Protein AF-A0A349EMJ1-F1 (afdb_monomer)

Secondary structure (DSSP, 8-state):
-EEEEE-GGG-S-THHHHHHHHTTTT-TTT-EEEEE----B--SSTTTS-HHHHHHHT-SEEEEEEEE-TTT--EEE--GGGEE-PPEEPSSTT-EE--HHHHHHHT--EEEPTTT-PEE-HHHHHHHHHHTTTT-EEESS--SS-S-EEE---GGGSTTS-HHHHHHHHHTTTT-HHHHHHHIIIII-SPBP-------HHHHHTTB-SPPTTBPPSS-EEEEEEEEEEETTEEEEEEEEEESSTT--EEEEEEEEESS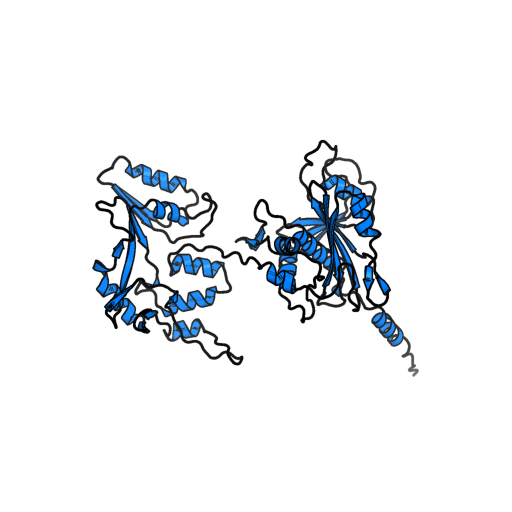HHHHHHHHHH-EEE-TT--EEE--EEEEE------SS--SS-HHHHHHHHHHHSTTEEEEEEES--SSSEEEEEEEE-TTSSPEEEEEEEEEEEEHHHHHHHHHHHTTS-TTSTT-EEB-TT--HHHHHHTT--EE-TTS-EEPPTT---HHHHHHHHHHHHHHHTTGGGPPPHHHHHHHHHTTS--------

Nearest PDB structures (foldseek):
  4ep4-assembly1_B  TM=4.579E-01  e=8.158E-03  Thermus thermophilus HB8
  4brd-assembly1_B  TM=5.218E-01  e=7.359E-01  Legionella pneumophila
  4brk-assembly1_A  TM=4.171E-01  e=4.101E-01  Legionella pneumophila
  3vpz-assembly1_A-2  TM=5.226E-01  e=1.574E+00  Pseudoalteromonas sp. AS-131
  4brp-assembly1_D  TM=3.625E-01  e=1.246E+00  Legionella pneumophila

Mean predicted aligned error: 15.24 Å

Structure (mmCIF, N/CA/C/O backbone):
data_AF-A0A349EMJ1-F1
#
_entry.id   AF-A0A349EMJ1-F1
#
loop_
_atom_site.group_PDB
_atom_site.id
_atom_site.type_symbol
_atom_site.label_atom_id
_atom_site.label_alt_id
_atom_site.label_comp_id
_atom_site.label_asym_id
_atom_site.label_entity_id
_atom_site.label_seq_id
_atom_site.pdbx_PDB_ins_code
_atom_site.Cartn_x
_atom_site.Cartn_y
_atom_site.Cartn_z
_atom_site.occupancy
_atom_site.B_iso_or_equiv
_atom_site.auth_seq_id
_atom_site.auth_comp_id
_atom_site.auth_asym_id
_atom_site.auth_atom_id
_atom_site.pdbx_PDB_model_num
ATOM 1 N N . ARG A 1 1 ? 23.730 19.868 -37.079 1.00 89.88 1 ARG A N 1
ATOM 2 C CA . ARG A 1 1 ? 23.624 20.386 -35.679 1.00 89.88 1 ARG A CA 1
ATOM 3 C C . ARG A 1 1 ? 23.451 19.211 -34.725 1.00 89.88 1 ARG A C 1
ATOM 5 O O . ARG A 1 1 ? 22.640 18.354 -35.026 1.00 89.88 1 ARG A O 1
ATOM 12 N N . VAL A 1 2 ? 24.157 19.164 -33.594 1.00 92.44 2 VAL A N 1
ATOM 13 C CA . VAL A 1 2 ? 23.998 18.077 -32.606 1.00 92.44 2 VAL A CA 1
ATOM 14 C C . VAL A 1 2 ? 23.375 18.624 -31.324 1.00 92.44 2 VAL A C 1
ATOM 16 O O . VAL A 1 2 ? 23.766 19.702 -30.875 1.00 92.44 2 VAL A O 1
ATOM 19 N N . VAL A 1 3 ? 22.398 17.908 -30.769 1.00 94.06 3 VAL A N 1
ATOM 20 C CA . VAL A 1 3 ? 21.829 18.162 -29.438 1.00 94.06 3 VAL A CA 1
ATOM 21 C C . VAL A 1 3 ? 21.911 16.875 -28.626 1.00 94.06 3 VAL A C 1
ATOM 23 O O . VAL A 1 3 ? 21.544 15.807 -29.111 1.00 94.06 3 VAL A O 1
ATOM 26 N N . LEU A 1 4 ? 22.420 17.005 -27.404 1.00 94.88 4 LEU A N 1
ATOM 27 C CA . LEU A 1 4 ? 22.578 15.931 -26.431 1.00 94.88 4 LEU A CA 1
ATOM 28 C C . LEU A 1 4 ? 21.697 16.279 -25.233 1.00 94.88 4 LEU A C 1
ATOM 30 O O . LEU A 1 4 ? 21.839 17.362 -24.662 1.00 94.88 4 LEU A O 1
ATOM 34 N N . LEU A 1 5 ? 20.779 15.385 -24.894 1.00 94.19 5 LEU A N 1
ATOM 35 C CA . LEU A 1 5 ? 19.940 15.466 -23.710 1.00 94.19 5 LEU A CA 1
ATOM 36 C C . LEU A 1 5 ? 20.258 14.263 -22.839 1.00 94.19 5 LEU A C 1
ATOM 38 O O . LEU A 1 5 ? 20.092 13.130 -23.276 1.00 94.19 5 LEU A O 1
ATOM 42 N N . ASP A 1 6 ? 20.726 14.522 -21.629 1.00 94.19 6 ASP A N 1
ATOM 43 C CA . ASP A 1 6 ? 21.040 13.481 -20.658 1.00 94.19 6 ASP A CA 1
ATOM 44 C C . ASP A 1 6 ? 20.099 13.585 -19.457 1.00 94.19 6 ASP A C 1
ATOM 46 O O . ASP A 1 6 ? 19.695 14.691 -19.075 1.00 94.19 6 ASP A O 1
ATOM 50 N N . GLU A 1 7 ? 19.747 12.432 -18.894 1.00 91.12 7 GLU A N 1
ATOM 51 C CA . GLU A 1 7 ? 18.865 12.253 -17.740 1.00 91.12 7 GLU A CA 1
ATOM 52 C C . GLU A 1 7 ? 17.513 12.980 -17.865 1.00 91.12 7 GLU A C 1
ATOM 54 O O . GLU A 1 7 ? 17.038 13.632 -16.927 1.00 91.12 7 GLU A O 1
ATOM 59 N N . ILE A 1 8 ? 16.869 12.877 -19.034 1.00 92.06 8 ILE A N 1
ATOM 60 C CA . ILE A 1 8 ? 15.608 13.588 -19.316 1.00 92.06 8 ILE A CA 1
ATOM 61 C C . ILE A 1 8 ? 14.474 13.235 -18.346 1.00 92.06 8 ILE A C 1
ATOM 63 O O . ILE A 1 8 ? 13.629 14.085 -18.059 1.00 92.06 8 ILE A O 1
ATOM 67 N N . SER A 1 9 ? 14.485 12.031 -17.769 1.00 87.69 9 SER A N 1
ATOM 68 C CA . SER A 1 9 ? 13.507 11.590 -16.766 1.00 87.69 9 SER A CA 1
ATOM 69 C C . SER A 1 9 ? 13.590 12.402 -15.465 1.00 87.69 9 SER A C 1
ATOM 71 O O . SER A 1 9 ? 12.638 12.435 -14.687 1.00 87.69 9 SER A O 1
ATOM 73 N N . LYS A 1 10 ? 14.702 13.117 -15.227 1.00 85.19 10 LYS A N 1
ATOM 74 C CA . LYS A 1 10 ? 14.909 13.999 -14.062 1.00 85.19 10 LYS A CA 1
ATOM 75 C C . LYS A 1 10 ? 14.512 15.456 -14.334 1.00 85.19 10 LYS A C 1
ATOM 77 O O . LYS A 1 10 ? 14.596 16.300 -13.436 1.00 85.19 10 LYS A O 1
ATOM 82 N N . TYR A 1 11 ? 14.094 15.798 -15.555 1.00 86.81 11 TYR A N 1
ATOM 83 C CA . TYR A 1 11 ? 13.794 17.184 -15.918 1.00 86.81 11 TYR A CA 1
ATOM 84 C C . TYR A 1 11 ? 12.465 17.626 -15.300 1.00 86.81 11 TYR A C 1
ATOM 86 O O . TYR A 1 11 ? 11.399 17.117 -15.630 1.00 86.81 11 TYR A O 1
ATOM 94 N N . LYS A 1 12 ? 12.509 18.657 -14.445 1.00 80.56 12 LYS A N 1
ATOM 95 C CA . LYS A 1 12 ? 11.307 19.204 -13.782 1.00 80.56 12 LYS A CA 1
ATOM 96 C C . LYS A 1 12 ? 10.281 19.780 -14.762 1.00 80.56 12 LYS A C 1
ATOM 98 O O . LYS A 1 12 ? 9.088 19.767 -14.482 1.00 80.56 12 LYS A O 1
ATOM 103 N N . LYS A 1 13 ? 10.745 20.343 -15.882 1.00 83.25 13 LYS A N 1
ATOM 104 C CA . LYS A 1 13 ? 9.905 20.958 -16.917 1.00 83.25 13 LYS A CA 1
ATOM 105 C C . LYS A 1 13 ? 10.092 20.215 -18.231 1.00 83.25 13 LYS A C 1
ATOM 107 O O . LYS A 1 13 ? 11.114 20.378 -18.890 1.00 83.25 13 LYS A O 1
ATOM 112 N N . ARG A 1 14 ? 9.076 19.449 -18.630 1.00 79.12 14 ARG A N 1
ATOM 113 C CA . ARG A 1 14 ? 9.094 18.660 -19.874 1.00 79.12 14 ARG A CA 1
ATOM 114 C C . ARG A 1 14 ? 9.194 19.518 -21.134 1.00 79.12 14 ARG A C 1
ATOM 116 O O . ARG A 1 14 ? 9.825 19.096 -22.094 1.00 79.12 14 ARG A O 1
ATOM 123 N N . GLY A 1 15 ? 8.651 20.739 -21.106 1.00 83.56 15 GLY A N 1
ATOM 124 C CA . GLY A 1 15 ? 8.752 21.696 -22.218 1.00 83.56 15 GLY A CA 1
ATOM 125 C C . GLY A 1 15 ? 10.194 21.962 -22.662 1.00 83.56 15 GLY A C 1
ATOM 126 O O . GLY A 1 15 ? 10.449 22.095 -23.853 1.00 83.56 15 GLY A O 1
ATOM 127 N N . ASN A 1 16 ? 11.159 21.884 -21.738 1.00 87.44 16 ASN A N 1
ATOM 128 C CA . ASN A 1 16 ? 12.574 22.073 -22.052 1.00 87.44 16 ASN A CA 1
ATOM 129 C C . ASN A 1 16 ? 13.110 21.028 -23.050 1.00 87.44 16 ASN A C 1
ATOM 131 O O . ASN A 1 16 ? 14.028 21.333 -23.809 1.00 87.44 16 ASN A O 1
ATOM 135 N N . ILE A 1 17 ? 12.554 19.808 -23.059 1.00 90.19 17 ILE A N 1
ATOM 136 C CA . ILE A 1 17 ? 12.927 18.757 -24.020 1.00 90.19 17 ILE A CA 1
ATOM 137 C C . ILE A 1 17 ? 12.526 19.204 -25.431 1.00 90.19 17 ILE A C 1
ATOM 139 O O . ILE A 1 17 ? 13.336 19.149 -26.356 1.00 90.19 17 ILE A O 1
ATOM 143 N N . GLN A 1 18 ? 11.303 19.719 -25.586 1.00 89.75 18 GLN A N 1
ATOM 144 C CA . GLN A 1 18 ? 10.797 20.204 -26.871 1.00 89.75 18 GLN A CA 1
ATOM 145 C C . GLN A 1 18 ? 11.510 21.479 -27.330 1.00 89.75 18 GLN A C 1
ATOM 147 O O . GLN A 1 18 ? 11.881 21.583 -28.497 1.00 89.75 18 GLN A O 1
ATOM 152 N N . ASP A 1 19 ? 11.809 22.403 -26.417 1.00 90.12 19 ASP A N 1
ATOM 153 C CA . ASP A 1 19 ? 12.578 23.609 -26.739 1.00 90.12 19 ASP A CA 1
ATOM 154 C C . ASP A 1 19 ? 13.991 23.264 -27.234 1.00 90.12 19 ASP A C 1
ATOM 156 O O . ASP A 1 19 ? 14.492 23.854 -28.198 1.00 90.12 19 ASP A O 1
ATOM 160 N N . ALA A 1 20 ? 14.639 22.276 -26.606 1.00 90.31 20 ALA A N 1
ATOM 161 C CA . ALA A 1 20 ? 15.949 21.790 -27.026 1.00 90.31 20 ALA A CA 1
ATOM 162 C C . ALA A 1 20 ? 15.892 21.117 -28.405 1.00 90.31 20 ALA A C 1
ATOM 164 O O . ALA A 1 20 ? 16.733 21.408 -29.262 1.00 90.31 20 ALA A O 1
ATOM 165 N N . LYS A 1 21 ? 14.868 20.292 -28.659 1.00 89.88 21 LYS A N 1
ATOM 166 C CA . LYS A 1 21 ? 14.590 19.726 -29.988 1.00 89.88 21 LYS A CA 1
ATOM 167 C C . LYS A 1 21 ? 14.378 20.821 -31.032 1.00 89.88 21 LYS A C 1
ATOM 169 O O . LYS A 1 21 ? 14.976 20.762 -32.110 1.00 89.88 21 LYS A O 1
ATOM 174 N N . GLY A 1 22 ? 13.632 21.870 -30.689 1.00 89.25 22 GLY A N 1
ATOM 175 C CA . GLY A 1 22 ? 13.339 23.018 -31.549 1.00 89.25 22 GLY A CA 1
ATOM 176 C C . GLY A 1 22 ? 14.587 23.740 -32.072 1.00 89.25 22 GLY A C 1
ATOM 177 O O . GLY A 1 22 ? 14.573 24.269 -33.185 1.00 89.25 22 GLY A O 1
ATOM 178 N N . ARG A 1 23 ? 15.719 23.675 -31.352 1.00 86.25 23 ARG A N 1
ATOM 179 C CA . ARG A 1 23 ? 17.019 24.217 -31.808 1.00 86.25 23 ARG A CA 1
ATOM 180 C C . ARG A 1 23 ? 17.587 23.514 -33.042 1.00 86.25 23 ARG A C 1
ATOM 182 O O . ARG A 1 23 ? 18.535 24.021 -33.642 1.00 86.25 23 ARG A O 1
ATOM 189 N N . THR A 1 24 ? 17.054 22.351 -33.406 1.00 89.31 24 THR A N 1
ATOM 190 C CA . THR A 1 24 ? 17.491 21.579 -34.577 1.00 89.31 24 THR A CA 1
ATOM 191 C C . THR A 1 24 ? 16.605 21.773 -35.807 1.00 89.31 24 THR A C 1
ATOM 193 O O . THR A 1 24 ? 16.978 21.310 -36.879 1.00 89.31 24 THR A O 1
ATOM 196 N N . THR A 1 25 ? 15.482 22.493 -35.692 1.00 86.25 25 THR A N 1
ATOM 197 C CA . THR A 1 25 ? 14.463 22.630 -36.754 1.00 86.25 25 THR A CA 1
ATOM 198 C C . THR A 1 25 ? 15.016 23.200 -38.058 1.00 86.25 25 THR A C 1
ATOM 200 O O . THR A 1 25 ? 14.654 22.736 -39.130 1.00 86.25 25 THR A O 1
ATOM 203 N N . VAL A 1 26 ? 15.951 24.151 -37.978 1.00 89.44 26 VAL A N 1
ATOM 204 C CA . VAL A 1 26 ? 16.585 24.773 -39.157 1.00 89.44 26 VAL A CA 1
ATOM 205 C C . VAL A 1 26 ? 17.651 23.888 -39.827 1.00 89.44 26 VAL A C 1
ATOM 207 O O . VAL A 1 26 ? 18.268 24.306 -40.799 1.00 89.44 26 VAL A O 1
ATOM 210 N N . TYR A 1 27 ? 17.883 22.672 -39.317 1.00 87.25 27 TYR A N 1
ATOM 211 C CA . TYR A 1 27 ? 18.857 21.704 -39.834 1.00 87.25 27 TYR A CA 1
ATOM 212 C C . TYR A 1 27 ? 18.185 20.352 -40.143 1.00 87.25 27 TYR A C 1
ATOM 214 O O . TYR A 1 27 ? 18.541 19.357 -39.510 1.00 87.25 27 TYR A O 1
ATOM 222 N N . PRO A 1 28 ? 17.208 20.289 -41.064 1.00 82.31 28 PRO A N 1
ATOM 223 C CA . PRO A 1 28 ? 16.402 19.087 -41.291 1.00 82.31 28 PRO A CA 1
ATOM 224 C C . PRO A 1 28 ? 17.247 17.853 -41.641 1.00 82.31 28 PRO A C 1
ATOM 226 O O . PRO A 1 28 ? 17.062 16.818 -41.008 1.00 82.31 28 PRO A O 1
ATOM 229 N N . ASP A 1 29 ? 18.238 17.998 -42.526 1.00 85.31 29 ASP A N 1
ATOM 230 C CA . ASP A 1 29 ? 18.990 16.859 -43.084 1.00 85.31 29 ASP A CA 1
ATOM 231 C C . ASP A 1 29 ? 20.300 16.540 -42.342 1.00 85.31 29 ASP A C 1
ATOM 233 O O . ASP A 1 29 ? 20.927 15.508 -42.564 1.00 85.31 29 ASP A O 1
ATOM 237 N N . THR A 1 30 ? 20.764 17.440 -41.467 1.00 89.56 30 THR A N 1
ATOM 238 C CA . THR A 1 30 ? 22.083 17.327 -40.804 1.00 89.56 30 THR A CA 1
ATOM 239 C C . THR A 1 30 ? 22.001 17.344 -39.281 1.00 89.56 30 THR A C 1
ATOM 241 O O . THR A 1 30 ? 23.025 17.441 -38.584 1.00 89.56 30 THR A O 1
ATOM 244 N N . LYS A 1 31 ? 20.789 17.327 -38.719 1.00 91.81 31 LYS A N 1
ATOM 245 C CA . LYS A 1 31 ? 20.614 17.257 -37.270 1.00 91.81 31 LYS A CA 1
ATOM 246 C C . LYS A 1 31 ? 20.887 15.851 -36.743 1.00 91.81 31 LYS A C 1
ATOM 248 O O . LYS A 1 31 ? 20.571 14.860 -37.386 1.00 91.81 31 LYS A O 1
ATOM 253 N N . LYS A 1 32 ? 21.442 15.783 -35.536 1.00 91.56 32 LYS A N 1
ATOM 254 C CA . LYS A 1 32 ? 21.498 14.565 -34.724 1.00 91.56 32 LYS A CA 1
ATOM 255 C C . LYS A 1 32 ? 21.002 14.896 -33.325 1.00 91.56 32 LYS A C 1
ATOM 257 O O . LYS A 1 32 ? 21.459 15.877 -32.732 1.00 91.56 32 LYS A O 1
ATOM 262 N N . LEU A 1 33 ? 20.067 14.099 -32.827 1.00 93.12 33 LEU A N 1
ATOM 263 C CA . LEU A 1 33 ? 19.529 14.214 -31.480 1.00 93.12 33 LEU A CA 1
ATOM 264 C C . LEU A 1 33 ? 19.868 12.936 -30.724 1.00 93.12 33 LEU A C 1
ATOM 266 O O . LEU A 1 33 ? 19.524 11.848 -31.168 1.00 93.12 33 LEU A O 1
ATOM 270 N N . PHE A 1 34 ? 20.542 13.091 -29.595 1.00 94.69 34 PHE A N 1
ATOM 271 C CA . PHE A 1 34 ? 20.881 11.997 -28.701 1.00 94.69 34 PHE A CA 1
ATOM 272 C C . PHE A 1 34 ? 20.180 12.243 -27.372 1.00 94.69 34 PHE A C 1
ATOM 274 O O . PHE A 1 34 ? 20.372 13.298 -26.764 1.00 94.69 34 PHE A O 1
ATOM 281 N N . ILE A 1 35 ? 19.349 11.291 -26.959 1.00 94.25 35 ILE A N 1
ATOM 282 C CA . ILE A 1 35 ? 18.596 11.341 -25.708 1.00 94.25 35 ILE A CA 1
ATOM 283 C C . ILE A 1 35 ? 19.010 10.135 -24.874 1.00 94.25 35 ILE A C 1
ATOM 285 O O . ILE A 1 35 ? 18.841 8.996 -25.302 1.00 94.25 35 ILE A O 1
ATOM 289 N N . PHE A 1 36 ? 19.542 10.398 -23.689 1.00 93.50 36 PHE A N 1
ATOM 290 C CA . PHE A 1 36 ? 19.955 9.395 -22.719 1.00 93.50 36 PHE A CA 1
ATOM 291 C C . PHE A 1 36 ? 19.157 9.601 -21.439 1.00 93.50 36 PHE A C 1
ATOM 293 O O . PHE A 1 36 ? 18.925 10.733 -21.015 1.00 93.50 36 PHE A O 1
ATOM 300 N N . SER A 1 37 ? 18.700 8.512 -20.832 1.00 92.81 37 SER A N 1
ATOM 301 C CA . SER A 1 37 ? 18.084 8.558 -19.511 1.00 92.81 37 SER A CA 1
ATOM 302 C C . SER A 1 37 ? 17.999 7.161 -18.921 1.00 92.81 37 SER A C 1
ATOM 304 O O . SER A 1 37 ? 17.823 6.182 -19.648 1.00 92.81 37 SER A O 1
ATOM 306 N N . SER A 1 38 ? 18.072 7.084 -17.596 1.00 89.69 38 SER A N 1
ATOM 307 C CA . SER A 1 38 ? 17.533 5.934 -16.874 1.00 89.69 38 SER A CA 1
ATOM 308 C C . SER A 1 38 ? 16.012 6.092 -16.780 1.00 89.69 38 SER A C 1
ATOM 310 O O . SER A 1 38 ? 15.558 7.195 -16.455 1.00 89.69 38 SER A O 1
ATOM 312 N N . PRO A 1 39 ? 15.209 5.053 -17.073 1.00 87.56 39 PRO A N 1
ATOM 313 C CA . PRO A 1 39 ? 13.768 5.164 -16.914 1.00 87.56 39 PRO A CA 1
ATOM 314 C C . PRO A 1 39 ? 13.385 5.452 -15.460 1.00 87.56 39 PRO A C 1
ATOM 316 O O . PRO A 1 39 ? 14.118 5.130 -14.525 1.00 87.56 39 PRO A O 1
ATOM 319 N N . ALA A 1 40 ? 12.229 6.069 -15.264 1.00 85.56 40 ALA A N 1
ATOM 320 C CA . ALA A 1 40 ? 11.658 6.421 -13.977 1.00 85.56 40 ALA A CA 1
ATOM 321 C C . ALA A 1 40 ? 10.385 5.599 -13.697 1.00 85.56 40 ALA A C 1
ATOM 323 O O . ALA A 1 40 ? 10.273 4.430 -14.059 1.00 85.56 40 ALA A O 1
ATOM 324 N N . VAL A 1 41 ? 9.440 6.192 -12.971 1.00 81.12 41 VAL A N 1
ATOM 325 C CA . VAL A 1 41 ? 8.182 5.545 -12.589 1.00 81.12 41 VAL A CA 1
ATOM 326 C C . VAL A 1 41 ? 7.222 5.534 -13.777 1.00 81.12 41 VAL A C 1
ATOM 328 O O . VAL A 1 41 ? 7.008 6.570 -14.412 1.00 81.12 41 VAL A O 1
ATOM 331 N N . TYR A 1 42 ? 6.605 4.384 -14.039 1.00 76.38 42 TYR A N 1
ATOM 332 C CA . TYR A 1 42 ? 5.464 4.293 -14.946 1.00 76.38 42 TYR A CA 1
ATOM 333 C C . TYR A 1 42 ? 4.190 4.807 -14.254 1.00 76.38 42 TYR A C 1
ATOM 335 O O . TYR A 1 42 ? 3.932 4.501 -13.088 1.00 76.38 42 TYR A O 1
ATOM 343 N N . SER A 1 43 ? 3.377 5.587 -14.968 1.00 71.50 43 SER A N 1
ATOM 344 C CA . SER A 1 43 ? 2.084 6.073 -14.482 1.00 71.50 43 SER A CA 1
ATOM 345 C C . SER A 1 43 ? 1.089 6.156 -15.632 1.00 71.50 43 SER A C 1
ATOM 347 O O . SER A 1 43 ? 1.444 6.615 -16.711 1.00 71.50 43 SER A O 1
ATOM 349 N N . ASP A 1 44 ? -0.170 5.797 -15.378 1.00 67.81 44 ASP A N 1
ATOM 350 C CA . ASP A 1 44 ? -1.245 5.947 -16.368 1.00 67.81 44 ASP A CA 1
ATOM 351 C C . ASP A 1 44 ? -1.637 7.417 -16.609 1.00 67.81 44 ASP A C 1
ATOM 353 O O . ASP A 1 44 ? -2.321 7.723 -17.580 1.00 67.81 44 ASP A O 1
ATOM 357 N N . ASP A 1 45 ? -1.221 8.344 -15.733 1.00 70.69 45 ASP A N 1
ATOM 358 C CA . ASP A 1 45 ? -1.407 9.785 -15.924 1.00 70.69 45 ASP A CA 1
ATOM 359 C C . ASP A 1 45 ? -0.293 10.323 -16.843 1.00 70.69 45 ASP A C 1
ATOM 361 O O . ASP A 1 45 ? 0.866 10.403 -16.408 1.00 70.69 45 ASP A O 1
ATOM 365 N N . PRO A 1 46 ? -0.601 10.760 -18.082 1.00 68.56 46 PRO A N 1
ATOM 366 C CA . PRO A 1 46 ? 0.411 11.232 -19.025 1.00 68.56 46 PRO A CA 1
ATOM 367 C C . PRO A 1 46 ? 1.235 12.406 -18.489 1.00 68.56 46 PRO A C 1
ATOM 369 O O . PRO A 1 46 ? 2.403 12.549 -18.847 1.00 68.56 46 PRO A O 1
ATOM 372 N N . ALA A 1 47 ? 0.675 13.232 -17.594 1.00 69.25 47 ALA A N 1
ATOM 373 C CA . ALA A 1 47 ? 1.384 14.359 -16.990 1.00 69.25 47 ALA A CA 1
ATOM 374 C C . ALA A 1 47 ? 2.417 13.928 -15.932 1.00 69.25 47 ALA A C 1
ATOM 376 O O . ALA A 1 47 ? 3.309 14.712 -15.595 1.00 69.25 47 ALA A O 1
ATOM 377 N N . LYS A 1 48 ? 2.314 12.695 -15.420 1.00 69.38 48 LYS A N 1
ATOM 378 C CA . LYS A 1 48 ? 3.193 12.117 -14.389 1.00 69.38 48 LYS A CA 1
ATOM 379 C C . LYS A 1 48 ? 4.058 10.966 -14.905 1.00 69.38 48 LYS A C 1
ATOM 381 O O . LYS A 1 48 ? 5.092 10.698 -14.305 1.00 69.38 48 LYS A O 1
ATOM 386 N N . CYS A 1 49 ? 3.685 10.353 -16.026 1.00 75.00 49 CYS A N 1
ATOM 387 C CA . CYS A 1 49 ? 4.420 9.271 -16.681 1.00 75.00 49 CYS A CA 1
ATOM 388 C C . CYS A 1 49 ? 5.792 9.731 -17.188 1.00 75.00 49 CYS A C 1
ATOM 390 O O . CYS A 1 49 ? 5.898 10.841 -17.699 1.00 75.00 49 CYS A O 1
ATOM 392 N N . ASP A 1 50 ? 6.840 8.926 -17.042 1.00 85.44 50 ASP A N 1
ATOM 393 C CA . ASP A 1 50 ? 8.199 9.289 -17.457 1.00 85.44 50 ASP A CA 1
ATOM 394 C C . ASP A 1 50 ? 8.258 9.822 -18.911 1.00 85.44 50 ASP A C 1
ATOM 396 O O . ASP A 1 50 ? 7.834 9.114 -19.828 1.00 85.44 50 ASP A O 1
ATOM 400 N N . PRO A 1 51 ? 8.792 11.041 -19.165 1.00 88.31 51 PRO A N 1
ATOM 401 C CA . PRO A 1 51 ? 8.923 11.570 -20.524 1.00 88.31 51 PRO A CA 1
ATOM 402 C C . PRO A 1 51 ? 9.726 10.663 -21.463 1.00 88.31 51 PRO A C 1
ATOM 404 O O . PRO A 1 51 ? 9.497 10.718 -22.668 1.00 88.31 51 PRO A O 1
ATOM 407 N N . LEU A 1 52 ? 10.628 9.821 -20.943 1.00 90.56 52 LEU A N 1
ATOM 408 C CA . LEU A 1 52 ? 11.373 8.863 -21.758 1.00 90.56 52 LEU A CA 1
ATOM 409 C C . LEU A 1 52 ? 10.449 7.885 -22.497 1.00 90.56 52 LEU A C 1
ATOM 411 O O . LEU A 1 52 ? 10.739 7.545 -23.637 1.00 90.56 52 LEU A O 1
ATOM 415 N N . LEU A 1 53 ? 9.329 7.466 -21.901 1.00 88.69 53 LEU A N 1
ATOM 416 C CA . LEU A 1 53 ? 8.405 6.527 -22.546 1.00 88.69 53 LEU A CA 1
ATOM 417 C C . LEU A 1 53 ? 7.782 7.119 -23.811 1.00 88.69 53 LEU A C 1
ATOM 419 O O . LEU A 1 53 ? 7.759 6.458 -24.843 1.00 88.69 53 LEU A O 1
ATOM 423 N N . ALA A 1 54 ? 7.381 8.391 -23.767 1.00 87.62 54 ALA A N 1
ATOM 424 C CA . ALA A 1 54 ? 6.868 9.089 -24.945 1.00 87.62 54 ALA A CA 1
ATOM 425 C C . ALA A 1 54 ? 7.937 9.230 -26.046 1.00 87.62 54 ALA A C 1
ATOM 427 O O . ALA A 1 54 ? 7.630 9.143 -27.233 1.00 87.62 54 ALA A O 1
ATOM 428 N N . GLU A 1 55 ? 9.205 9.424 -25.666 1.00 91.06 55 GLU A N 1
ATOM 429 C CA . GLU A 1 55 ? 10.325 9.444 -26.614 1.00 91.06 55 GLU A CA 1
ATOM 430 C C . GLU A 1 55 ? 10.543 8.067 -27.258 1.00 91.06 55 GLU A C 1
ATOM 432 O O . GLU A 1 55 ? 10.708 7.987 -28.476 1.00 91.06 55 GLU A O 1
ATOM 437 N N . ILE A 1 56 ? 10.475 6.990 -26.467 1.00 90.62 56 ILE A N 1
ATOM 438 C CA . ILE A 1 56 ? 10.575 5.603 -26.945 1.00 90.62 56 ILE A CA 1
ATOM 439 C C . ILE A 1 56 ? 9.437 5.281 -27.917 1.00 90.62 56 ILE A C 1
ATOM 441 O O . ILE A 1 56 ? 9.694 4.769 -29.002 1.00 90.62 56 ILE A O 1
ATOM 445 N N . GLU A 1 57 ? 8.193 5.611 -27.565 1.00 89.69 57 GLU A N 1
ATOM 446 C CA . GLU A 1 57 ? 7.018 5.379 -28.417 1.00 89.69 57 GLU A CA 1
ATOM 447 C C . GLU A 1 57 ? 7.079 6.163 -29.732 1.00 89.69 57 GLU A C 1
ATOM 449 O O . GLU A 1 57 ? 6.574 5.699 -30.753 1.00 89.69 57 GLU A O 1
ATOM 454 N N . SER A 1 58 ? 7.728 7.332 -29.729 1.00 90.19 58 SER A N 1
ATOM 455 C CA . SER A 1 58 ? 7.932 8.144 -30.934 1.00 90.19 58 SER A CA 1
ATOM 456 C C . SER A 1 58 ? 9.054 7.642 -31.852 1.00 90.19 58 SER A C 1
ATOM 458 O O . SER A 1 58 ? 9.253 8.201 -32.934 1.00 90.19 58 SER A O 1
ATOM 460 N N . CYS A 1 59 ? 9.817 6.627 -31.431 1.00 93.69 59 CYS A N 1
ATOM 461 C CA . CYS A 1 59 ? 10.893 6.069 -32.240 1.00 93.69 59 CYS A CA 1
ATOM 462 C C . CYS A 1 59 ? 10.353 5.138 -33.332 1.00 93.69 59 CYS A C 1
ATOM 464 O O . CYS A 1 59 ? 9.495 4.289 -33.082 1.00 93.69 59 CYS A O 1
ATOM 466 N N . ASP A 1 60 ? 10.912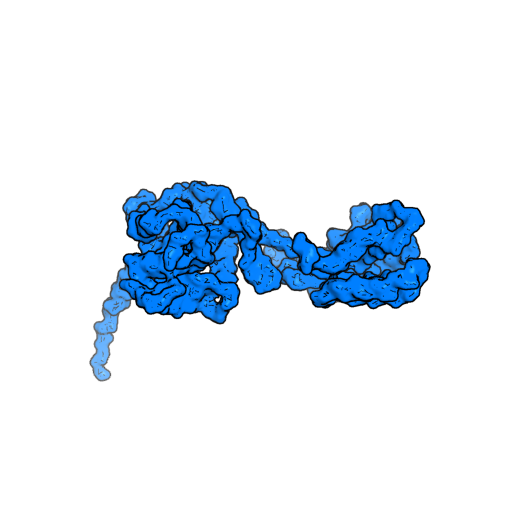 5.239 -34.539 1.00 94.94 60 ASP A N 1
ATOM 467 C CA . ASP A 1 60 ? 10.517 4.383 -35.654 1.00 94.94 60 ASP A CA 1
ATOM 468 C C . ASP A 1 60 ? 10.858 2.925 -35.375 1.00 94.94 60 ASP A C 1
ATOM 470 O O . ASP A 1 60 ? 10.066 2.061 -35.724 1.00 94.94 60 ASP A O 1
ATOM 474 N N . VAL A 1 61 ? 12.004 2.635 -34.752 1.00 95.56 61 VAL A N 1
ATOM 475 C CA . VAL A 1 61 ? 12.476 1.269 -34.465 1.00 95.56 61 VAL A CA 1
ATOM 476 C C . VAL A 1 61 ? 13.099 1.201 -33.073 1.00 95.56 61 VAL A C 1
ATOM 478 O O . VAL A 1 61 ? 13.810 2.115 -32.660 1.00 95.56 61 VAL A O 1
ATOM 481 N N . ALA A 1 62 ? 12.879 0.097 -32.359 1.00 94.19 62 ALA A N 1
ATOM 482 C CA . ALA A 1 62 ? 13.586 -0.208 -31.119 1.00 94.19 62 ALA A CA 1
ATOM 483 C C . ALA A 1 62 ? 14.534 -1.389 -31.329 1.00 94.19 62 ALA A C 1
ATOM 485 O O . ALA A 1 62 ? 14.138 -2.413 -31.883 1.00 94.19 62 ALA A O 1
ATOM 486 N N . TYR A 1 63 ? 15.768 -1.256 -30.858 1.00 94.38 63 TYR A N 1
ATOM 487 C CA . TYR A 1 63 ? 16.787 -2.291 -30.912 1.00 94.38 63 TYR A CA 1
ATOM 488 C C . TYR A 1 63 ? 16.964 -2.944 -29.546 1.00 94.38 63 TYR A C 1
ATOM 490 O O . TYR A 1 63 ? 17.092 -2.267 -28.521 1.00 94.38 63 TYR A O 1
ATOM 498 N N . GLN A 1 64 ? 17.016 -4.272 -29.558 1.00 93.31 64 GLN A N 1
ATOM 499 C CA . GLN A 1 64 ? 17.381 -5.093 -28.411 1.00 93.31 64 GLN A CA 1
ATOM 500 C C . GLN A 1 64 ? 18.701 -5.798 -28.696 1.00 93.31 64 GLN A C 1
ATOM 502 O O . GLN A 1 64 ? 19.016 -6.115 -29.843 1.00 93.31 64 GLN A O 1
ATOM 507 N N . TYR A 1 65 ? 19.485 -6.025 -27.646 1.00 95.19 65 TYR A N 1
ATOM 508 C CA . TYR A 1 65 ? 20.774 -6.684 -27.774 1.00 95.19 65 TYR A CA 1
ATOM 509 C C . TYR A 1 65 ? 20.647 -8.192 -27.548 1.00 95.19 65 TYR A C 1
ATOM 511 O O . TYR A 1 65 ? 20.339 -8.652 -26.445 1.00 95.19 65 TYR A O 1
ATOM 519 N N . HIS A 1 66 ? 20.895 -8.950 -28.606 1.00 95.38 66 HIS A N 1
ATOM 520 C CA . HIS A 1 66 ? 20.919 -10.399 -28.638 1.00 95.38 66 HIS A CA 1
ATOM 521 C C . HIS A 1 66 ? 22.350 -10.893 -28.445 1.00 95.38 66 HIS A C 1
ATOM 523 O O . HIS A 1 66 ? 23.280 -10.496 -29.146 1.00 95.38 66 HIS A O 1
ATOM 529 N N . VAL A 1 67 ? 22.518 -11.786 -27.479 1.00 94.56 67 VAL A N 1
ATOM 530 C CA . VAL A 1 67 ? 23.803 -12.376 -27.117 1.00 94.56 67 VAL A CA 1
ATOM 531 C C . VAL A 1 67 ? 23.778 -13.849 -27.500 1.00 94.56 67 VAL A C 1
ATOM 533 O O . VAL A 1 67 ? 22.867 -14.570 -27.087 1.00 94.56 67 VAL A O 1
ATOM 536 N N . ALA A 1 68 ? 24.765 -14.313 -28.268 1.00 95.62 68 ALA A N 1
ATOM 537 C CA . ALA A 1 68 ? 24.886 -15.726 -28.598 1.00 95.62 68 ALA A CA 1
ATOM 538 C C . ALA A 1 68 ? 25.392 -16.512 -27.387 1.00 95.62 68 ALA A C 1
ATOM 540 O O . ALA A 1 68 ? 26.354 -16.129 -26.718 1.00 95.62 68 ALA A O 1
ATOM 541 N N . CYS A 1 69 ? 24.757 -17.643 -27.096 1.00 95.81 69 CYS A N 1
ATOM 542 C CA . CYS A 1 69 ? 25.168 -18.474 -25.983 1.00 95.81 69 CYS A CA 1
ATOM 543 C C . CYS A 1 69 ? 26.573 -19.058 -26.194 1.00 95.81 69 CYS A C 1
ATOM 545 O O . CYS A 1 69 ? 26.769 -19.768 -27.176 1.00 95.81 69 CYS A O 1
ATOM 547 N N . PRO A 1 70 ? 27.527 -18.892 -25.254 1.00 94.25 70 PRO A N 1
ATOM 548 C CA . PRO A 1 70 ? 28.865 -19.475 -25.385 1.00 94.25 70 PRO A CA 1
ATOM 549 C C . PRO A 1 70 ? 28.891 -21.000 -25.483 1.00 94.25 70 PRO A C 1
ATOM 551 O O . PRO A 1 70 ? 29.864 -21.553 -25.984 1.00 94.25 70 PRO A O 1
ATOM 554 N N . ASP A 1 71 ? 27.855 -21.667 -24.968 1.00 93.69 71 ASP A N 1
ATOM 555 C CA . ASP A 1 71 ? 27.800 -23.126 -24.887 1.00 93.69 71 ASP A CA 1
ATOM 556 C C . ASP A 1 71 ? 27.023 -23.750 -26.064 1.00 93.69 71 ASP A C 1
ATOM 558 O O . ASP A 1 71 ? 27.408 -24.811 -26.543 1.00 93.69 71 ASP A O 1
ATOM 562 N N . CYS A 1 72 ? 25.942 -23.118 -26.547 1.00 94.94 72 CYS A N 1
ATOM 563 C CA . CYS A 1 72 ? 25.100 -23.678 -27.623 1.00 94.94 72 CYS A CA 1
ATOM 564 C C . CYS A 1 72 ? 24.919 -22.781 -28.858 1.00 94.94 72 CYS A C 1
ATOM 566 O O . CYS A 1 72 ? 24.286 -23.201 -29.820 1.00 94.94 72 CYS A O 1
ATOM 568 N N . GLY A 1 73 ? 25.445 -21.555 -28.846 1.00 93.56 73 GLY A N 1
ATOM 569 C CA . GLY A 1 73 ? 25.401 -20.621 -29.974 1.00 93.56 73 GLY A CA 1
ATOM 570 C C . GLY A 1 73 ? 24.060 -19.924 -30.218 1.00 93.56 73 GLY A C 1
ATOM 571 O O . GLY A 1 73 ? 24.017 -19.014 -31.036 1.00 93.56 73 GLY A O 1
ATOM 572 N N . VAL A 1 74 ? 22.978 -20.296 -29.521 1.00 94.19 74 VAL A N 1
ATOM 573 C CA . VAL A 1 74 ? 21.666 -19.653 -29.716 1.00 94.19 74 VAL A CA 1
ATOM 574 C C . VAL A 1 74 ? 21.707 -18.177 -29.318 1.00 94.19 74 VAL A C 1
ATOM 576 O O . VAL A 1 74 ? 22.196 -17.839 -28.238 1.00 94.19 74 VAL A O 1
ATOM 579 N N . GLU A 1 75 ? 21.192 -17.305 -30.178 1.00 94.75 75 GLU A N 1
ATOM 580 C CA . GLU A 1 75 ? 21.043 -15.878 -29.895 1.00 94.75 75 GLU A CA 1
ATOM 581 C C . GLU A 1 75 ? 19.805 -15.619 -29.037 1.00 94.75 75 GLU A C 1
ATOM 583 O O . GLU A 1 75 ? 18.723 -16.139 -29.309 1.00 94.75 75 GLU A O 1
ATOM 588 N N . GLN A 1 76 ? 19.959 -14.810 -27.990 1.00 93.38 76 GLN A N 1
ATOM 589 C CA . GLN A 1 76 ? 18.884 -14.530 -27.040 1.00 93.38 76 GLN A CA 1
ATOM 590 C C . GLN A 1 76 ? 19.038 -13.157 -26.388 1.00 93.38 76 GLN A C 1
ATOM 592 O O . GLN A 1 76 ? 20.153 -12.668 -26.194 1.00 93.38 76 GLN A O 1
ATOM 597 N N . VAL A 1 77 ? 17.922 -12.574 -25.955 1.00 94.75 77 VAL A N 1
ATOM 598 C CA . VAL A 1 77 ? 17.933 -11.403 -25.074 1.00 94.75 77 VAL A CA 1
ATOM 599 C C . VAL A 1 77 ? 18.133 -11.870 -23.634 1.00 94.75 77 VAL A C 1
ATOM 601 O O . VAL A 1 77 ? 17.404 -12.725 -23.129 1.00 94.75 77 VAL A O 1
ATOM 604 N N . MET A 1 78 ? 19.126 -11.305 -22.948 1.00 94.81 78 MET A N 1
ATOM 605 C CA . MET A 1 78 ? 19.346 -11.600 -21.533 1.00 94.81 78 MET A CA 1
ATOM 606 C C . MET A 1 78 ? 18.271 -10.930 -20.667 1.00 94.81 78 MET A C 1
ATOM 608 O O . MET A 1 78 ? 18.253 -9.707 -20.533 1.00 94.81 78 MET A O 1
ATOM 612 N N . THR A 1 79 ? 17.417 -11.736 -20.035 1.00 94.75 79 THR A N 1
ATOM 613 C CA . THR A 1 79 ? 16.379 -11.296 -19.087 1.00 94.75 79 THR A CA 1
ATOM 614 C C . THR A 1 79 ? 16.715 -11.683 -17.648 1.00 94.75 79 THR A C 1
ATOM 616 O O . THR A 1 79 ? 17.368 -12.699 -17.399 1.00 94.75 79 THR A O 1
ATOM 619 N N . PHE A 1 80 ? 16.246 -10.898 -16.673 1.00 94.94 80 PHE A N 1
ATOM 620 C CA . PHE A 1 80 ? 16.543 -11.163 -15.263 1.00 94.94 80 PHE A CA 1
ATOM 621 C C . PHE A 1 80 ? 15.968 -12.497 -14.743 1.00 94.94 80 PHE A C 1
ATOM 623 O O . PHE A 1 80 ? 16.563 -13.119 -13.873 1.00 94.94 80 PHE A O 1
ATOM 630 N N . GLU A 1 81 ? 14.878 -13.003 -15.321 1.00 93.25 81 GLU A N 1
ATOM 631 C CA . GLU A 1 81 ? 14.236 -14.281 -14.945 1.00 93.25 81 GLU A CA 1
ATOM 632 C C . GLU A 1 81 ? 15.182 -15.498 -15.000 1.00 93.25 81 GLU A C 1
ATOM 634 O O . GLU A 1 81 ? 15.011 -16.493 -14.287 1.00 93.25 81 GLU A O 1
ATOM 639 N N . ASN A 1 82 ? 16.205 -15.403 -15.848 1.00 95.62 82 ASN A N 1
ATOM 640 C CA . ASN A 1 82 ? 17.213 -16.434 -16.057 1.00 95.62 82 ASN A CA 1
ATOM 641 C C . ASN A 1 82 ? 18.437 -16.279 -15.135 1.00 95.62 82 ASN A C 1
ATOM 643 O O . ASN A 1 82 ? 19.363 -17.088 -15.199 1.00 95.62 82 ASN A O 1
ATOM 647 N N . PHE A 1 83 ? 18.461 -15.270 -14.260 1.00 96.56 83 PHE A N 1
ATOM 648 C CA . PHE A 1 83 ? 19.468 -15.164 -13.208 1.00 96.56 83 PHE A CA 1
ATOM 649 C C . PHE A 1 83 ? 19.181 -16.179 -12.112 1.00 96.56 83 PHE A C 1
ATOM 651 O O . PHE A 1 83 ? 18.037 -16.392 -11.707 1.00 96.56 83 PHE A O 1
ATOM 658 N N . LYS A 1 84 ? 20.247 -16.802 -11.623 1.00 94.94 84 LYS A N 1
ATOM 659 C CA . LYS A 1 84 ? 20.217 -17.781 -10.543 1.00 94.94 84 LYS A CA 1
ATOM 660 C C . LYS A 1 84 ? 21.371 -17.512 -9.589 1.00 94.94 84 LYS A C 1
ATOM 662 O O . LYS A 1 84 ? 22.400 -16.951 -9.964 1.00 94.94 84 LYS A O 1
ATOM 667 N N . TRP A 1 85 ? 21.197 -17.921 -8.345 1.00 94.56 85 TRP A N 1
ATOM 668 C CA . TRP A 1 85 ? 22.175 -17.762 -7.276 1.00 94.56 85 TRP A CA 1
ATOM 669 C C . TRP A 1 85 ? 22.056 -18.941 -6.310 1.00 94.56 85 TRP A C 1
ATOM 671 O O . TRP A 1 85 ? 21.030 -19.623 -6.295 1.00 94.56 85 TRP A O 1
ATOM 681 N N . PRO A 1 86 ? 23.100 -19.235 -5.519 1.00 88.81 86 PRO A N 1
ATOM 682 C CA . PRO A 1 86 ? 23.002 -20.267 -4.503 1.00 88.81 86 PRO A CA 1
ATOM 683 C C . PRO A 1 86 ? 22.058 -19.810 -3.394 1.00 88.81 86 PRO A C 1
ATOM 685 O O . PRO A 1 86 ? 22.206 -18.718 -2.843 1.00 88.81 86 PRO A O 1
ATOM 688 N N . GLU A 1 87 ? 21.129 -20.679 -3.028 1.00 81.38 87 GLU A N 1
ATOM 689 C CA . GLU A 1 87 ? 20.308 -20.503 -1.839 1.00 81.38 87 GLU A CA 1
ATOM 690 C C . GLU A 1 87 ? 20.867 -21.387 -0.722 1.00 81.38 87 GLU A C 1
ATOM 692 O O . GLU A 1 87 ? 21.254 -22.537 -0.951 1.00 81.38 87 GLU A O 1
ATOM 697 N N . 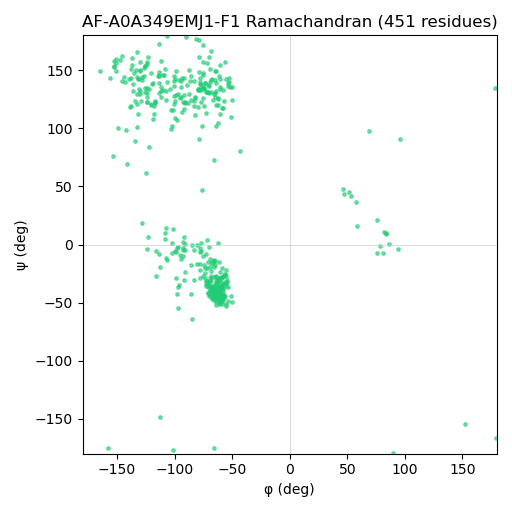GLN A 1 88 ? 20.954 -20.849 0.491 1.00 63.81 88 GLN A N 1
ATOM 698 C CA . GLN A 1 88 ? 21.334 -21.632 1.660 1.00 63.81 88 GLN A CA 1
ATOM 699 C C . GLN A 1 88 ? 20.089 -22.265 2.269 1.00 63.81 88 GLN A C 1
ATOM 701 O O . GLN A 1 88 ? 18.999 -21.703 2.201 1.00 63.81 88 GLN A O 1
ATOM 706 N N . ARG A 1 89 ? 20.244 -23.434 2.895 1.00 58.72 89 ARG A N 1
ATOM 707 C CA . ARG A 1 89 ? 19.158 -24.043 3.664 1.00 58.72 89 ARG A CA 1
ATOM 708 C C . ARG A 1 89 ? 18.802 -23.107 4.819 1.00 58.72 89 ARG A C 1
ATOM 710 O O . ARG A 1 89 ? 19.660 -22.789 5.639 1.00 58.72 89 ARG A O 1
ATOM 717 N N . GLY A 1 90 ? 17.557 -22.656 4.850 1.00 58.44 90 GLY A N 1
ATOM 718 C CA . GLY A 1 90 ? 17.022 -21.828 5.916 1.00 58.44 90 GLY A CA 1
ATOM 719 C C . GLY A 1 90 ? 16.899 -22.604 7.226 1.00 58.44 90 GLY A C 1
ATOM 720 O O . GLY A 1 90 ? 16.997 -23.832 7.271 1.00 58.44 90 GLY A O 1
ATOM 721 N N . LEU A 1 91 ? 16.693 -21.863 8.316 1.00 54.03 91 LEU A N 1
ATOM 722 C CA . LEU A 1 91 ? 16.581 -22.421 9.669 1.00 54.03 91 LEU A CA 1
ATOM 723 C C . LEU A 1 91 ? 15.339 -23.311 9.852 1.00 54.03 91 LEU A C 1
ATOM 725 O O . LEU A 1 91 ? 15.304 -24.128 10.769 1.00 54.03 91 LEU A O 1
ATOM 729 N N . LEU A 1 92 ? 14.336 -23.173 8.980 1.00 48.91 92 LEU A N 1
ATOM 730 C CA . LEU A 1 92 ? 13.123 -23.986 8.984 1.00 48.91 92 LEU A CA 1
ATOM 731 C C . LEU A 1 92 ? 13.210 -25.088 7.909 1.00 48.91 92 LEU A C 1
ATOM 733 O O . LEU A 1 92 ? 13.762 -24.862 6.828 1.00 48.91 92 LEU A O 1
ATOM 737 N N . PRO A 1 93 ? 12.661 -26.291 8.155 1.00 42.00 93 PRO A N 1
ATOM 738 C CA . PRO A 1 93 ? 12.608 -27.341 7.144 1.00 42.00 93 PRO A CA 1
ATOM 739 C C . PRO A 1 93 ? 11.871 -26.860 5.888 1.00 42.00 93 PRO A C 1
ATOM 741 O O . PRO A 1 93 ? 10.722 -26.439 5.962 1.00 42.00 93 PRO A O 1
ATOM 744 N N . GLY A 1 94 ? 12.537 -26.931 4.734 1.00 52.75 94 GLY A N 1
ATOM 745 C CA . GLY A 1 94 ? 11.960 -26.527 3.450 1.00 52.75 94 GLY A CA 1
ATOM 746 C C . GLY A 1 94 ? 12.090 -25.039 3.118 1.00 52.75 94 GLY A C 1
ATOM 747 O O . GLY A 1 94 ? 11.654 -24.649 2.041 1.00 52.75 94 GLY A O 1
ATOM 748 N N . THR A 1 95 ? 12.709 -24.218 3.976 1.00 47.69 95 THR A N 1
ATOM 749 C CA . THR A 1 95 ? 13.025 -22.829 3.618 1.00 47.69 95 THR A CA 1
ATOM 750 C C . THR A 1 95 ? 14.421 -22.732 3.021 1.00 47.69 95 THR A C 1
ATOM 752 O O . THR A 1 95 ? 15.345 -23.442 3.426 1.00 47.69 95 THR A O 1
ATOM 755 N N . SER A 1 96 ? 14.578 -21.862 2.030 1.00 60.94 96 SER A N 1
ATOM 756 C CA . SER A 1 96 ? 15.859 -21.493 1.449 1.00 60.94 96 SER A CA 1
ATOM 757 C C . SER A 1 96 ? 16.030 -19.979 1.578 1.00 60.94 96 SER A C 1
ATOM 759 O O . SER A 1 96 ? 15.090 -19.213 1.380 1.00 60.94 96 SER A O 1
ATOM 761 N N . VAL A 1 97 ? 17.208 -19.542 2.020 1.00 72.12 97 VAL A N 1
ATOM 762 C CA . VAL A 1 97 ? 17.526 -18.128 2.248 1.00 72.12 97 VAL A CA 1
ATOM 763 C C . VAL A 1 97 ? 18.761 -17.788 1.429 1.00 72.12 97 VAL A C 1
ATOM 765 O O . VAL A 1 97 ? 19.811 -18.418 1.565 1.00 72.12 97 VAL A O 1
ATOM 768 N N . ALA A 1 98 ? 18.638 -16.797 0.553 1.00 80.88 98 ALA A N 1
ATOM 769 C CA . ALA A 1 98 ? 19.770 -16.239 -0.170 1.00 80.88 98 ALA A CA 1
ATOM 770 C C . ALA A 1 98 ? 20.411 -15.125 0.673 1.00 80.88 98 ALA A C 1
ATOM 772 O O . ALA A 1 98 ? 19.711 -14.231 1.137 1.00 80.88 98 ALA A O 1
ATOM 773 N N . ASP A 1 99 ? 21.734 -15.170 0.861 1.00 87.31 99 ASP A N 1
ATOM 774 C CA . ASP A 1 99 ? 22.509 -14.098 1.504 1.00 87.31 99 ASP A CA 1
ATOM 775 C C . ASP A 1 99 ? 23.153 -13.207 0.419 1.00 87.31 99 ASP A C 1
ATOM 777 O O . ASP A 1 99 ? 24.129 -13.631 -0.220 1.00 87.31 99 ASP A O 1
ATOM 781 N N . PRO A 1 100 ? 22.658 -11.969 0.203 1.00 90.50 100 PRO A N 1
ATOM 782 C CA . PRO A 1 100 ? 23.203 -11.052 -0.798 1.00 90.50 100 PRO A CA 1
ATOM 783 C C . PRO A 1 100 ? 24.689 -10.734 -0.586 1.00 90.50 100 PRO A C 1
ATOM 785 O O . PRO A 1 100 ? 25.438 -10.570 -1.554 1.00 90.50 100 PRO A O 1
ATOM 788 N N . ALA A 1 101 ? 25.154 -10.669 0.667 1.00 90.81 101 ALA A N 1
ATOM 789 C CA . ALA A 1 101 ? 26.548 -10.373 0.980 1.00 90.81 101 ALA A CA 1
ATOM 790 C C . ALA A 1 101 ? 27.464 -11.548 0.606 1.00 90.81 101 ALA A C 1
ATOM 792 O O . ALA A 1 101 ? 28.535 -11.342 0.024 1.00 90.81 101 ALA A O 1
ATOM 793 N N . ALA A 1 102 ? 27.036 -12.785 0.879 1.00 89.75 102 ALA A N 1
ATOM 794 C CA . ALA A 1 102 ? 27.750 -13.978 0.430 1.00 89.75 102 ALA A CA 1
ATOM 795 C C . ALA A 1 102 ? 27.772 -14.095 -1.100 1.00 89.75 102 ALA A C 1
ATOM 797 O O . ALA A 1 102 ? 28.829 -14.404 -1.654 1.00 89.75 102 ALA A O 1
ATOM 798 N N . ILE A 1 103 ? 26.656 -13.803 -1.781 1.00 92.69 103 ILE A N 1
ATOM 799 C CA . ILE A 1 103 ? 26.569 -13.841 -3.251 1.00 92.69 103 ILE A CA 1
ATOM 800 C C . ILE A 1 103 ? 27.603 -12.907 -3.887 1.00 92.69 103 ILE A C 1
ATOM 802 O O . ILE A 1 103 ? 28.358 -13.334 -4.763 1.00 92.69 103 ILE A O 1
ATOM 806 N N . ARG A 1 104 ? 27.709 -11.663 -3.401 1.00 94.06 104 ARG A N 1
ATOM 807 C CA . ARG A 1 104 ? 28.736 -10.714 -3.866 1.00 94.06 104 ARG A CA 1
ATOM 808 C C . ARG A 1 104 ? 30.147 -11.211 -3.602 1.00 94.06 104 ARG A C 1
ATOM 810 O O . ARG A 1 104 ? 30.977 -11.224 -4.508 1.00 94.06 104 ARG A O 1
ATOM 817 N N . ARG A 1 105 ? 30.420 -11.615 -2.358 1.00 92.31 105 ARG A N 1
ATOM 818 C CA . ARG A 1 105 ? 31.762 -12.015 -1.916 1.00 92.31 105 ARG A CA 1
ATOM 819 C C . ARG A 1 105 ? 32.286 -13.213 -2.704 1.00 92.31 105 ARG A C 1
ATOM 821 O O . ARG A 1 105 ? 33.467 -13.251 -3.031 1.00 92.31 105 ARG A O 1
ATOM 828 N N . LEU A 1 106 ? 31.418 -14.180 -2.992 1.00 92.31 106 LEU A N 1
ATOM 829 C CA . LEU A 1 106 ? 31.779 -15.425 -3.670 1.00 92.31 106 LEU A CA 1
ATOM 830 C C . LEU A 1 106 ? 31.613 -15.365 -5.193 1.00 92.31 106 LEU A C 1
ATOM 832 O O . LEU A 1 106 ? 31.966 -16.334 -5.859 1.00 92.31 106 LEU A O 1
ATOM 836 N N . LYS A 1 107 ? 31.073 -14.265 -5.738 1.00 93.25 107 LYS A N 1
ATOM 837 C CA . LYS A 1 107 ? 30.693 -14.137 -7.155 1.00 93.25 107 LYS A CA 1
ATOM 838 C C . LYS A 1 107 ? 29.903 -15.351 -7.654 1.00 93.25 107 LYS A C 1
ATOM 840 O O . LYS A 1 107 ? 30.233 -15.960 -8.671 1.00 93.25 107 LYS A O 1
ATOM 845 N N . SER A 1 108 ? 28.904 -15.750 -6.875 1.00 93.62 108 SER A N 1
ATOM 846 C CA . SER A 1 108 ? 28.251 -17.047 -7.028 1.00 93.62 108 SER A CA 1
ATOM 847 C C . SER A 1 108 ? 26.943 -17.014 -7.814 1.00 93.62 108 SER A C 1
ATOM 849 O O . SER A 1 108 ? 26.385 -18.081 -8.050 1.00 93.62 108 SER A O 1
ATOM 851 N N . ALA A 1 109 ? 26.452 -15.848 -8.244 1.00 96.31 109 ALA A N 1
ATOM 852 C CA . ALA A 1 109 ? 25.323 -15.786 -9.171 1.00 96.31 109 ALA A CA 1
ATOM 853 C C . ALA A 1 109 ? 25.767 -16.068 -10.613 1.00 96.31 109 ALA A C 1
ATOM 855 O O . ALA A 1 109 ? 26.874 -15.712 -11.022 1.00 96.31 109 ALA A O 1
ATOM 856 N N . TRP A 1 110 ? 24.875 -16.669 -11.393 1.00 97.50 110 TRP A N 1
ATOM 857 C CA . TRP A 1 110 ? 25.077 -16.956 -12.809 1.00 97.50 110 TRP A CA 1
ATOM 858 C C . TRP A 1 110 ? 23.822 -16.623 -13.609 1.00 97.50 110 TRP A C 1
ATOM 860 O O . TRP A 1 110 ? 22.716 -16.545 -13.076 1.00 97.50 110 TRP A O 1
ATOM 870 N N . TYR A 1 111 ? 24.004 -16.459 -14.911 1.00 97.69 111 TYR A N 1
ATOM 871 C CA . TYR A 1 111 ? 22.910 -16.431 -15.869 1.00 97.69 111 TYR A CA 1
ATOM 872 C C . TYR A 1 111 ? 22.769 -17.827 -16.480 1.00 97.69 111 TYR A C 1
ATOM 874 O O . TYR A 1 111 ? 23.757 -18.425 -16.905 1.00 97.69 111 TYR A O 1
ATOM 882 N N . GLU A 1 112 ? 21.566 -18.387 -16.486 1.00 97.19 112 GLU A N 1
ATOM 883 C CA . GLU A 1 112 ? 21.291 -19.708 -17.044 1.00 97.19 112 GLU A CA 1
ATOM 884 C C . GLU A 1 112 ? 20.687 -19.574 -18.441 1.00 97.19 112 GLU A C 1
ATOM 886 O O . GLU A 1 112 ? 19.664 -18.922 -18.621 1.00 97.19 112 GLU A O 1
ATOM 891 N N . CYS A 1 113 ? 21.302 -20.193 -19.452 1.00 96.25 113 CYS A N 1
ATOM 892 C CA . CYS A 1 113 ? 20.728 -20.158 -20.793 1.00 96.25 113 CYS A CA 1
ATOM 893 C C . CYS A 1 113 ? 19.347 -20.846 -20.800 1.00 96.25 113 CYS A C 1
ATOM 895 O O . CYS A 1 113 ? 19.267 -22.021 -20.428 1.00 96.25 113 CYS A O 1
ATOM 897 N N . PRO A 1 114 ? 18.272 -20.184 -21.270 1.00 93.81 114 PRO A N 1
ATOM 898 C CA . PRO A 1 114 ? 16.933 -20.764 -21.319 1.00 93.81 114 PRO A CA 1
ATOM 899 C C . PRO A 1 114 ? 16.865 -22.078 -22.108 1.00 93.81 114 PRO A C 1
ATOM 901 O O . PRO A 1 114 ? 16.112 -22.964 -21.697 1.00 93.81 114 PRO A O 1
ATOM 904 N N . LEU A 1 115 ? 17.675 -22.230 -23.169 1.00 93.94 115 LEU A N 1
ATOM 905 C CA . LEU A 1 115 ? 17.688 -23.405 -24.047 1.00 93.94 115 LEU A CA 1
ATOM 906 C C . LEU A 1 115 ? 18.567 -24.549 -23.512 1.00 93.94 115 LEU A C 1
ATOM 908 O O . LEU A 1 115 ? 18.056 -25.619 -23.200 1.00 93.94 115 LEU A O 1
ATOM 912 N N . CYS A 1 116 ? 19.886 -24.344 -23.402 1.00 95.06 116 CYS A N 1
ATOM 913 C CA . CYS A 1 116 ? 20.823 -25.421 -23.052 1.00 95.06 116 CYS A CA 1
ATOM 914 C C . CYS A 1 116 ? 21.084 -25.573 -21.547 1.00 95.06 116 CYS A C 1
ATOM 916 O O . CYS A 1 116 ? 21.828 -26.467 -21.149 1.00 95.06 116 CYS A O 1
ATOM 918 N N . LYS A 1 117 ? 20.531 -24.682 -20.711 1.00 95.88 117 LYS A N 1
ATOM 919 C CA . LYS A 1 117 ? 20.781 -24.609 -19.257 1.00 95.88 117 LYS A CA 1
ATOM 920 C C . LYS A 1 117 ? 22.254 -24.411 -18.873 1.00 95.88 117 LYS A C 1
ATOM 922 O O . LYS A 1 117 ? 22.638 -24.585 -17.718 1.00 95.88 117 LYS A O 1
ATOM 927 N N . GLY A 1 118 ? 23.088 -24.005 -19.833 1.00 94.88 118 GLY A N 1
ATOM 928 C CA . GLY A 1 118 ? 24.480 -23.637 -19.600 1.00 94.88 118 GLY A CA 1
ATOM 929 C C . GLY A 1 118 ? 24.576 -22.459 -18.632 1.00 94.88 118 GLY A C 1
ATOM 930 O O . GLY A 1 118 ? 23.854 -21.470 -18.774 1.00 94.88 118 GLY A O 1
ATOM 931 N N . ARG A 1 119 ? 25.466 -22.566 -17.641 1.00 96.62 119 ARG A N 1
ATOM 932 C CA . ARG A 1 119 ? 25.678 -21.535 -16.615 1.00 96.62 119 ARG A CA 1
ATOM 933 C C . ARG A 1 119 ? 26.753 -20.553 -17.053 1.00 96.62 119 ARG A C 1
ATOM 935 O O . ARG A 1 119 ? 27.893 -20.946 -17.316 1.00 96.62 119 ARG A O 1
ATOM 942 N N . TRP A 1 120 ? 26.393 -19.279 -17.113 1.00 96.75 120 TRP A N 1
ATOM 943 C CA . TRP A 1 120 ? 27.283 -18.191 -17.485 1.00 96.75 120 TRP A CA 1
ATOM 944 C C . TRP A 1 120 ? 27.700 -17.453 -16.225 1.00 96.75 120 TRP A C 1
ATOM 946 O O . TRP A 1 120 ? 26.878 -16.851 -15.537 1.00 96.75 120 TRP A O 1
ATOM 956 N N . ASN A 1 121 ? 28.992 -17.501 -15.933 1.00 96.25 121 ASN A N 1
ATOM 957 C CA . ASN A 1 121 ? 29.613 -16.559 -15.015 1.00 96.25 121 ASN A CA 1
ATOM 958 C C . ASN A 1 121 ? 29.925 -15.244 -15.751 1.00 96.25 121 ASN A C 1
ATOM 960 O O . ASN A 1 121 ? 29.744 -15.149 -16.969 1.00 96.25 121 ASN A O 1
ATOM 964 N N . ASP A 1 122 ? 30.440 -14.253 -15.018 1.00 96.81 122 ASP A N 1
ATOM 965 C CA . ASP A 1 122 ? 30.814 -12.947 -15.579 1.00 96.81 122 ASP A CA 1
ATOM 966 C C . ASP A 1 122 ? 31.712 -13.089 -16.819 1.00 96.81 122 ASP A C 1
ATOM 968 O O . ASP A 1 122 ? 31.435 -12.490 -17.850 1.00 96.81 122 ASP A O 1
ATOM 972 N N . TYR A 1 123 ? 32.714 -13.976 -16.771 1.00 95.69 123 TYR A N 1
ATOM 973 C CA . TYR A 1 123 ? 33.635 -14.211 -17.887 1.00 95.69 123 TYR A CA 1
ATOM 974 C C . TYR A 1 123 ? 32.931 -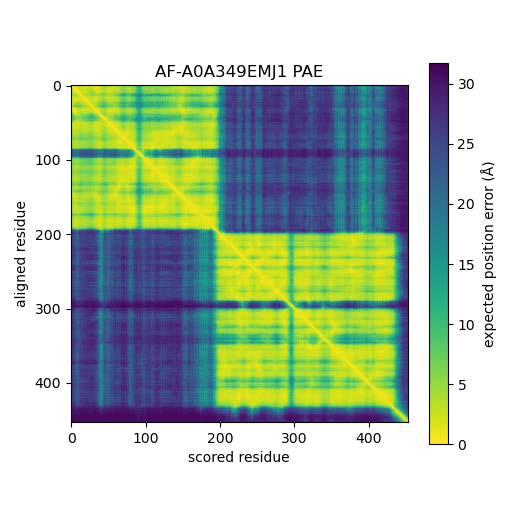14.711 -19.158 1.00 95.69 123 TYR A C 1
ATOM 976 O O . TYR A 1 123 ? 33.153 -14.175 -20.245 1.00 95.69 123 TYR A O 1
ATOM 984 N N . LYS A 1 124 ? 32.076 -15.738 -19.041 1.00 96.31 124 LYS A N 1
ATOM 985 C CA . LYS A 1 124 ? 31.308 -16.258 -20.182 1.00 96.31 124 LYS A CA 1
ATOM 986 C C . LYS A 1 124 ? 30.375 -15.188 -20.742 1.00 96.31 124 LYS A C 1
ATOM 988 O O . LYS A 1 124 ? 30.314 -15.040 -21.958 1.00 96.31 124 LYS A O 1
ATOM 993 N N . ARG A 1 125 ? 29.694 -14.438 -19.868 1.00 96.50 125 ARG A N 1
ATOM 994 C CA . ARG A 1 125 ? 28.811 -13.332 -20.259 1.00 96.50 125 ARG A CA 1
ATOM 995 C C . ARG A 1 125 ? 29.582 -12.245 -21.002 1.00 96.50 125 ARG A C 1
ATOM 997 O O . ARG A 1 125 ? 29.166 -11.878 -22.092 1.00 96.50 125 ARG A O 1
ATOM 1004 N N . ASP A 1 126 ? 30.708 -11.777 -20.468 1.00 95.94 126 ASP A N 1
ATOM 1005 C CA . ASP A 1 126 ? 31.521 -10.713 -21.077 1.00 95.94 126 ASP A CA 1
ATOM 1006 C C . ASP A 1 126 ? 32.027 -11.125 -22.460 1.00 95.94 126 ASP A C 1
ATOM 1008 O O . ASP A 1 126 ? 31.918 -10.368 -23.423 1.00 95.94 126 ASP A O 1
ATOM 1012 N N . LYS A 1 127 ? 32.531 -12.359 -22.581 1.00 94.50 127 LYS A N 1
ATOM 1013 C CA . LYS A 1 127 ? 32.989 -12.907 -23.861 1.00 94.50 127 LYS A CA 1
ATOM 1014 C C . LYS A 1 127 ? 31.850 -12.999 -24.878 1.00 94.50 127 LYS A C 1
ATOM 1016 O O . LYS A 1 127 ? 32.066 -12.676 -26.041 1.00 94.50 127 LYS A O 1
ATOM 1021 N N . ALA A 1 128 ? 30.666 -13.430 -24.445 1.00 94.81 128 ALA A N 1
ATOM 1022 C CA . ALA A 1 128 ? 29.485 -13.527 -25.297 1.00 94.81 128 ALA A CA 1
ATOM 1023 C C . ALA A 1 128 ? 29.046 -12.147 -25.802 1.00 94.81 128 ALA A C 1
ATOM 1025 O O . ALA A 1 128 ? 28.873 -11.945 -26.999 1.00 94.81 128 ALA A O 1
ATOM 1026 N N . VAL A 1 129 ? 28.935 -11.175 -24.891 1.00 94.75 129 VAL A N 1
ATOM 1027 C CA . VAL A 1 129 ? 28.557 -9.800 -25.232 1.00 94.75 129 VAL A CA 1
ATOM 1028 C C . VAL A 1 129 ? 29.564 -9.195 -26.206 1.00 94.75 129 VAL A C 1
ATOM 1030 O O . VAL A 1 129 ? 29.146 -8.631 -27.208 1.00 94.75 129 VAL A O 1
ATOM 1033 N N . LEU A 1 130 ?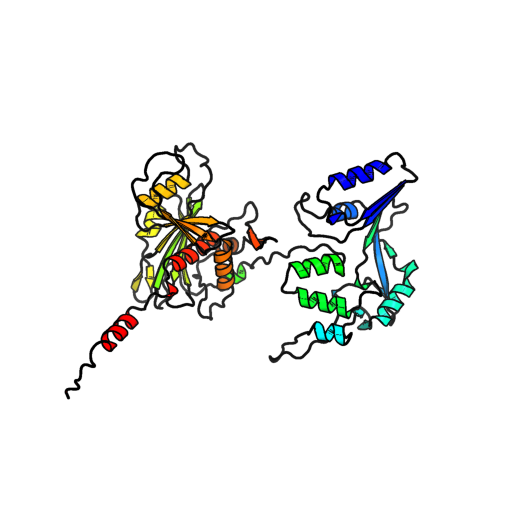 30.870 -9.350 -25.972 1.00 93.19 130 LEU A N 1
ATOM 1034 C CA . LEU A 1 130 ? 31.904 -8.835 -26.877 1.00 93.19 130 LEU A CA 1
ATOM 1035 C C . LEU A 1 130 ? 31.883 -9.514 -28.254 1.00 93.19 130 LEU A C 1
ATOM 1037 O O . LEU A 1 130 ? 32.071 -8.839 -29.262 1.00 93.19 130 LEU A O 1
ATOM 1041 N N . ALA A 1 131 ? 31.637 -10.826 -28.316 1.00 92.06 131 ALA A N 1
ATOM 1042 C CA . ALA A 1 131 ? 31.585 -11.565 -29.578 1.00 92.06 131 ALA A CA 1
ATOM 1043 C C . ALA A 1 131 ? 30.431 -11.116 -30.492 1.00 92.06 131 ALA A C 1
ATOM 1045 O O . ALA A 1 131 ? 30.553 -11.200 -31.711 1.00 92.06 131 ALA A O 1
ATOM 1046 N N . ASN A 1 132 ? 29.339 -10.612 -29.913 1.00 92.56 132 ASN A N 1
ATOM 1047 C CA . ASN A 1 132 ? 28.171 -10.116 -30.640 1.00 92.56 132 ASN A CA 1
ATOM 1048 C C . ASN A 1 132 ? 28.122 -8.579 -30.741 1.00 92.56 132 ASN A C 1
ATOM 1050 O O . ASN A 1 132 ? 27.086 -8.044 -31.118 1.00 92.56 132 ASN A O 1
ATOM 1054 N N . MET A 1 133 ? 29.207 -7.851 -30.434 1.00 87.94 133 MET A N 1
ATOM 1055 C CA . MET A 1 133 ? 29.190 -6.375 -30.341 1.00 87.94 133 MET A CA 1
ATOM 1056 C C . MET A 1 133 ? 28.645 -5.675 -31.593 1.00 87.94 133 MET A C 1
ATOM 1058 O O . MET A 1 133 ? 27.938 -4.673 -31.479 1.00 87.94 133 MET A O 1
ATOM 1062 N N . GLU A 1 134 ? 28.945 -6.212 -32.774 1.00 87.38 134 GLU A N 1
ATOM 1063 C CA . GLU A 1 134 ? 28.513 -5.645 -34.056 1.00 87.38 134 GLU A CA 1
ATOM 1064 C C . GLU A 1 134 ? 27.178 -6.220 -34.555 1.00 87.38 134 GLU A C 1
ATOM 1066 O O . GLU A 1 134 ? 26.425 -5.523 -35.231 1.00 87.38 134 GLU A O 1
ATOM 1071 N N . THR A 1 135 ? 26.866 -7.475 -34.222 1.00 91.19 135 THR A N 1
ATOM 1072 C CA . THR A 1 135 ? 25.733 -8.228 -34.797 1.00 91.19 135 THR A CA 1
ATOM 1073 C C . THR A 1 135 ? 24.554 -8.407 -33.845 1.00 91.19 135 THR A C 1
ATOM 1075 O O . THR A 1 135 ? 23.466 -8.777 -34.275 1.00 91.19 135 THR A O 1
ATOM 1078 N N . GLY A 1 136 ? 24.746 -8.138 -32.554 1.00 92.06 136 GLY A N 1
ATOM 1079 C CA . GLY A 1 136 ? 23.759 -8.396 -31.511 1.00 92.06 136 GLY A CA 1
ATOM 1080 C C . GLY A 1 136 ? 22.584 -7.423 -31.515 1.00 92.06 136 GLY A C 1
ATOM 1081 O O . GLY A 1 136 ? 21.531 -7.746 -30.982 1.00 92.06 136 GLY A O 1
ATOM 1082 N N . TRP A 1 137 ? 22.710 -6.240 -32.116 1.00 93.88 137 TRP A N 1
ATOM 1083 C CA . TRP A 1 137 ? 21.611 -5.273 -32.169 1.00 93.88 137 TRP A CA 1
ATOM 1084 C C . TRP A 1 137 ? 20.559 -5.682 -33.200 1.00 93.88 137 TRP A C 1
ATOM 1086 O O . TRP A 1 137 ? 20.726 -5.451 -34.397 1.00 93.88 137 TRP A O 1
ATOM 1096 N N . GLN A 1 138 ? 19.443 -6.238 -32.727 1.00 93.81 138 GLN A N 1
ATOM 1097 C CA . GLN A 1 138 ? 18.338 -6.677 -33.576 1.00 93.81 138 GLN A CA 1
ATOM 1098 C C . GLN A 1 138 ? 17.136 -5.730 -33.442 1.00 93.81 138 GLN A C 1
ATOM 1100 O O . GLN A 1 138 ? 16.760 -5.370 -32.320 1.00 93.81 138 GLN A O 1
ATOM 1105 N N . PRO A 1 139 ? 16.533 -5.290 -34.563 1.00 94.44 139 PRO A N 1
ATOM 1106 C CA . PRO A 1 139 ? 15.378 -4.407 -34.536 1.00 94.44 139 PRO A CA 1
ATOM 1107 C C . PRO A 1 139 ? 14.097 -5.183 -34.210 1.00 94.44 139 PRO A C 1
ATOM 1109 O O . PRO A 1 139 ? 13.879 -6.289 -34.700 1.00 94.44 139 PRO A O 1
ATOM 1112 N N . ASN A 1 140 ? 13.196 -4.564 -33.452 1.00 91.88 140 ASN A N 1
ATOM 1113 C CA . ASN A 1 140 ? 11.885 -5.135 -33.135 1.00 91.88 140 ASN A CA 1
ATOM 1114 C C . ASN A 1 140 ? 10.946 -5.232 -34.352 1.00 91.88 140 ASN A C 1
ATOM 1116 O O . ASN A 1 140 ? 10.006 -6.023 -34.346 1.00 91.88 140 ASN A O 1
ATOM 1120 N N . LYS A 1 141 ? 11.180 -4.421 -35.387 1.00 92.81 141 LYS A N 1
ATOM 1121 C CA . LYS A 1 141 ? 10.471 -4.455 -36.670 1.00 92.81 141 LYS A CA 1
ATOM 1122 C C . LYS A 1 141 ? 11.365 -3.918 -37.784 1.00 92.81 141 LYS A C 1
ATOM 1124 O O . LYS A 1 141 ? 12.231 -3.080 -37.541 1.00 92.81 141 LYS A O 1
ATOM 1129 N N . GLN A 1 142 ? 11.137 -4.374 -39.012 1.00 92.62 142 GLN A N 1
ATOM 1130 C CA . GLN A 1 142 ? 11.867 -3.871 -40.174 1.00 92.62 142 GLN A CA 1
ATOM 1131 C C . GLN A 1 142 ? 11.250 -2.566 -40.682 1.00 92.62 142 GLN A C 1
ATOM 1133 O O . GLN A 1 142 ? 10.056 -2.500 -40.969 1.00 92.62 142 GLN A O 1
ATOM 1138 N N . VAL A 1 143 ? 12.085 -1.536 -40.797 1.00 92.56 143 VAL A N 1
ATOM 1139 C CA . VAL A 1 143 ? 11.762 -0.237 -41.397 1.00 92.56 143 VAL A CA 1
ATOM 1140 C C . VAL A 1 143 ? 12.903 0.097 -42.352 1.00 92.56 143 VAL A C 1
ATOM 1142 O O . VAL A 1 143 ? 14.063 0.003 -41.964 1.00 92.56 143 VAL A O 1
ATOM 1145 N N . GLU A 1 144 ? 12.583 0.448 -43.597 1.00 90.12 144 GLU A N 1
ATOM 1146 C CA . GLU A 1 144 ? 13.580 0.627 -44.666 1.00 90.12 144 GLU A CA 1
ATOM 1147 C C . GLU A 1 144 ? 14.503 1.835 -44.413 1.00 90.12 144 GLU A C 1
ATOM 1149 O O . GLU A 1 144 ? 15.707 1.756 -44.647 1.00 90.12 144 GLU A O 1
ATOM 1154 N N . PHE A 1 145 ? 13.961 2.927 -43.856 1.00 88.94 145 PHE A N 1
ATOM 1155 C CA . PHE A 1 145 ? 14.693 4.173 -43.588 1.00 88.94 145 PHE A CA 1
ATOM 1156 C C . PHE A 1 145 ? 14.274 4.822 -42.252 1.00 88.94 145 PHE A C 1
ATOM 1158 O O . PHE A 1 145 ? 13.619 5.871 -42.263 1.00 88.94 145 PHE A O 1
ATOM 1165 N N . PRO A 1 146 ? 14.610 4.225 -41.092 1.00 91.88 146 PRO A N 1
ATOM 1166 C CA . PRO A 1 146 ? 14.224 4.775 -39.794 1.00 91.88 146 PRO A CA 1
ATOM 1167 C C . PRO A 1 146 ? 14.904 6.130 -39.547 1.00 91.88 146 PRO A C 1
ATOM 1169 O O . PRO A 1 146 ? 16.118 6.269 -39.700 1.00 91.88 146 PRO A O 1
ATOM 1172 N N . GLN A 1 147 ? 14.120 7.132 -39.152 1.00 91.00 147 GLN A N 1
ATOM 1173 C CA . GLN A 1 147 ? 14.580 8.479 -38.796 1.00 91.00 147 GLN A CA 1
ATOM 1174 C C . GLN A 1 147 ? 14.888 8.604 -37.298 1.00 91.00 147 GLN A C 1
ATOM 1176 O O . GLN A 1 147 ? 15.678 9.460 -36.893 1.00 91.00 147 GLN A O 1
ATOM 1181 N N . SER A 1 148 ? 14.281 7.753 -36.469 1.00 92.75 148 SER A N 1
ATOM 1182 C CA . SER A 1 148 ? 14.488 7.693 -35.021 1.00 92.75 148 SER A CA 1
ATOM 1183 C C . SER A 1 148 ? 14.631 6.247 -34.544 1.00 92.75 148 SER A C 1
ATOM 1185 O O . SER A 1 148 ? 13.912 5.349 -34.981 1.00 92.75 148 SER A O 1
ATOM 1187 N N . ILE A 1 149 ? 15.576 6.013 -33.632 1.00 95.31 149 ILE A N 1
ATOM 1188 C CA . ILE A 1 149 ? 15.831 4.685 -33.068 1.00 95.31 149 ILE A CA 1
ATOM 1189 C C . ILE A 1 149 ? 15.914 4.752 -31.546 1.00 95.31 149 ILE A C 1
ATOM 1191 O O . ILE A 1 149 ? 16.481 5.693 -30.988 1.00 95.31 149 ILE A O 1
ATOM 1195 N N . TYR A 1 150 ? 15.392 3.722 -30.888 1.00 95.12 150 TYR A N 1
ATOM 1196 C CA . TYR A 1 150 ? 15.575 3.472 -29.464 1.00 95.12 150 TYR A CA 1
ATOM 1197 C C . TYR A 1 150 ? 16.485 2.263 -29.252 1.00 95.12 150 TYR A C 1
ATOM 1199 O O . TYR A 1 150 ? 16.454 1.307 -30.024 1.00 95.12 150 TYR A O 1
ATOM 1207 N N . VAL A 1 151 ? 17.286 2.300 -28.192 1.00 93.88 151 VAL A N 1
ATOM 1208 C CA . VAL A 1 151 ? 18.226 1.242 -27.825 1.00 93.88 151 VAL A CA 1
ATOM 1209 C C . VAL A 1 151 ? 18.062 0.960 -26.334 1.00 93.88 151 VAL A C 1
ATOM 1211 O O . VAL A 1 151 ? 18.252 1.857 -25.512 1.00 93.88 151 VAL A O 1
ATOM 1214 N N . HIS A 1 152 ? 17.718 -0.280 -25.977 1.00 92.62 152 HIS A N 1
ATOM 1215 C CA . HIS A 1 152 ? 17.639 -0.712 -24.578 1.00 92.62 152 HIS A CA 1
ATOM 1216 C C . HIS A 1 152 ? 18.945 -1.385 -24.147 1.00 92.62 152 HIS A C 1
ATOM 1218 O O . HIS A 1 152 ? 19.404 -2.325 -24.794 1.00 92.62 152 HIS A O 1
ATOM 1224 N N . TYR A 1 153 ? 19.548 -0.908 -23.054 1.00 91.75 153 TYR A N 1
ATOM 1225 C CA . TYR A 1 153 ? 20.822 -1.424 -22.550 1.00 91.75 153 TYR A CA 1
ATOM 1226 C C . TYR A 1 153 ? 20.782 -1.639 -21.027 1.00 91.75 153 TYR A C 1
ATOM 1228 O O . TYR A 1 153 ? 21.101 -0.723 -20.263 1.00 91.75 153 TYR A O 1
ATOM 1236 N N . PRO A 1 154 ? 20.373 -2.830 -20.552 1.00 95.25 154 PRO A N 1
ATOM 1237 C CA . PRO A 1 154 ? 20.405 -3.145 -19.131 1.00 95.25 154 PRO A CA 1
ATOM 1238 C C . PRO A 1 154 ? 21.844 -3.294 -18.622 1.00 95.25 154 PRO A C 1
ATOM 1240 O O . PRO A 1 154 ? 22.749 -3.736 -19.335 1.00 95.25 154 PRO A O 1
ATOM 1243 N N . SER A 1 155 ? 22.063 -2.988 -17.343 1.00 95.50 155 SER A N 1
ATOM 1244 C CA . SER A 1 155 ? 23.404 -2.993 -16.741 1.00 95.50 155 SER A CA 1
ATOM 1245 C C . SER A 1 155 ? 24.095 -4.357 -16.804 1.00 95.50 155 SER A C 1
ATOM 1247 O O . SER A 1 155 ? 25.318 -4.408 -16.890 1.00 95.50 155 SER A O 1
ATOM 1249 N N . TRP A 1 156 ? 23.344 -5.463 -16.819 1.00 95.88 156 TRP A N 1
ATOM 1250 C CA . TRP A 1 156 ? 23.907 -6.811 -16.915 1.00 95.88 156 TRP A CA 1
ATOM 1251 C C . TRP A 1 156 ? 24.525 -7.156 -18.273 1.00 95.88 156 TRP A C 1
ATOM 1253 O O . TRP A 1 156 ? 25.088 -8.240 -18.407 1.00 95.88 156 TRP A O 1
ATOM 1263 N N . LEU A 1 157 ? 24.477 -6.270 -19.267 1.00 94.94 157 LEU A N 1
ATOM 1264 C CA . LEU A 1 157 ? 25.306 -6.395 -20.472 1.00 94.94 157 LEU A CA 1
ATOM 1265 C C . LEU A 1 157 ? 26.701 -5.777 -20.286 1.00 94.94 157 LEU A C 1
ATOM 1267 O O . LEU A 1 157 ? 27.621 -6.093 -21.030 1.00 94.94 157 LEU A O 1
ATOM 1271 N N . SER A 1 158 ? 26.886 -4.924 -19.275 1.00 94.25 158 SER A N 1
ATOM 1272 C CA . SER A 1 158 ? 28.151 -4.237 -19.020 1.00 94.25 158 SER A CA 1
ATOM 1273 C C . SER A 1 158 ? 29.176 -5.140 -18.320 1.00 94.25 158 SER A C 1
ATOM 1275 O O . SER A 1 158 ? 28.850 -5.719 -17.277 1.00 94.25 158 SER A O 1
ATOM 1277 N N . PRO A 1 159 ? 30.446 -5.175 -18.775 1.00 92.94 159 PRO A N 1
ATOM 1278 C CA . PRO A 1 159 ? 31.515 -5.906 -18.087 1.00 92.94 159 PRO A CA 1
ATOM 1279 C C . PRO A 1 159 ? 31.855 -5.306 -16.713 1.00 92.94 159 PRO A C 1
ATOM 1281 O O . PRO A 1 159 ? 32.464 -5.958 -15.869 1.00 92.94 159 PRO A O 1
ATOM 1284 N N . TYR A 1 160 ? 31.428 -4.067 -16.450 1.00 93.81 160 TYR A N 1
ATOM 1285 C CA . TYR A 1 160 ? 31.616 -3.394 -15.162 1.00 93.81 160 TYR A CA 1
ATOM 1286 C C . TYR A 1 160 ? 30.549 -3.757 -14.123 1.00 93.81 160 TYR A C 1
ATOM 1288 O O . TYR A 1 160 ? 30.642 -3.335 -12.972 1.00 93.81 160 TYR A O 1
ATOM 1296 N N . MET A 1 161 ? 29.540 -4.536 -14.516 1.00 95.88 161 MET A N 1
ATOM 1297 C CA . MET A 1 161 ? 28.469 -4.992 -13.643 1.00 95.88 161 MET A CA 1
ATOM 1298 C C . MET A 1 161 ? 28.498 -6.515 -13.560 1.00 95.88 161 MET A C 1
ATOM 1300 O O . MET A 1 161 ? 28.231 -7.196 -14.551 1.00 95.88 161 MET A O 1
ATOM 1304 N N . SER A 1 162 ? 28.826 -7.053 -12.383 1.00 97.31 162 SER A N 1
ATOM 1305 C CA . SER A 1 162 ? 28.818 -8.507 -12.184 1.00 97.31 162 SER A CA 1
ATOM 1306 C C . SER A 1 162 ? 27.394 -9.046 -12.049 1.00 97.31 162 SER A C 1
ATOM 1308 O O . SER A 1 162 ? 26.530 -8.391 -11.460 1.00 97.31 162 SER A O 1
ATOM 1310 N N . LEU A 1 163 ? 27.162 -10.273 -12.513 1.00 97.50 163 LEU A N 1
ATOM 1311 C CA . LEU A 1 163 ? 25.882 -10.971 -12.365 1.00 97.50 163 LEU A CA 1
ATOM 1312 C C . LEU A 1 163 ? 25.492 -11.121 -10.886 1.00 97.50 163 LEU A C 1
ATOM 1314 O O . LEU A 1 163 ? 24.317 -11.046 -10.530 1.00 97.50 163 LEU A O 1
ATOM 1318 N N . SER A 1 164 ? 26.494 -11.268 -10.015 1.00 96.94 164 SER A N 1
ATOM 1319 C CA . SER A 1 164 ? 26.310 -11.350 -8.561 1.00 96.94 164 SER A CA 1
ATOM 1320 C C . SER A 1 164 ? 25.878 -10.029 -7.935 1.00 96.94 164 SER A C 1
ATOM 1322 O O . SER A 1 164 ? 25.058 -10.040 -7.024 1.00 96.94 164 SER A O 1
ATOM 1324 N N . GLU A 1 165 ? 26.359 -8.892 -8.441 1.00 97.38 165 GLU A N 1
ATOM 1325 C CA . GLU A 1 165 ? 25.899 -7.575 -7.985 1.00 97.38 165 GLU A CA 1
ATOM 1326 C C . GLU A 1 165 ? 24.449 -7.310 -8.410 1.00 97.38 165 GLU A C 1
ATOM 1328 O O . GLU A 1 165 ? 23.659 -6.800 -7.617 1.00 97.38 165 GLU A O 1
ATOM 1333 N N . VAL A 1 166 ? 24.079 -7.701 -9.636 1.00 97.38 166 VAL A N 1
ATOM 1334 C CA . VAL A 1 166 ? 22.700 -7.596 -10.150 1.00 97.38 166 VAL A CA 1
ATOM 1335 C C . VAL A 1 166 ? 21.731 -8.378 -9.261 1.00 97.38 166 VAL A C 1
ATOM 1337 O O . VAL A 1 166 ? 20.736 -7.815 -8.798 1.00 97.38 166 VAL A O 1
ATOM 1340 N N . ALA A 1 167 ? 22.048 -9.648 -8.986 1.00 96.31 167 ALA A N 1
ATOM 1341 C CA . ALA A 1 167 ? 21.242 -10.522 -8.138 1.00 96.31 167 ALA A CA 1
ATOM 1342 C C . ALA A 1 167 ? 21.188 -10.038 -6.680 1.00 96.31 167 ALA A C 1
ATOM 1344 O O . ALA A 1 167 ? 20.118 -9.989 -6.082 1.00 96.31 167 ALA A O 1
ATOM 1345 N N . ALA A 1 168 ? 22.321 -9.627 -6.105 1.00 95.31 168 ALA A N 1
ATOM 1346 C CA . ALA A 1 168 ? 22.359 -9.170 -4.720 1.00 95.31 168 ALA A CA 1
ATOM 1347 C C . ALA A 1 168 ? 21.529 -7.895 -4.504 1.00 95.31 168 ALA A C 1
ATOM 1349 O O . ALA A 1 168 ? 20.762 -7.828 -3.547 1.00 95.31 168 ALA A O 1
ATOM 1350 N N . ARG A 1 169 ? 21.608 -6.916 -5.420 1.00 96.12 169 ARG A N 1
ATOM 1351 C CA . ARG A 1 169 ? 20.769 -5.707 -5.343 1.00 96.12 169 ARG A CA 1
ATOM 1352 C C . ARG A 1 169 ? 19.281 -6.010 -5.491 1.00 96.12 169 ARG A C 1
ATOM 1354 O O . ARG A 1 169 ? 18.476 -5.306 -4.898 1.00 96.12 169 ARG A O 1
ATOM 1361 N N . TRP A 1 170 ? 18.919 -7.022 -6.282 1.00 94.75 170 TRP A N 1
ATOM 1362 C CA . TRP A 1 170 ? 17.529 -7.466 -6.398 1.00 94.75 170 TRP A CA 1
ATOM 1363 C C . TRP A 1 170 ? 17.018 -8.021 -5.067 1.00 94.75 170 TRP A C 1
ATOM 1365 O O . TRP A 1 170 ? 15.951 -7.629 -4.597 1.00 94.75 170 TRP A O 1
ATOM 1375 N N . LEU A 1 171 ? 17.803 -8.901 -4.440 1.00 91.88 171 LEU A N 1
ATOM 1376 C CA . LEU A 1 171 ? 17.447 -9.537 -3.172 1.00 91.88 171 LEU A CA 1
ATOM 1377 C C . LEU A 1 171 ? 17.325 -8.518 -2.030 1.00 91.88 171 LEU A C 1
ATOM 1379 O O . LEU A 1 171 ? 16.392 -8.589 -1.242 1.00 91.88 171 LEU A O 1
ATOM 1383 N N . GLU A 1 172 ? 18.211 -7.524 -1.976 1.00 92.12 172 GLU A N 1
ATOM 1384 C CA . GLU A 1 172 ? 18.146 -6.432 -0.988 1.00 92.12 172 GLU A CA 1
ATOM 1385 C C . GLU A 1 172 ? 16.966 -5.473 -1.182 1.00 92.12 172 GLU A C 1
ATOM 1387 O O . GLU A 1 172 ? 16.665 -4.678 -0.290 1.00 92.12 172 GLU A O 1
ATOM 1392 N N . ALA A 1 173 ? 16.339 -5.508 -2.356 1.00 90.69 173 ALA A N 1
ATOM 1393 C CA . ALA A 1 173 ? 15.255 -4.616 -2.728 1.00 90.69 173 ALA A CA 1
ATOM 1394 C C . ALA A 1 173 ? 13.854 -5.204 -2.489 1.00 90.69 173 ALA A C 1
ATOM 1396 O O . ALA A 1 173 ? 12.883 -4.467 -2.608 1.00 90.69 173 ALA A O 1
ATOM 1397 N N . GLN A 1 174 ? 13.724 -6.497 -2.158 1.00 82.94 174 GLN A N 1
ATOM 1398 C CA . GLN A 1 174 ? 12.418 -7.181 -2.120 1.00 82.94 174 GLN A CA 1
ATOM 1399 C C . GLN A 1 174 ? 11.418 -6.583 -1.118 1.00 82.94 174 GLN A C 1
ATOM 1401 O O . GLN A 1 174 ? 10.218 -6.597 -1.378 1.00 82.94 174 GLN A O 1
ATOM 1406 N N . ASP A 1 175 ? 11.908 -6.011 -0.017 1.00 77.00 175 ASP A N 1
ATOM 1407 C CA . ASP A 1 175 ? 11.079 -5.420 1.043 1.00 77.00 175 ASP A CA 1
ATOM 1408 C C . ASP A 1 175 ? 11.133 -3.881 1.067 1.00 77.00 175 ASP A C 1
ATOM 1410 O O . ASP A 1 175 ? 10.746 -3.247 2.049 1.00 77.00 175 ASP A O 1
ATOM 1414 N N . ASP A 1 176 ? 11.647 -3.258 0.003 1.00 79.31 176 ASP A N 1
ATOM 1415 C CA . ASP A 1 176 ? 11.893 -1.818 -0.061 1.00 79.31 176 ASP A CA 1
ATOM 1416 C C . ASP A 1 176 ? 11.570 -1.288 -1.465 1.00 79.31 176 ASP A C 1
ATOM 1418 O O . ASP A 1 176 ? 12.386 -1.368 -2.385 1.00 79.31 176 ASP A O 1
ATOM 1422 N N . ASP A 1 177 ? 10.370 -0.721 -1.621 1.00 79.94 177 ASP A N 1
ATOM 1423 C CA . ASP A 1 177 ? 9.865 -0.210 -2.902 1.00 79.94 177 ASP A CA 1
ATOM 1424 C C . ASP A 1 177 ? 10.791 0.839 -3.539 1.00 79.94 177 ASP A C 1
ATOM 1426 O O . ASP A 1 177 ? 10.887 0.917 -4.765 1.00 79.94 177 ASP A O 1
ATOM 1430 N N . GLU A 1 178 ? 11.500 1.644 -2.738 1.00 83.00 178 GLU A N 1
ATOM 1431 C CA . GLU A 1 178 ? 12.439 2.642 -3.259 1.00 83.00 178 GLU A CA 1
ATOM 1432 C C . GLU A 1 178 ? 13.681 1.961 -3.845 1.00 83.00 178 GLU A C 1
ATOM 1434 O O . GLU A 1 178 ? 14.169 2.340 -4.918 1.00 83.00 178 GLU A O 1
ATOM 1439 N N . LYS A 1 179 ? 14.200 0.931 -3.169 1.00 88.69 179 LYS A N 1
ATOM 1440 C CA . LYS A 1 179 ? 15.297 0.119 -3.710 1.00 88.69 179 LYS A CA 1
ATOM 1441 C C . LYS A 1 179 ? 14.854 -0.686 -4.921 1.00 88.69 179 LYS A C 1
ATOM 1443 O O . LYS A 1 179 ? 15.637 -0.794 -5.864 1.00 88.69 179 LYS A O 1
ATOM 1448 N N . LEU A 1 180 ? 13.625 -1.198 -4.932 1.00 88.94 180 LEU A N 1
ATOM 1449 C CA . LEU A 1 180 ? 13.093 -1.969 -6.051 1.00 88.94 180 LEU A CA 1
ATOM 1450 C C . LEU A 1 180 ? 12.929 -1.086 -7.284 1.00 88.94 180 LEU A C 1
ATOM 1452 O O . LEU A 1 180 ? 13.419 -1.431 -8.359 1.00 88.94 180 LEU A O 1
ATOM 1456 N N . GLN A 1 181 ? 12.385 0.118 -7.106 1.00 88.69 181 GLN A N 1
ATOM 1457 C CA . GLN A 1 181 ? 12.358 1.139 -8.145 1.00 88.69 181 GLN A CA 1
ATOM 1458 C C . GLN A 1 181 ? 13.766 1.441 -8.674 1.00 88.69 181 GLN A C 1
ATOM 1460 O O . GLN A 1 181 ? 13.993 1.411 -9.882 1.00 88.69 181 GLN A O 1
ATOM 1465 N N . LYS A 1 182 ? 14.738 1.718 -7.791 1.00 91.06 182 LYS A N 1
ATOM 1466 C CA . LYS A 1 182 ? 16.130 1.978 -8.206 1.00 91.06 182 LYS A CA 1
ATOM 1467 C C . LYS A 1 182 ? 16.727 0.795 -8.958 1.00 91.06 182 LYS A C 1
ATOM 1469 O O . LYS A 1 182 ? 17.495 1.007 -9.895 1.00 91.06 182 LYS A O 1
ATOM 1474 N N . TRP A 1 183 ? 16.384 -0.428 -8.565 1.00 94.94 183 TRP A N 1
ATOM 1475 C CA . TRP A 1 183 ? 16.828 -1.629 -9.247 1.00 94.94 183 TRP A CA 1
ATOM 1476 C C . TRP A 1 183 ? 16.275 -1.685 -10.676 1.00 94.94 183 TRP A C 1
ATOM 1478 O O . TRP A 1 183 ? 17.057 -1.771 -11.619 1.00 94.94 183 TRP A O 1
ATOM 1488 N N . TYR A 1 184 ? 14.966 -1.532 -10.874 1.00 92.94 184 TYR A N 1
ATOM 1489 C CA . TYR A 1 184 ? 14.383 -1.530 -12.223 1.00 92.94 184 TYR A CA 1
ATOM 1490 C C . TYR A 1 184 ? 14.968 -0.414 -13.098 1.00 92.94 184 TYR A C 1
ATOM 1492 O O . TYR A 1 184 ? 15.453 -0.666 -14.203 1.00 92.94 184 TYR A O 1
ATOM 1500 N N . ASN A 1 185 ? 15.030 0.796 -12.553 1.00 91.88 185 ASN A N 1
ATOM 1501 C CA . ASN A 1 185 ? 15.440 1.988 -13.284 1.00 91.88 185 ASN A CA 1
ATOM 1502 C C . ASN A 1 185 ? 16.922 1.961 -13.692 1.00 91.88 185 ASN A C 1
ATOM 1504 O O . ASN A 1 185 ? 17.263 2.293 -14.825 1.00 91.88 185 ASN A O 1
ATOM 1508 N N . LEU A 1 186 ? 17.819 1.576 -12.774 1.00 92.19 186 LEU A N 1
ATOM 1509 C CA . LEU A 1 186 ? 19.271 1.661 -12.987 1.00 92.19 186 LEU A CA 1
ATOM 1510 C C . LEU A 1 186 ? 19.907 0.336 -13.411 1.00 92.19 186 LEU A C 1
ATOM 1512 O O . LEU A 1 186 ? 20.947 0.342 -14.067 1.00 92.19 186 LEU A O 1
ATOM 1516 N N . ILE A 1 187 ? 19.330 -0.796 -13.004 1.00 95.25 187 ILE A N 1
ATOM 1517 C CA . ILE A 1 187 ? 19.897 -2.126 -13.249 1.00 95.25 187 ILE A CA 1
ATOM 1518 C C . ILE A 1 187 ? 19.244 -2.741 -14.479 1.00 95.25 187 ILE A C 1
ATOM 1520 O O . ILE A 1 187 ? 19.958 -3.097 -15.419 1.00 95.25 187 ILE A O 1
ATOM 1524 N N . ALA A 1 188 ? 17.911 -2.820 -14.498 1.00 94.25 188 ALA A N 1
ATOM 1525 C CA . ALA A 1 188 ? 17.169 -3.366 -15.633 1.00 94.25 188 ALA A CA 1
ATOM 1526 C C . ALA A 1 188 ? 16.991 -2.368 -16.785 1.00 94.25 188 ALA A C 1
ATOM 1528 O O . ALA A 1 188 ? 16.672 -2.773 -17.902 1.00 94.25 188 ALA A O 1
ATOM 1529 N N . GLY A 1 189 ? 17.195 -1.071 -16.534 1.00 92.19 189 GLY A N 1
ATOM 1530 C CA . GLY A 1 189 ? 16.916 -0.030 -17.520 1.00 92.19 189 GLY A CA 1
ATOM 1531 C C . GLY A 1 189 ? 15.458 -0.073 -17.975 1.00 92.19 189 GLY A C 1
ATOM 1532 O O . GLY A 1 189 ? 15.188 0.111 -19.156 1.00 92.19 189 GLY A O 1
ATOM 1533 N N . ALA A 1 190 ? 14.538 -0.386 -17.061 1.00 89.88 190 ALA A N 1
ATOM 1534 C CA . ALA A 1 190 ? 13.108 -0.500 -17.314 1.00 89.88 190 ALA A CA 1
ATOM 1535 C C . ALA A 1 190 ? 12.340 0.390 -16.336 1.00 89.88 190 ALA A C 1
ATOM 1537 O O . ALA A 1 190 ? 12.827 0.682 -15.243 1.00 89.88 190 ALA A O 1
ATOM 1538 N N . THR A 1 191 ? 11.147 0.834 -16.724 1.00 85.94 191 THR A N 1
ATOM 1539 C CA . THR A 1 191 ? 10.301 1.610 -15.821 1.00 85.94 191 THR A CA 1
ATOM 1540 C C . THR A 1 191 ? 9.777 0.741 -14.690 1.00 85.94 191 THR A C 1
ATOM 1542 O O . THR A 1 191 ? 9.385 -0.410 -14.886 1.00 85.94 191 THR A O 1
ATOM 1545 N N . TYR A 1 192 ? 9.742 1.311 -13.489 1.00 80.50 192 TYR A N 1
ATOM 1546 C CA . TYR A 1 192 ? 9.105 0.664 -12.355 1.00 80.50 192 TYR A CA 1
ATOM 1547 C C . TYR A 1 192 ? 7.629 1.041 -12.305 1.00 80.50 192 TYR A C 1
ATOM 1549 O O . TYR A 1 192 ? 7.277 2.219 -12.190 1.00 80.50 192 TYR A O 1
ATOM 1557 N N . THR A 1 193 ? 6.765 0.033 -12.362 1.00 75.50 193 THR A N 1
ATOM 1558 C CA . THR A 1 193 ? 5.358 0.193 -12.006 1.00 75.50 193 THR A CA 1
ATOM 1559 C C . THR A 1 193 ? 5.231 -0.168 -10.539 1.00 75.50 193 THR A C 1
ATOM 1561 O O . THR A 1 193 ? 5.578 -1.282 -10.153 1.00 75.50 193 THR A O 1
ATOM 1564 N N . TYR A 1 194 ? 4.723 0.749 -9.717 1.00 65.12 194 TYR A N 1
ATOM 1565 C CA . TYR A 1 194 ? 4.321 0.378 -8.366 1.00 65.12 194 TYR A CA 1
ATOM 1566 C C . TYR A 1 194 ? 3.208 -0.655 -8.492 1.00 65.12 194 TYR A C 1
ATOM 1568 O O . TYR A 1 194 ? 2.075 -0.324 -8.851 1.00 65.12 194 TYR A O 1
ATOM 1576 N N . HIS A 1 195 ? 3.541 -1.917 -8.233 1.00 50.75 195 HIS A N 1
ATOM 1577 C CA . HIS A 1 195 ? 2.537 -2.946 -8.072 1.00 50.75 195 HIS A CA 1
ATOM 1578 C C . HIS A 1 195 ? 1.735 -2.568 -6.835 1.00 50.75 195 HIS A C 1
ATOM 1580 O O . HIS A 1 195 ? 2.184 -2.728 -5.701 1.00 50.75 195 HIS A O 1
ATOM 1586 N N . LYS A 1 196 ? 0.548 -2.003 -7.070 1.00 51.47 196 LYS A N 1
ATOM 1587 C CA . LYS A 1 196 ? -0.470 -1.827 -6.045 1.00 51.47 196 LYS A CA 1
ATOM 1588 C C . LYS A 1 196 ? -0.634 -3.194 -5.388 1.00 51.47 196 LYS A C 1
ATOM 1590 O O . LYS A 1 196 ? -1.131 -4.118 -6.027 1.00 51.47 196 LYS A O 1
ATOM 1595 N N . LYS A 1 197 ? -0.199 -3.354 -4.135 1.00 48.34 197 LYS A N 1
ATOM 1596 C CA . LYS A 1 197 ? -0.677 -4.450 -3.286 1.00 48.34 197 LYS A CA 1
ATOM 1597 C C . LYS A 1 197 ? -2.159 -4.181 -3.032 1.00 48.34 197 LYS A C 1
ATOM 1599 O O . LYS A 1 197 ? -2.534 -3.717 -1.959 1.00 48.34 197 LYS A O 1
ATOM 1604 N N . GLU A 1 198 ? -2.994 -4.389 -4.046 1.00 51.06 198 GLU A N 1
ATOM 1605 C CA . GLU A 1 198 ? -4.422 -4.545 -3.840 1.00 51.06 198 GLU A CA 1
ATOM 1606 C C . GLU A 1 198 ? -4.550 -5.764 -2.936 1.00 51.06 198 GLU A C 1
ATOM 1608 O O . GLU A 1 198 ? -4.167 -6.875 -3.308 1.00 51.06 198 GLU A O 1
ATOM 1613 N N . ARG A 1 199 ? -5.001 -5.543 -1.699 1.00 64.75 199 ARG A N 1
ATOM 1614 C CA . ARG A 1 199 ? -5.443 -6.652 -0.859 1.00 64.75 199 ARG A CA 1
ATOM 1615 C C . ARG A 1 199 ? -6.574 -7.310 -1.637 1.00 64.75 199 ARG A C 1
ATOM 1617 O O . ARG A 1 199 ? -7.544 -6.628 -1.961 1.00 64.75 199 ARG A O 1
ATOM 1624 N N . PRO A 1 200 ? -6.455 -8.576 -2.044 1.00 73.00 200 PRO A N 1
ATOM 1625 C CA . PRO A 1 200 ? -7.505 -9.147 -2.848 1.00 73.00 200 PRO A CA 1
ATOM 1626 C C . PRO A 1 200 ? -8.716 -9.388 -1.942 1.00 73.00 200 PRO A C 1
ATOM 1628 O O . PRO A 1 200 ? -8.586 -9.953 -0.857 1.00 73.00 200 PRO A O 1
ATOM 1631 N N . TYR A 1 201 ? -9.902 -8.958 -2.378 1.00 81.69 201 TYR A N 1
ATOM 1632 C CA . TYR A 1 201 ? -11.111 -8.961 -1.541 1.00 81.69 201 TYR A CA 1
ATOM 1633 C C . TYR A 1 201 ? -11.440 -10.347 -0.952 1.00 81.69 201 TYR A C 1
ATOM 1635 O O . TYR A 1 201 ? -11.990 -10.425 0.142 1.00 81.69 201 TYR A O 1
ATOM 1643 N N . HIS A 1 202 ? -11.043 -11.444 -1.613 1.00 82.50 202 HIS A N 1
ATOM 1644 C CA . HIS A 1 202 ? -11.216 -12.805 -1.095 1.00 82.50 202 HIS A CA 1
ATOM 1645 C C . HIS A 1 202 ? -10.468 -13.057 0.226 1.00 82.50 202 HIS A C 1
ATOM 1647 O O . HIS A 1 202 ? -10.933 -13.857 1.029 1.00 82.50 202 HIS A O 1
ATOM 1653 N N . GLN A 1 203 ? -9.351 -12.365 0.487 1.00 85.88 203 GLN A N 1
ATOM 1654 C CA . GLN A 1 203 ? -8.659 -12.441 1.780 1.00 85.88 203 GLN A CA 1
ATOM 1655 C C . GLN A 1 203 ? -9.480 -11.788 2.892 1.00 85.88 203 GLN A C 1
ATOM 1657 O O . GLN A 1 203 ? -9.507 -12.302 4.001 1.00 85.88 203 GLN A O 1
ATOM 1662 N N . ILE A 1 204 ? -10.204 -10.705 2.590 1.00 90.94 204 ILE A N 1
ATOM 1663 C CA . ILE A 1 204 ? -11.146 -10.111 3.546 1.00 90.94 204 ILE A CA 1
ATOM 1664 C C . ILE A 1 204 ? -12.308 -11.070 3.794 1.00 90.94 204 ILE A C 1
ATOM 1666 O O . ILE A 1 204 ? -12.708 -11.261 4.934 1.00 90.94 204 ILE A O 1
ATOM 1670 N N . LEU A 1 205 ? -12.821 -11.728 2.751 1.00 92.06 205 LEU A N 1
ATOM 1671 C CA . LEU A 1 205 ? -13.902 -12.707 2.905 1.00 92.06 205 LEU A CA 1
ATOM 1672 C C . LEU A 1 205 ? -13.496 -13.946 3.702 1.00 92.06 205 LEU A C 1
ATOM 1674 O O . LEU A 1 205 ? -14.345 -14.537 4.363 1.00 92.06 205 LEU A O 1
ATOM 1678 N N . ALA A 1 206 ? -12.216 -14.312 3.683 1.00 92.38 206 ALA A N 1
ATOM 1679 C CA . ALA A 1 206 ? -11.686 -15.398 4.501 1.00 92.38 206 ALA A CA 1
ATOM 1680 C C . ALA A 1 206 ? -11.726 -15.095 6.011 1.00 92.38 206 ALA A C 1
ATOM 1682 O O . ALA A 1 206 ? -11.595 -16.016 6.808 1.00 92.38 206 ALA A O 1
ATOM 1683 N N . LEU A 1 207 ? -11.941 -13.834 6.407 1.00 93.56 207 LEU A N 1
ATOM 1684 C CA . LEU A 1 207 ? -12.135 -13.431 7.802 1.00 93.56 207 LEU A CA 1
ATOM 1685 C C . LEU A 1 207 ? -13.566 -13.672 8.317 1.00 93.56 207 LEU A C 1
ATOM 1687 O O . LEU A 1 207 ? -13.873 -13.325 9.458 1.00 93.56 207 LEU A O 1
ATOM 1691 N N . ARG A 1 208 ? -14.465 -14.205 7.478 1.00 95.44 208 ARG A N 1
ATOM 1692 C CA . ARG A 1 208 ? -15.826 -14.556 7.892 1.00 95.44 208 ARG A CA 1
ATOM 1693 C C . ARG A 1 208 ? -15.821 -15.774 8.811 1.00 95.44 208 ARG A C 1
ATOM 1695 O O . ARG A 1 208 ? -15.169 -16.774 8.525 1.00 95.44 208 ARG A O 1
ATOM 1702 N N . ASP A 1 209 ? -16.618 -15.690 9.864 1.00 93.62 209 ASP A N 1
ATOM 1703 C CA . ASP A 1 209 ? -16.998 -16.809 10.716 1.00 93.62 209 ASP A CA 1
ATOM 1704 C C . ASP A 1 209 ? -18.462 -17.219 10.463 1.00 93.62 209 ASP A C 1
ATOM 1706 O O . ASP A 1 209 ? -19.158 -16.634 9.632 1.00 93.62 209 ASP A O 1
ATOM 1710 N N . ASP A 1 210 ? -18.938 -18.241 11.177 1.00 94.31 210 ASP A N 1
ATOM 1711 C CA . ASP A 1 210 ? -20.285 -18.798 11.001 1.00 94.31 210 ASP A CA 1
ATOM 1712 C C . ASP A 1 210 ? -21.405 -17.966 11.656 1.00 94.31 210 ASP A C 1
ATOM 1714 O O . ASP A 1 210 ? -22.591 -18.318 11.549 1.00 94.31 210 ASP A O 1
ATOM 1718 N N . ARG A 1 211 ? -21.077 -16.870 12.357 1.00 95.38 211 ARG A N 1
ATOM 1719 C CA . ARG A 1 211 ? -22.083 -16.070 13.065 1.00 95.38 211 ARG A CA 1
ATOM 1720 C C . ARG A 1 211 ? -22.962 -15.329 12.052 1.00 95.38 211 ARG A C 1
ATOM 1722 O O . ARG A 1 211 ? -22.439 -14.763 11.089 1.00 95.38 211 ARG A O 1
ATOM 1729 N N . PRO A 1 212 ? -24.293 -15.303 12.247 1.00 96.56 212 PRO A N 1
ATOM 1730 C CA . PRO A 1 212 ? -25.163 -14.406 11.501 1.00 96.56 212 PRO A CA 1
ATOM 1731 C C . PRO A 1 212 ? -24.943 -12.948 11.923 1.00 96.56 212 PRO A C 1
ATOM 1733 O O . PRO A 1 212 ? -24.421 -12.665 13.006 1.00 96.56 212 PRO A O 1
ATOM 1736 N N . GLU A 1 213 ? -25.380 -12.024 11.072 1.00 96.88 213 GLU A N 1
ATOM 1737 C CA . GLU A 1 213 ? -25.428 -10.597 11.390 1.00 96.88 213 GLU A CA 1
ATOM 1738 C C . GLU A 1 213 ? -26.132 -10.345 12.738 1.00 96.88 213 GLU A C 1
ATOM 1740 O O . GLU A 1 213 ? -27.172 -10.926 13.053 1.00 96.88 213 GLU A O 1
ATOM 1745 N N . GLY A 1 214 ? -25.548 -9.467 13.551 1.00 95.75 214 GLY A N 1
ATOM 1746 C CA . GLY A 1 214 ? -26.069 -9.055 14.852 1.00 95.75 214 GLY A CA 1
ATOM 1747 C C . GLY A 1 214 ? -25.785 -10.010 16.016 1.00 95.75 214 GLY A C 1
ATOM 1748 O O . GLY A 1 214 ? -26.037 -9.637 17.162 1.00 95.75 214 GLY A O 1
ATOM 1749 N N . LEU A 1 215 ? -25.232 -11.204 15.775 1.00 96.94 215 LEU A N 1
ATOM 1750 C CA . LEU A 1 215 ? -24.902 -12.138 16.853 1.00 96.94 215 LEU A CA 1
ATOM 1751 C C . LEU A 1 215 ? -23.539 -11.812 17.478 1.00 96.94 215 LEU A C 1
ATOM 1753 O O . LEU A 1 215 ? -22.495 -11.878 16.821 1.00 96.94 215 LEU A O 1
ATOM 1757 N N . VAL A 1 216 ? -23.541 -11.509 18.774 1.00 96.31 216 VAL A N 1
ATOM 1758 C CA . VAL A 1 216 ? -22.319 -11.312 19.564 1.00 96.31 216 VAL A CA 1
ATOM 1759 C C . VAL A 1 216 ? -21.680 -12.679 19.841 1.00 96.31 216 VAL A C 1
ATOM 1761 O O . VAL A 1 216 ? -22.399 -13.623 20.179 1.00 96.31 216 VAL A O 1
ATOM 1764 N N . PRO A 1 217 ? -20.354 -12.842 19.680 1.00 93.62 217 PRO A N 1
ATOM 1765 C CA . PRO A 1 217 ? -19.694 -14.097 20.036 1.00 93.62 217 PRO A CA 1
ATOM 1766 C C . PRO A 1 217 ? -19.789 -14.358 21.547 1.00 93.62 217 PRO A C 1
ATOM 1768 O O . PRO A 1 217 ? -19.757 -13.427 22.349 1.00 93.62 217 PRO A O 1
ATOM 1771 N N . SER A 1 218 ? -19.825 -15.632 21.940 1.00 90.25 218 SER A N 1
ATOM 1772 C CA . SER A 1 218 ? -19.859 -16.073 23.345 1.00 90.25 218 SER A CA 1
ATOM 1773 C C . SER A 1 218 ? -18.495 -15.970 24.040 1.00 90.25 218 SER A C 1
ATOM 1775 O O . SER A 1 218 ? -18.031 -16.914 24.677 1.00 90.25 218 SER A O 1
ATOM 1777 N N . VAL A 1 219 ? -17.828 -14.831 23.883 1.00 90.31 219 VAL A N 1
ATOM 1778 C CA . VAL A 1 219 ? -16.571 -14.487 24.553 1.00 90.31 219 VAL A CA 1
ATOM 1779 C C . VAL A 1 219 ? -16.752 -13.171 25.311 1.00 90.31 219 VAL A C 1
ATOM 1781 O O . VAL A 1 219 ? -17.629 -12.381 24.961 1.00 90.31 219 VAL A O 1
ATOM 1784 N N . PRO A 1 220 ? -15.944 -12.890 26.346 1.00 90.38 220 PRO A N 1
ATOM 1785 C CA . PRO A 1 220 ? -16.025 -11.617 27.052 1.00 90.38 220 PRO A CA 1
ATOM 1786 C C . PRO A 1 220 ? -15.807 -10.418 26.110 1.00 90.38 220 PRO A C 1
ATOM 1788 O O . PRO A 1 220 ? -14.727 -10.250 25.538 1.00 90.38 220 PRO A O 1
ATOM 1791 N N . ILE A 1 221 ? -16.827 -9.565 25.984 1.00 94.44 221 ILE A N 1
ATOM 1792 C CA . ILE A 1 221 ? -16.796 -8.331 25.185 1.00 94.44 221 ILE A CA 1
ATOM 1793 C C . ILE A 1 221 ? -16.567 -7.128 26.095 1.00 94.44 221 ILE A C 1
ATOM 1795 O O . ILE A 1 221 ? -17.293 -6.924 27.065 1.00 94.44 221 ILE A O 1
ATOM 1799 N N . SER A 1 222 ? -15.567 -6.319 25.757 1.00 94.31 222 SER A N 1
ATOM 1800 C CA . SER A 1 222 ? -15.201 -5.105 26.484 1.00 94.31 222 SER A CA 1
ATOM 1801 C C . SER A 1 222 ? -16.014 -3.895 26.027 1.00 94.31 222 SER A C 1
ATOM 1803 O O . SER A 1 222 ? -16.477 -3.112 26.854 1.00 94.31 222 SER A O 1
ATOM 1805 N N . ALA A 1 223 ? -16.214 -3.737 24.718 1.00 96.50 223 ALA A N 1
ATOM 1806 C CA . ALA A 1 223 ? -16.918 -2.601 24.136 1.00 96.50 223 ALA A CA 1
ATOM 1807 C C . ALA A 1 223 ? -17.613 -2.971 22.820 1.00 96.50 223 ALA A C 1
ATOM 1809 O O . ALA A 1 223 ? -17.175 -3.868 22.104 1.00 96.50 223 ALA A O 1
ATOM 1810 N N . ILE A 1 224 ? -18.652 -2.213 22.467 1.00 97.88 224 ILE A N 1
ATOM 1811 C CA . ILE A 1 224 ? -19.243 -2.213 21.127 1.00 97.88 224 ILE A CA 1
ATOM 1812 C C . ILE A 1 224 ? -19.142 -0.797 20.570 1.00 97.88 224 ILE A C 1
ATOM 1814 O O . ILE A 1 224 ? -19.666 0.155 21.155 1.00 97.88 224 ILE A O 1
ATOM 1818 N N . THR A 1 225 ? -18.461 -0.655 19.438 1.00 98.31 225 THR A N 1
ATOM 1819 C CA . THR A 1 225 ? -18.333 0.614 18.722 1.00 98.31 225 THR A CA 1
ATOM 1820 C C . THR A 1 225 ? -19.402 0.726 17.651 1.00 98.31 225 THR A C 1
ATOM 1822 O O . THR A 1 225 ? -19.651 -0.249 16.955 1.00 98.31 225 THR A O 1
ATOM 1825 N N . CYS A 1 226 ? -19.970 1.916 17.465 1.00 98.31 226 CYS A N 1
ATOM 1826 C CA . CYS A 1 226 ? -20.720 2.285 16.267 1.00 98.31 226 CYS A CA 1
ATOM 1827 C C . CYS A 1 226 ? -20.095 3.543 15.676 1.00 98.31 226 CYS A C 1
ATOM 1829 O O . CYS A 1 226 ? -20.023 4.574 16.352 1.00 98.31 226 CYS A O 1
ATOM 1831 N N . VAL A 1 227 ? -19.669 3.479 14.419 1.00 97.88 227 VAL A N 1
ATOM 1832 C CA . VAL A 1 227 ? -19.173 4.657 13.704 1.00 97.88 227 VAL A CA 1
ATOM 1833 C C . VAL A 1 227 ? -19.906 4.875 12.398 1.00 97.88 227 VAL A C 1
ATOM 1835 O O . VAL A 1 227 ? -20.400 3.917 11.806 1.00 97.88 227 VAL A O 1
ATOM 1838 N N . ALA A 1 228 ? -19.950 6.127 11.948 1.00 96.94 228 ALA A N 1
ATOM 1839 C CA . ALA A 1 228 ? -20.559 6.486 10.677 1.00 96.94 228 ALA A CA 1
ATOM 1840 C C . ALA A 1 228 ? -19.652 7.358 9.808 1.00 96.94 228 ALA A C 1
ATOM 1842 O O . ALA A 1 228 ? -19.095 8.349 10.280 1.00 96.94 228 ALA A O 1
ATOM 1843 N N . ASP A 1 229 ? -19.532 6.983 8.540 1.00 94.38 229 ASP A N 1
ATOM 1844 C CA . ASP A 1 229 ? -18.930 7.778 7.479 1.00 94.38 229 ASP A CA 1
ATOM 1845 C C . ASP A 1 229 ? -20.012 8.625 6.791 1.00 94.38 229 ASP A C 1
ATOM 1847 O O . ASP A 1 229 ? -21.038 8.116 6.324 1.00 94.38 229 ASP A O 1
ATOM 1851 N N . MET A 1 230 ? -19.807 9.940 6.789 1.00 90.50 230 MET A N 1
ATOM 1852 C CA . MET A 1 230 ? -20.808 10.914 6.376 1.00 90.50 230 MET A CA 1
ATOM 1853 C C . MET A 1 230 ? -20.670 11.227 4.886 1.00 90.50 230 MET A C 1
ATOM 1855 O O . MET A 1 230 ? -19.695 11.828 4.450 1.00 90.50 230 MET A O 1
ATOM 1859 N N . GLN A 1 231 ? -21.698 10.907 4.102 1.00 87.88 231 GLN A N 1
ATOM 1860 C CA . GLN A 1 231 ? -21.740 11.177 2.664 1.00 87.88 231 GLN A CA 1
ATOM 1861 C C . GLN A 1 231 ? -22.814 12.212 2.319 1.00 87.88 231 GLN A C 1
ATOM 1863 O O . GLN A 1 231 ? -23.606 12.626 3.168 1.00 87.88 231 GLN A O 1
ATOM 1868 N N . LYS A 1 232 ? -22.857 12.660 1.057 1.00 81.12 232 LYS A N 1
ATOM 1869 C CA . LYS A 1 232 ? -23.857 13.645 0.598 1.00 81.12 232 LYS A CA 1
ATOM 1870 C C . LYS A 1 232 ? -25.301 13.166 0.785 1.00 81.12 232 LYS A C 1
ATOM 1872 O O . LYS A 1 232 ? -26.163 13.973 1.098 1.00 81.12 232 LYS A O 1
ATOM 1877 N N . ARG A 1 233 ? -25.561 11.870 0.577 1.00 83.12 233 ARG A N 1
ATOM 1878 C CA . ARG A 1 233 ? -26.918 11.291 0.532 1.00 83.12 233 ARG A CA 1
ATOM 1879 C C . ARG A 1 233 ? -27.273 10.418 1.738 1.00 83.12 233 ARG A C 1
ATOM 1881 O O . ARG A 1 233 ? -28.279 9.725 1.694 1.00 83.12 233 ARG A O 1
ATOM 1888 N N . GLY A 1 234 ? -26.447 10.416 2.783 1.00 90.06 234 GLY A N 1
ATOM 1889 C CA . GLY A 1 234 ? -26.672 9.596 3.972 1.00 90.06 234 GLY A CA 1
ATOM 1890 C C . GLY A 1 234 ? -25.383 9.228 4.692 1.00 90.06 234 GLY A C 1
ATOM 1891 O O . GLY A 1 234 ? -24.384 9.946 4.610 1.00 90.06 234 GLY A O 1
ATOM 1892 N N . PHE A 1 235 ? -25.430 8.110 5.405 1.00 95.06 235 PHE A N 1
ATOM 1893 C CA . PHE A 1 235 ? -24.404 7.653 6.328 1.00 95.06 235 PHE A CA 1
ATOM 1894 C C . PHE A 1 235 ? -24.183 6.158 6.156 1.00 95.06 235 PHE A C 1
ATOM 1896 O O . PHE A 1 235 ? -25.083 5.350 6.399 1.00 95.06 235 PHE A O 1
ATOM 1903 N N . TRP A 1 236 ? -22.963 5.794 5.790 1.00 96.25 236 TRP A N 1
ATOM 1904 C CA . TRP A 1 236 ? -22.514 4.418 5.933 1.00 96.25 236 TRP A CA 1
ATOM 1905 C C . TRP A 1 236 ? -22.112 4.206 7.379 1.00 96.25 236 TRP A C 1
ATOM 1907 O O . TRP A 1 236 ? -21.428 5.046 7.955 1.00 96.25 236 TRP A O 1
ATOM 1917 N N . TYR A 1 237 ? -22.545 3.113 7.989 1.00 97.62 237 TYR A N 1
ATOM 1918 C CA . TYR A 1 237 ? -22.235 2.822 9.379 1.00 97.62 237 TYR A CA 1
ATOM 1919 C C . TYR A 1 237 ? -21.696 1.413 9.544 1.00 97.62 237 TYR A C 1
ATOM 1921 O O . TYR A 1 237 ? -21.962 0.509 8.745 1.00 97.62 237 TYR A O 1
ATOM 1929 N N . LYS A 1 238 ? -20.955 1.232 10.633 1.00 97.94 238 LYS A N 1
ATOM 1930 C CA . LYS A 1 238 ? -20.428 -0.060 11.044 1.00 97.94 238 LYS A CA 1
ATOM 1931 C C . LYS A 1 238 ? -20.450 -0.191 12.559 1.00 97.94 238 LYS A C 1
ATOM 1933 O O . LYS A 1 238 ? -20.179 0.776 13.275 1.00 97.94 238 LYS A O 1
ATOM 1938 N N . ILE A 1 239 ? -20.808 -1.389 13.012 1.00 98.44 239 ILE A N 1
ATOM 1939 C CA . ILE A 1 239 ? -20.878 -1.780 14.412 1.00 98.44 239 ILE A CA 1
ATOM 1940 C C . ILE A 1 239 ? -19.998 -3.002 14.638 1.00 98.44 239 ILE A C 1
ATOM 1942 O O . ILE A 1 239 ? -20.173 -4.033 13.982 1.00 98.44 239 ILE A O 1
ATOM 1946 N N . THR A 1 240 ? -19.096 -2.899 15.610 1.00 98.31 240 THR A N 1
ATOM 1947 C CA . THR A 1 240 ? -18.094 -3.926 15.914 1.00 98.31 240 THR A CA 1
ATOM 1948 C C . THR A 1 240 ? -17.994 -4.140 17.421 1.00 98.31 240 THR A C 1
ATOM 1950 O O . THR A 1 240 ? -17.883 -3.180 18.185 1.00 98.31 240 THR A O 1
ATOM 1953 N N . ALA A 1 241 ? -18.025 -5.400 17.852 1.00 97.94 241 ALA A N 1
ATOM 1954 C CA . ALA A 1 241 ? -17.705 -5.810 19.214 1.00 97.94 241 ALA A CA 1
ATOM 1955 C C . ALA A 1 241 ? -16.196 -6.016 19.374 1.00 97.94 241 ALA A C 1
ATOM 1957 O O . ALA A 1 241 ? -15.529 -6.490 18.457 1.00 97.94 241 ALA A O 1
ATOM 1958 N N . TRP A 1 242 ? -15.671 -5.684 20.548 1.00 97.38 242 TRP A N 1
ATOM 1959 C CA . TRP A 1 242 ? -14.248 -5.748 20.868 1.00 97.38 242 TRP A CA 1
ATOM 1960 C C . TRP A 1 242 ? -14.018 -6.609 22.100 1.00 97.38 242 TRP A C 1
ATOM 1962 O O . TRP A 1 242 ? -14.713 -6.464 23.104 1.00 97.38 242 TRP A O 1
ATOM 1972 N N . GLY A 1 243 ? -13.024 -7.486 22.033 1.00 94.44 243 GLY A N 1
ATOM 1973 C CA . GLY A 1 243 ? -12.588 -8.316 23.148 1.00 94.44 243 GLY A CA 1
ATOM 1974 C C . GLY A 1 243 ? -11.777 -7.526 24.172 1.00 94.44 243 GLY A C 1
ATOM 1975 O O . GLY A 1 243 ? -11.424 -6.359 23.973 1.00 94.44 243 GLY A O 1
ATOM 1976 N N . TYR A 1 244 ? -11.485 -8.166 25.298 1.00 91.00 244 TYR A N 1
ATOM 1977 C CA . TYR A 1 244 ? -10.553 -7.638 26.294 1.00 91.00 244 TYR A CA 1
ATOM 1978 C C . TYR A 1 244 ? -9.091 -7.854 25.879 1.00 91.00 244 TYR A C 1
ATOM 1980 O O . TYR A 1 244 ? -8.776 -8.718 25.064 1.00 91.00 244 TYR A O 1
ATOM 1988 N N . GLY A 1 245 ? -8.183 -7.096 26.496 1.00 87.94 245 GLY A N 1
ATOM 1989 C CA . GLY A 1 245 ? -6.741 -7.289 26.356 1.00 87.94 245 GLY A CA 1
ATOM 1990 C C . GLY A 1 245 ? -6.086 -6.509 25.214 1.00 87.94 245 GLY A C 1
ATOM 1991 O O . GLY A 1 245 ? -6.714 -5.735 24.487 1.00 87.94 245 GLY A O 1
ATOM 1992 N N . LEU A 1 246 ? -4.771 -6.701 25.089 1.00 86.25 246 LEU A N 1
ATOM 1993 C CA . LEU A 1 246 ? -3.910 -5.921 24.194 1.00 86.25 246 LEU A CA 1
ATOM 1994 C C . LEU A 1 246 ? -4.085 -6.270 22.713 1.00 86.25 246 LEU A C 1
ATOM 1996 O O . LEU A 1 246 ? -3.861 -5.405 21.868 1.00 86.25 246 LEU A O 1
ATOM 2000 N N . GLU A 1 247 ? -4.542 -7.486 22.415 1.00 85.00 247 GLU A N 1
ATOM 2001 C CA . GLU A 1 247 ? -4.755 -7.969 21.045 1.00 85.00 247 GLU A CA 1
ATOM 2002 C C . GLU A 1 247 ? -5.973 -7.311 20.370 1.00 85.00 247 GLU A C 1
ATOM 2004 O O . GLU A 1 247 ? -6.069 -7.246 19.140 1.00 85.00 247 GLU A O 1
ATOM 2009 N N . GLN A 1 248 ? -6.896 -6.759 21.175 1.00 88.25 248 GLN A N 1
ATOM 2010 C CA . GLN A 1 248 ? -8.106 -6.061 20.725 1.00 88.25 248 GLN A CA 1
ATOM 2011 C C . GLN A 1 248 ? -8.865 -6.839 19.642 1.00 88.25 248 GLN A C 1
ATOM 2013 O O . GLN A 1 248 ? -9.237 -6.266 18.618 1.00 88.25 248 GLN A O 1
ATOM 2018 N N . GLU A 1 249 ? -9.011 -8.152 19.802 1.00 94.81 249 GLU A N 1
ATOM 2019 C CA . GLU A 1 249 ? -9.761 -8.996 18.868 1.00 94.81 249 GLU A CA 1
ATOM 2020 C C . GLU A 1 249 ? -11.165 -8.426 18.638 1.00 94.81 249 GLU A C 1
ATOM 2022 O O . GLU A 1 249 ? -11.761 -7.857 19.559 1.00 94.81 249 GLU A O 1
ATOM 2027 N N . SER A 1 250 ? -11.647 -8.474 17.398 1.00 96.94 250 SER A N 1
ATOM 2028 C CA . SER A 1 250 ? -12.848 -7.739 17.006 1.00 96.94 250 SER A CA 1
ATOM 2029 C C . SER A 1 250 ? -13.802 -8.577 16.173 1.00 96.94 250 SER A C 1
ATOM 2031 O O . SER A 1 250 ? -13.378 -9.408 15.380 1.00 96.94 250 SER A O 1
ATOM 2033 N N . TRP A 1 251 ? -15.100 -8.320 16.328 1.00 97.75 251 TRP A N 1
ATOM 2034 C CA . TRP A 1 251 ? -16.175 -9.015 15.626 1.00 97.75 251 TRP A CA 1
ATOM 2035 C C . TRP A 1 251 ? -17.152 -8.007 15.044 1.00 97.75 251 TRP A C 1
ATOM 2037 O O . TRP A 1 251 ? -17.868 -7.318 15.773 1.00 97.75 251 TRP A O 1
ATOM 2047 N N . THR A 1 252 ? -17.196 -7.921 13.718 1.00 98.00 252 THR A N 1
ATOM 2048 C CA . THR A 1 252 ? -18.179 -7.074 13.034 1.00 98.00 252 THR A CA 1
ATOM 2049 C C . THR A 1 252 ? -19.567 -7.657 13.284 1.00 98.00 252 THR A C 1
ATOM 2051 O O . THR A 1 252 ? -19.793 -8.842 13.033 1.00 98.00 252 THR A O 1
ATOM 2054 N N . LEU A 1 253 ? -20.470 -6.841 13.829 1.00 97.56 253 LEU A N 1
ATOM 2055 C CA . LEU A 1 253 ? -21.844 -7.230 14.146 1.00 97.56 253 LEU A CA 1
A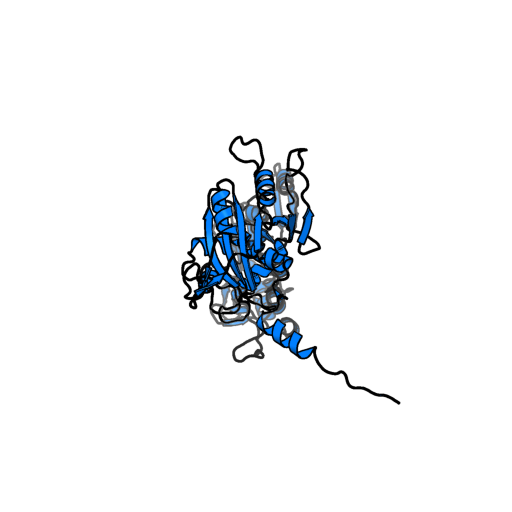TOM 2056 C C . LEU A 1 253 ? -22.806 -6.800 13.049 1.00 97.56 253 LEU A C 1
ATOM 2058 O O . LEU A 1 253 ? -23.703 -7.557 12.705 1.00 97.56 253 LEU A O 1
ATOM 2062 N N . LYS A 1 254 ? -22.641 -5.578 12.536 1.00 97.12 254 LYS A N 1
ATOM 2063 C CA . LYS A 1 254 ? -23.542 -5.001 11.541 1.00 97.12 254 LYS A CA 1
ATOM 2064 C C . LYS A 1 254 ? -22.841 -3.925 10.729 1.00 97.12 254 LYS A C 1
ATOM 2066 O O . LYS A 1 254 ? -22.061 -3.149 11.279 1.00 97.12 254 LYS A O 1
ATOM 2071 N N . ALA A 1 255 ? -23.148 -3.842 9.444 1.00 96.88 255 ALA A N 1
ATOM 2072 C CA . ALA A 1 255 ? -22.679 -2.784 8.562 1.00 96.88 255 ALA A CA 1
ATOM 2073 C C . ALA A 1 255 ? -23.783 -2.441 7.556 1.00 96.88 255 ALA A C 1
ATOM 2075 O O . ALA A 1 255 ? -24.518 -3.323 7.126 1.00 96.88 255 ALA A O 1
ATOM 2076 N N . GLY A 1 256 ? -23.930 -1.170 7.187 1.00 95.56 256 GLY A N 1
ATOM 2077 C CA . GLY A 1 256 ? -25.012 -0.773 6.288 1.00 95.56 256 GLY A CA 1
ATOM 2078 C C . GLY A 1 256 ? -25.042 0.715 5.983 1.00 95.56 256 GLY A C 1
ATOM 2079 O O . GLY A 1 256 ? -24.092 1.439 6.276 1.00 95.56 256 GLY A O 1
ATOM 2080 N N . PHE A 1 257 ? -26.157 1.161 5.409 1.00 96.00 257 PHE A N 1
ATOM 2081 C CA . PHE A 1 257 ? -26.396 2.549 5.032 1.00 96.00 257 PHE A CA 1
ATOM 2082 C C . PHE A 1 257 ? -27.732 3.045 5.592 1.00 96.00 257 PHE A C 1
ATOM 2084 O O . PHE A 1 257 ? -28.716 2.305 5.608 1.00 96.00 257 PHE A O 1
ATOM 2091 N N . VAL A 1 258 ? -27.768 4.300 6.038 1.00 95.81 258 VAL A N 1
ATOM 2092 C CA . VAL A 1 258 ? -28.990 5.021 6.420 1.00 95.81 258 VAL A CA 1
ATOM 2093 C C . VAL A 1 258 ? -28.994 6.410 5.791 1.00 95.81 258 VAL A C 1
ATOM 2095 O O . VAL A 1 258 ? -27.957 7.055 5.687 1.00 95.81 258 VAL A O 1
ATOM 2098 N N . ASP A 1 259 ? -30.159 6.900 5.390 1.00 93.56 259 ASP A N 1
ATOM 2099 C CA . ASP A 1 259 ? -30.322 8.170 4.669 1.00 93.56 259 ASP A CA 1
ATOM 2100 C C . ASP A 1 259 ? -30.758 9.345 5.563 1.00 93.56 259 ASP A C 1
ATOM 2102 O O . ASP A 1 259 ? -30.792 10.487 5.108 1.00 93.56 259 ASP A O 1
ATOM 2106 N N . SER A 1 260 ? -31.054 9.095 6.846 1.00 93.31 260 SER A N 1
ATOM 2107 C CA . SER A 1 260 ? -31.550 10.113 7.776 1.00 93.31 260 SER A CA 1
ATOM 2108 C C . SER A 1 260 ? -30.779 10.160 9.099 1.00 93.31 260 SER A C 1
ATOM 2110 O O . SER A 1 260 ? -30.286 9.148 9.605 1.00 93.31 260 SER A O 1
ATOM 2112 N N . TRP A 1 261 ? -30.712 11.358 9.689 1.00 93.19 261 TRP A N 1
ATOM 2113 C CA . TRP A 1 261 ? -30.114 11.594 11.007 1.00 93.19 261 TRP A CA 1
ATOM 2114 C C . TRP A 1 261 ? -30.826 10.825 12.128 1.00 93.19 261 TRP A C 1
ATOM 2116 O O . TRP A 1 261 ? -30.171 10.335 13.046 1.00 93.19 261 TRP A O 1
ATOM 2126 N N . GLU A 1 262 ? -32.152 10.685 12.047 1.00 95.31 262 GLU A N 1
ATOM 2127 C CA . GLU A 1 262 ? -32.927 9.942 13.044 1.00 95.31 262 GLU A CA 1
ATOM 2128 C C . GLU A 1 262 ? -32.637 8.441 12.957 1.00 95.31 262 GLU A C 1
ATOM 2130 O O . GLU A 1 262 ? -32.362 7.810 13.975 1.00 95.31 262 GLU A O 1
ATOM 2135 N N . SER A 1 263 ? -32.575 7.882 11.743 1.00 96.38 263 SER A N 1
ATOM 2136 C CA . SER A 1 263 ? -32.154 6.493 11.534 1.00 96.38 263 SER A CA 1
ATOM 2137 C C . SER A 1 263 ? -30.753 6.248 12.100 1.00 96.38 263 SER A C 1
ATOM 2139 O O . SER A 1 263 ? -30.523 5.240 12.766 1.00 96.38 263 SER A O 1
ATOM 2141 N N . LEU A 1 264 ? -29.818 7.184 11.898 1.00 96.44 264 LEU A N 1
ATOM 2142 C CA . LEU A 1 264 ? -28.474 7.083 12.467 1.00 96.44 264 LEU A CA 1
ATOM 2143 C C . LEU A 1 264 ? -28.487 7.117 14.004 1.00 96.44 264 LEU A C 1
ATOM 2145 O O . LEU A 1 264 ? -27.800 6.316 14.641 1.00 96.44 264 LEU A O 1
ATOM 2149 N N . ARG A 1 265 ? -29.283 8.009 14.608 1.00 96.75 265 ARG A N 1
ATOM 2150 C CA . ARG A 1 265 ? -29.461 8.089 16.066 1.00 96.75 265 ARG A CA 1
ATOM 2151 C C . ARG A 1 265 ? -29.992 6.771 16.628 1.00 96.75 265 ARG A C 1
ATOM 2153 O O . ARG A 1 265 ? -29.417 6.254 17.584 1.00 96.75 265 ARG A O 1
ATOM 2160 N N . LEU A 1 266 ? -31.037 6.209 16.019 1.00 96.50 266 LEU A N 1
ATOM 2161 C CA . LEU A 1 266 ? -31.605 4.917 16.414 1.00 96.50 266 LEU A CA 1
ATOM 2162 C C . LEU A 1 266 ? -30.540 3.818 16.374 1.00 96.50 266 LEU A C 1
ATOM 2164 O O . LEU A 1 266 ? -30.362 3.089 17.347 1.00 96.50 266 LEU A O 1
ATOM 2168 N N . ILE A 1 267 ? -29.752 3.755 15.299 1.00 96.38 267 ILE A N 1
ATOM 2169 C CA . ILE A 1 267 ? -28.666 2.779 15.179 1.00 96.38 267 ILE A CA 1
ATOM 2170 C C . ILE A 1 267 ? -27.610 2.961 16.282 1.00 96.38 267 ILE A C 1
ATOM 2172 O O . ILE A 1 267 ? -27.183 1.979 16.889 1.00 96.38 267 ILE A O 1
ATOM 2176 N N . MET A 1 268 ? -27.212 4.195 16.592 1.00 96.62 268 MET A N 1
ATOM 2177 C CA . MET A 1 268 ? -26.179 4.483 17.595 1.00 96.62 268 MET A CA 1
ATOM 2178 C C . MET A 1 268 ? -26.625 4.263 19.051 1.00 96.62 268 MET A C 1
ATOM 2180 O O . MET A 1 268 ? -25.785 3.959 19.905 1.00 96.62 268 MET A O 1
ATOM 2184 N N . PHE A 1 269 ? -27.906 4.470 19.365 1.00 96.50 269 PHE A N 1
ATOM 2185 C CA . PHE A 1 269 ? -28.398 4.514 20.750 1.00 96.50 269 PHE A CA 1
ATOM 2186 C C . PHE A 1 269 ? -29.384 3.404 21.111 1.00 96.50 269 PHE A C 1
ATOM 2188 O O . PHE A 1 269 ? -29.459 3.039 22.281 1.00 96.50 269 PHE A O 1
ATOM 2195 N N . GLU A 1 270 ? -30.119 2.867 20.140 1.00 95.44 270 GLU A N 1
ATOM 2196 C CA . GLU A 1 270 ? -31.213 1.917 20.375 1.00 95.44 270 GLU A CA 1
ATOM 2197 C C . GLU A 1 270 ? -30.917 0.516 19.823 1.00 95.44 270 GLU A C 1
ATOM 2199 O O . GLU A 1 270 ? -31.644 -0.425 20.141 1.00 95.44 270 GLU A O 1
ATOM 2204 N N . SER A 1 271 ? -29.825 0.334 19.066 1.00 93.56 271 SER A N 1
ATOM 2205 C CA . SER A 1 271 ? -29.374 -1.002 18.657 1.00 93.56 271 SER A CA 1
ATOM 2206 C C . SER A 1 271 ? -29.012 -1.860 19.869 1.00 93.56 271 SER A C 1
ATOM 2208 O O . SER A 1 271 ? -28.145 -1.499 20.672 1.00 93.56 271 SER A O 1
ATOM 2210 N N . GLN A 1 272 ? -29.642 -3.030 19.945 1.00 94.00 272 GLN A N 1
ATOM 2211 C CA . GLN A 1 272 ? -29.367 -4.071 20.928 1.00 94.00 272 GLN A CA 1
ATOM 2212 C C . GLN A 1 272 ? -28.910 -5.333 20.204 1.00 94.00 272 GLN A C 1
ATOM 2214 O O . GLN A 1 272 ? -29.460 -5.701 19.166 1.00 94.00 272 GLN A O 1
ATOM 2219 N N . PHE A 1 273 ? -27.904 -5.987 20.767 1.00 96.31 273 PHE A N 1
ATOM 2220 C CA . PHE A 1 273 ? -27.320 -7.215 20.251 1.00 96.31 273 PHE A CA 1
ATOM 2221 C C . PHE A 1 273 ? -27.360 -8.292 21.325 1.00 96.31 273 PHE A C 1
ATOM 2223 O O . PHE A 1 273 ? -27.402 -7.984 22.516 1.00 96.31 273 PHE A O 1
ATOM 2230 N N . GLN A 1 274 ? -27.351 -9.552 20.907 1.00 95.50 274 GLN A N 1
ATOM 2231 C CA . GLN A 1 274 ? -27.429 -10.691 21.817 1.00 95.50 274 GLN A CA 1
ATOM 2232 C C . GLN A 1 274 ? -26.382 -11.735 21.457 1.00 95.50 274 GLN A C 1
ATOM 2234 O O . GLN A 1 274 ? -26.018 -11.867 20.287 1.00 95.50 274 GLN A O 1
ATOM 2239 N N . ASP A 1 275 ? -25.905 -12.471 22.455 1.00 94.38 275 ASP A N 1
ATOM 2240 C CA . ASP A 1 275 ? -25.161 -13.710 22.235 1.00 94.38 275 ASP A CA 1
ATOM 2241 C C . ASP A 1 275 ? -26.106 -14.928 22.192 1.00 94.38 275 ASP A C 1
ATOM 2243 O O . ASP A 1 275 ? -27.320 -14.818 22.380 1.00 94.38 275 ASP A O 1
ATOM 2247 N N . VAL A 1 276 ? -25.552 -16.123 21.968 1.00 91.75 276 VAL A N 1
ATOM 2248 C CA . VAL A 1 276 ? -26.333 -17.379 21.934 1.00 91.75 276 VAL A CA 1
ATOM 2249 C C . VAL A 1 276 ? -26.954 -17.759 23.286 1.00 91.75 276 VAL A C 1
ATOM 2251 O O . VAL A 1 276 ? -27.800 -18.650 23.341 1.00 91.75 276 VAL A O 1
ATOM 2254 N N . HIS A 1 277 ? -26.531 -17.116 24.376 1.00 90.62 277 HIS A N 1
ATOM 2255 C CA . HIS A 1 277 ? -27.039 -17.335 25.729 1.00 90.62 277 HIS A CA 1
ATOM 2256 C C . HIS A 1 277 ? -28.109 -16.303 26.124 1.00 90.62 277 HIS A C 1
ATOM 2258 O O . HIS A 1 277 ? -28.688 -16.413 27.205 1.00 90.62 277 HIS A O 1
ATOM 2264 N N . GLY A 1 278 ? -28.409 -15.334 25.251 1.00 89.88 278 GLY A N 1
ATOM 2265 C CA . GLY A 1 278 ? -29.399 -14.281 25.478 1.00 89.88 278 GLY A CA 1
ATOM 2266 C C . GLY A 1 278 ? -28.876 -13.077 26.268 1.00 89.88 278 GLY A C 1
ATOM 2267 O O . GLY A 1 278 ? -29.675 -12.212 26.648 1.00 89.88 278 GLY A O 1
ATOM 2268 N N . ASN A 1 279 ? -27.563 -12.986 26.513 1.00 91.94 279 ASN A N 1
ATOM 2269 C CA . ASN A 1 279 ? -26.962 -11.814 27.145 1.00 91.94 279 ASN A CA 1
ATOM 2270 C C . ASN A 1 279 ? -27.097 -10.610 26.210 1.00 91.94 279 ASN A C 1
ATOM 2272 O O . ASN A 1 279 ? -26.763 -10.696 25.030 1.00 91.94 279 ASN A O 1
ATOM 2276 N N . GLN A 1 280 ? -27.597 -9.491 26.737 1.00 93.88 280 GLN A N 1
ATOM 2277 C CA . GLN A 1 280 ? -27.830 -8.274 25.958 1.00 93.88 280 GLN A CA 1
ATOM 2278 C C . GLN A 1 280 ? -26.594 -7.381 25.957 1.00 93.88 280 GLN A C 1
ATOM 2280 O O . GLN A 1 280 ? -26.009 -7.109 27.007 1.00 93.88 280 GLN A O 1
ATOM 2285 N N . TYR A 1 281 ? -26.276 -6.834 24.792 1.00 95.75 281 TYR A N 1
ATOM 2286 C CA . TYR A 1 281 ? -25.210 -5.866 24.600 1.00 95.75 281 TYR A CA 1
ATOM 2287 C C . TYR A 1 281 ? -25.739 -4.642 23.857 1.00 95.75 281 TYR A C 1
ATOM 2289 O O . TYR A 1 281 ? -26.577 -4.744 22.961 1.00 95.75 281 TYR A O 1
ATOM 2297 N N . ILE A 1 282 ? -25.220 -3.473 24.219 1.00 95.75 282 ILE A N 1
ATOM 2298 C CA . ILE A 1 282 ? -25.547 -2.195 23.583 1.00 95.75 282 ILE A CA 1
ATOM 2299 C C . ILE A 1 282 ? -24.279 -1.533 23.060 1.00 95.75 282 ILE A C 1
ATOM 2301 O O . ILE A 1 282 ? -23.172 -1.827 23.514 1.00 95.75 282 ILE A O 1
ATOM 2305 N N . VAL A 1 283 ? -24.445 -0.589 22.140 1.00 97.06 283 VAL A N 1
ATOM 2306 C CA . VAL A 1 283 ? -23.349 0.260 21.666 1.00 97.06 283 VAL A CA 1
ATOM 2307 C C . VAL A 1 283 ? -22.819 1.120 22.821 1.00 97.06 283 VAL A C 1
ATOM 2309 O O . VAL A 1 283 ? -23.546 1.939 23.389 1.00 97.06 283 VAL A O 1
ATOM 2312 N N . THR A 1 284 ? -21.535 0.962 23.152 1.00 95.75 284 THR A N 1
ATOM 2313 C CA . THR A 1 284 ? -20.873 1.679 24.254 1.00 95.75 284 THR A CA 1
ATOM 2314 C C . THR A 1 284 ? -20.126 2.921 23.785 1.00 95.75 284 THR A C 1
ATOM 2316 O O . THR A 1 284 ? -20.106 3.928 24.493 1.00 95.75 284 THR A O 1
ATOM 2319 N N . LEU A 1 285 ? -19.533 2.879 22.590 1.00 97.31 285 LEU A N 1
ATOM 2320 C CA . LEU A 1 285 ? -18.739 3.970 22.029 1.00 97.31 285 LEU A CA 1
ATOM 2321 C C . LEU A 1 285 ? -19.296 4.376 20.663 1.00 97.31 285 LEU A C 1
ATOM 2323 O O . LEU A 1 285 ? -19.504 3.529 19.795 1.00 97.31 285 LEU A O 1
ATOM 2327 N N . ARG A 1 286 ? -19.507 5.678 20.452 1.00 97.50 286 ARG A N 1
ATOM 2328 C CA . ARG A 1 286 ? -20.111 6.221 19.228 1.00 97.50 286 ARG A CA 1
ATOM 2329 C C . ARG A 1 286 ? -19.225 7.285 18.601 1.00 97.50 286 ARG A C 1
ATOM 2331 O O . ARG A 1 286 ? -18.763 8.182 19.304 1.00 97.50 286 ARG A O 1
ATOM 2338 N N . GLY A 1 287 ? -19.034 7.230 17.288 1.00 96.38 287 GLY A N 1
ATOM 2339 C CA . GLY A 1 287 ? -18.304 8.263 16.558 1.00 96.38 287 GLY A CA 1
ATOM 2340 C C . GLY A 1 287 ? -18.844 8.507 15.155 1.00 96.38 287 GLY A C 1
ATOM 2341 O O . GLY A 1 287 ? -19.565 7.679 14.612 1.00 96.38 287 GLY A O 1
ATOM 2342 N N . MET A 1 288 ? -18.504 9.633 14.541 1.00 94.81 288 MET A N 1
ATOM 2343 C CA . MET A 1 288 ? -18.815 9.859 13.130 1.00 94.81 288 MET A CA 1
ATOM 2344 C C . MET A 1 288 ? -17.839 10.819 12.462 1.00 94.81 288 MET A C 1
ATOM 2346 O O . MET A 1 288 ? -17.206 11.632 13.141 1.00 94.81 288 MET A O 1
ATOM 2350 N N . ASP A 1 289 ? -17.734 10.743 11.139 1.00 92.06 289 ASP A N 1
ATOM 2351 C CA . ASP A 1 289 ? -16.959 11.718 10.382 1.00 92.06 289 ASP A CA 1
ATOM 2352 C C . ASP A 1 289 ? -17.620 13.105 10.428 1.00 92.06 289 ASP A C 1
ATOM 2354 O O . ASP A 1 289 ? -18.842 13.257 10.408 1.00 92.06 289 ASP A O 1
ATOM 2358 N N . SER A 1 290 ? -16.781 14.135 10.514 1.00 85.94 290 SER A N 1
ATOM 2359 C CA . SER A 1 290 ? -17.186 15.543 10.430 1.00 85.94 290 SER A CA 1
ATOM 2360 C C . SER A 1 290 ? -16.882 16.170 9.067 1.00 85.94 290 SER A C 1
ATOM 2362 O O . SER A 1 290 ? -17.253 17.323 8.814 1.00 85.94 290 SER A O 1
ATOM 2364 N N . GLY A 1 291 ? -16.168 15.443 8.204 1.00 68.75 291 GLY A N 1
ATOM 2365 C CA . GLY A 1 291 ? -15.793 15.845 6.858 1.00 68.75 291 GLY A CA 1
ATOM 2366 C C . GLY A 1 291 ? -16.956 15.779 5.868 1.00 68.75 291 GLY A C 1
ATOM 2367 O O . GLY A 1 291 ? -17.720 14.828 5.827 1.00 68.75 291 GLY A O 1
ATOM 2368 N N . GLY A 1 292 ? -17.098 16.822 5.053 1.00 54.81 292 GLY A N 1
ATOM 2369 C CA . GLY A 1 292 ? -18.073 16.887 3.967 1.00 54.81 292 GLY A CA 1
ATOM 2370 C C . GLY A 1 292 ? -17.980 18.239 3.268 1.00 54.81 292 GLY A C 1
ATOM 2371 O O . GLY A 1 292 ? -17.846 19.265 3.9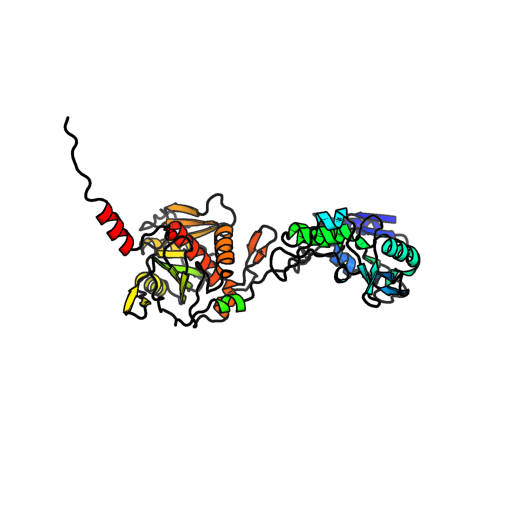34 1.00 54.81 292 GLY A O 1
ATOM 2372 N N . GLY A 1 293 ? -17.972 18.245 1.933 1.00 51.00 293 GLY A N 1
ATOM 2373 C CA . GLY A 1 293 ? -18.024 19.480 1.141 1.00 51.00 293 GLY A CA 1
ATOM 2374 C C . GLY A 1 293 ? -19.355 20.227 1.298 1.00 51.00 293 GLY A C 1
ATOM 2375 O O . GLY A 1 293 ? -20.221 19.831 2.080 1.00 51.00 293 GLY A O 1
ATOM 2376 N N . GLU A 1 294 ? -19.525 21.309 0.538 1.00 43.31 294 GLU A N 1
ATOM 2377 C CA . GLU A 1 294 ? -20.811 22.007 0.424 1.00 43.31 294 GLU A CA 1
ATOM 2378 C C . GLU A 1 294 ? -21.889 21.023 -0.079 1.00 43.31 294 GLU A C 1
ATOM 2380 O O . GLU A 1 294 ? -21.640 20.231 -0.996 1.00 43.31 294 GLU A O 1
ATOM 2385 N N . GLY A 1 295 ? -23.056 21.008 0.575 1.00 45.78 295 GLY A N 1
ATOM 2386 C CA . GLY A 1 295 ? -24.204 20.217 0.128 1.00 45.78 295 GLY A CA 1
ATOM 2387 C C . GLY A 1 295 ? -24.651 20.672 -1.262 1.00 45.78 295 GLY A C 1
ATOM 2388 O O . GLY A 1 295 ? -24.545 21.849 -1.589 1.00 45.78 295 GLY A O 1
ATOM 2389 N N . GLU A 1 296 ? -25.112 19.739 -2.099 1.00 43.72 296 GLU A N 1
ATOM 2390 C CA . GLU A 1 296 ? -25.596 20.054 -3.457 1.00 43.72 296 GLU A CA 1
ATOM 2391 C C . GLU A 1 296 ? -26.915 20.831 -3.456 1.00 43.72 296 GLU A C 1
ATOM 2393 O O . GLU A 1 296 ? -27.225 21.515 -4.428 1.00 43.72 296 GLU A O 1
ATOM 2398 N N . ASP A 1 297 ? -27.647 20.785 -2.347 1.00 43.81 297 ASP A N 1
ATOM 2399 C CA . ASP A 1 297 ? -28.928 21.446 -2.206 1.00 43.81 297 ASP A CA 1
ATOM 2400 C C . ASP A 1 297 ? -28.807 22.585 -1.205 1.00 43.81 297 ASP A C 1
ATOM 2402 O O . ASP A 1 297 ? -28.268 22.413 -0.114 1.00 43.81 297 ASP A O 1
ATOM 2406 N N . HIS A 1 298 ? -29.325 23.743 -1.600 1.00 42.62 298 HIS A N 1
ATOM 2407 C CA . HIS A 1 298 ? -29.529 24.948 -0.805 1.00 42.62 298 HIS A CA 1
ATOM 2408 C C . HIS A 1 298 ? -30.112 24.668 0.598 1.00 42.62 298 HIS A C 1
ATOM 2410 O O . HIS A 1 298 ? -31.303 24.852 0.840 1.00 42.62 298 HIS A O 1
ATOM 2416 N N . GLN A 1 299 ? -29.268 24.259 1.539 1.00 50.59 299 GLN A N 1
ATOM 2417 C CA . GLN A 1 299 ? -29.527 24.287 2.970 1.00 50.59 299 GLN A CA 1
ATOM 2418 C C . GLN A 1 299 ? -28.569 25.302 3.589 1.00 50.59 299 GLN A C 1
ATOM 2420 O O . GLN A 1 299 ? -27.398 25.380 3.223 1.00 50.59 299 GLN A O 1
ATOM 2425 N N . ASP A 1 300 ? -29.070 26.095 4.534 1.00 55.31 300 ASP A N 1
ATOM 2426 C CA . ASP A 1 300 ? -28.356 27.215 5.164 1.00 55.31 300 ASP A CA 1
ATOM 2427 C C . ASP A 1 300 ? -27.087 26.805 5.957 1.00 55.31 300 ASP A C 1
ATOM 2429 O O . ASP A 1 300 ? -26.437 27.649 6.580 1.00 55.31 300 ASP A O 1
ATOM 2433 N N . LEU A 1 301 ? -26.728 25.514 5.982 1.00 64.38 301 LEU A N 1
ATOM 2434 C CA . LEU A 1 301 ? -25.656 24.932 6.787 1.00 64.38 301 LEU A CA 1
ATOM 2435 C C . LEU A 1 301 ? -24.837 23.908 5.984 1.00 64.38 301 LEU A C 1
ATOM 2437 O O . LEU A 1 301 ? -25.360 23.144 5.184 1.00 64.38 301 LEU A O 1
ATOM 2441 N N . SER A 1 302 ? -23.523 23.873 6.229 1.00 78.50 302 SER A N 1
ATOM 2442 C CA . SER A 1 302 ? -22.632 22.837 5.681 1.00 78.50 302 SER A CA 1
ATOM 2443 C C . SER A 1 302 ? -22.852 21.479 6.363 1.00 78.50 302 SER A C 1
ATOM 2445 O O . SER A 1 302 ? -23.219 21.435 7.539 1.00 78.50 302 SER A O 1
ATOM 2447 N N . ARG A 1 303 ? -22.501 20.368 5.697 1.00 81.19 303 ARG A N 1
ATOM 2448 C CA . ARG A 1 303 ? -22.538 19.017 6.301 1.00 81.19 303 ARG A CA 1
ATOM 2449 C C . ARG A 1 303 ? -21.716 18.924 7.589 1.00 81.19 303 ARG A C 1
ATOM 2451 O O . ARG A 1 303 ? -22.129 18.285 8.551 1.00 81.19 303 ARG A O 1
ATOM 2458 N N . THR A 1 304 ? -20.587 19.630 7.654 1.00 84.88 304 THR A N 1
ATOM 2459 C CA . THR A 1 304 ? -19.799 19.750 8.888 1.00 84.88 304 THR A CA 1
ATOM 2460 C C . THR A 1 304 ? -20.594 20.426 10.010 1.00 84.88 304 THR A C 1
ATOM 2462 O O . THR A 1 304 ? -20.513 19.997 11.158 1.00 84.88 304 THR A O 1
ATOM 2465 N N . ALA A 1 305 ? -21.383 21.463 9.710 1.00 85.44 305 ALA A N 1
ATOM 2466 C CA . ALA A 1 305 ? -22.226 22.114 10.709 1.00 85.44 305 ALA A CA 1
ATOM 2467 C C . ALA A 1 305 ? -23.368 21.206 11.194 1.00 85.44 305 ALA A C 1
ATOM 2469 O O . ALA A 1 305 ? -23.632 21.173 12.396 1.00 85.44 305 ALA A O 1
ATOM 2470 N N . GLU A 1 306 ? -23.989 20.428 10.304 1.00 88.12 306 GLU A N 1
ATOM 2471 C CA . GLU A 1 306 ? -24.989 19.423 10.687 1.00 88.12 306 GLU A CA 1
ATOM 2472 C C . GLU A 1 306 ? -24.403 18.354 11.618 1.00 88.12 306 GLU A C 1
ATOM 2474 O O . GLU A 1 306 ? -24.982 18.081 12.668 1.00 88.12 306 GLU A O 1
ATOM 2479 N N . ALA A 1 307 ? -23.222 17.810 11.299 1.00 89.69 307 ALA A N 1
ATOM 2480 C CA . ALA A 1 307 ? -22.535 16.840 12.155 1.00 89.69 307 ALA A CA 1
ATOM 2481 C C . ALA A 1 307 ? -22.256 17.397 13.560 1.00 89.69 307 ALA A C 1
ATOM 2483 O O . ALA A 1 307 ? -22.424 16.701 14.562 1.00 89.69 307 ALA A O 1
ATOM 2484 N N . TYR A 1 308 ? -21.873 18.674 13.649 1.00 91.31 308 TYR A N 1
ATOM 2485 C CA . TYR A 1 308 ? -21.627 19.344 14.927 1.00 91.31 308 TYR A CA 1
ATOM 2486 C C . TYR A 1 308 ? -22.910 19.493 15.741 1.00 91.31 308 TYR A C 1
ATOM 2488 O O . TYR A 1 308 ? -22.905 19.227 16.941 1.00 91.31 308 TYR A O 1
ATOM 2496 N N . LEU A 1 309 ? -24.009 19.891 15.096 1.00 90.88 309 LEU A N 1
ATOM 2497 C CA . LEU A 1 309 ? -25.315 20.000 15.743 1.00 90.88 309 LEU A CA 1
ATOM 2498 C C . LEU A 1 309 ? -25.830 18.634 16.205 1.00 90.88 309 LEU A C 1
ATOM 2500 O O . LEU A 1 309 ? -26.324 18.524 17.325 1.00 90.88 309 LEU A O 1
ATOM 2504 N N . PHE A 1 310 ? -25.659 17.593 15.390 1.00 92.25 310 PHE A N 1
ATOM 2505 C CA . PHE A 1 310 ? -26.035 16.231 15.751 1.00 92.25 310 PHE A CA 1
ATOM 2506 C C . PHE A 1 310 ? -25.258 15.735 16.973 1.00 92.25 310 PHE A C 1
ATOM 2508 O O . PHE A 1 310 ? -25.869 15.252 17.924 1.00 92.25 310 PHE A O 1
ATOM 2515 N N . ALA A 1 311 ? -23.933 15.902 16.993 1.00 92.69 311 ALA A N 1
ATOM 2516 C CA . ALA A 1 311 ? -23.113 15.510 18.139 1.00 92.69 311 ALA A CA 1
ATOM 2517 C C . ALA A 1 311 ? -23.439 16.331 19.400 1.00 92.69 311 ALA A C 1
ATOM 2519 O O . ALA A 1 311 ? -23.477 15.782 20.497 1.00 92.69 311 ALA A O 1
ATOM 2520 N N . ALA A 1 312 ? -23.733 17.627 19.253 1.00 91.50 312 ALA A N 1
ATOM 2521 C CA . ALA A 1 312 ? -24.138 18.482 20.369 1.00 91.50 312 ALA A CA 1
ATOM 2522 C C . ALA A 1 312 ? -25.503 18.088 20.957 1.00 91.50 312 ALA A C 1
ATOM 2524 O O . ALA A 1 312 ? -25.698 18.182 22.168 1.00 91.50 312 ALA A O 1
ATOM 2525 N N . ALA A 1 313 ? -26.440 17.648 20.113 1.00 92.25 313 ALA A N 1
ATOM 2526 C CA . ALA A 1 313 ? -27.757 17.172 20.532 1.00 92.25 313 ALA A CA 1
ATOM 2527 C C . ALA A 1 313 ? -27.732 15.744 21.106 1.00 92.25 313 ALA A C 1
ATOM 2529 O O . ALA A 1 313 ? -28.630 15.381 21.863 1.00 92.25 313 ALA A O 1
ATOM 2530 N N . ASN A 1 314 ? -26.710 14.946 20.776 1.00 93.06 314 ASN A N 1
ATOM 2531 C CA . ASN A 1 314 ? -26.590 13.543 21.170 1.00 93.06 314 ASN A CA 1
ATOM 2532 C C . ASN A 1 314 ? -25.284 13.294 21.953 1.00 93.06 314 ASN A C 1
ATOM 2534 O O . ASN A 1 314 ? -24.287 12.841 21.376 1.00 93.06 314 ASN A O 1
ATOM 2538 N N . PRO A 1 315 ? -25.269 13.553 23.277 1.00 89.94 315 PRO A N 1
ATOM 2539 C CA . PRO A 1 315 ? -24.084 13.373 24.107 1.00 89.94 315 PRO A CA 1
ATOM 2540 C C . PRO A 1 315 ? -23.482 11.967 24.002 1.00 89.94 315 PRO A C 1
ATOM 2542 O O . PRO A 1 315 ? -24.177 10.952 24.043 1.00 89.94 315 PRO A O 1
ATOM 2545 N N . GLY A 1 316 ? -22.154 11.909 23.905 1.00 89.88 316 GLY A N 1
ATOM 2546 C CA . GLY A 1 316 ? -21.405 10.659 23.767 1.00 89.88 316 GLY A CA 1
ATOM 2547 C C . GLY A 1 316 ? -21.100 10.252 22.323 1.00 89.88 316 GLY A C 1
ATOM 2548 O O . GLY A 1 316 ? -20.374 9.279 22.136 1.00 89.88 316 GLY A O 1
ATOM 2549 N N . VAL A 1 317 ? -21.592 10.988 21.319 1.00 95.12 317 VAL A N 1
ATOM 2550 C CA . VAL A 1 317 ? -21.089 10.901 19.939 1.00 95.12 317 VAL A CA 1
ATOM 2551 C C . VAL A 1 317 ? -19.853 11.790 19.804 1.00 95.12 317 VAL A C 1
ATOM 2553 O O . VAL A 1 317 ? -19.909 12.989 20.079 1.00 95.12 317 VAL A O 1
ATOM 2556 N N . VAL A 1 318 ? -18.727 11.214 19.381 1.00 95.19 318 VAL A N 1
ATOM 2557 C CA . VAL A 1 318 ? -17.513 11.983 19.063 1.00 95.19 318 VAL A CA 1
ATOM 2558 C C . VAL A 1 318 ? -17.385 12.225 17.564 1.00 95.19 318 VAL A C 1
ATOM 2560 O O . VAL A 1 318 ? -17.795 11.400 16.752 1.00 95.19 318 VAL A O 1
ATOM 2563 N N . LEU A 1 319 ? -16.784 13.348 17.185 1.00 95.38 319 LEU A N 1
ATOM 2564 C CA . LEU A 1 319 ? -16.549 13.682 15.784 1.00 95.38 319 LEU A CA 1
ATOM 2565 C C . LEU A 1 319 ? -15.109 13.389 15.390 1.00 95.38 319 LEU A C 1
ATOM 2567 O O . LEU A 1 319 ? -14.189 13.692 16.148 1.00 95.38 319 LEU A O 1
ATOM 2571 N N . PHE A 1 320 ? -14.900 12.868 14.186 1.00 94.81 320 PHE A N 1
ATOM 2572 C CA . PHE A 1 320 ? -13.579 12.599 13.634 1.00 94.81 320 PHE A CA 1
ATOM 2573 C C . PHE A 1 320 ? -13.233 13.541 12.489 1.00 94.81 320 PHE A C 1
ATOM 2575 O O . PHE A 1 320 ? -14.087 13.958 11.712 1.00 94.81 320 PHE A O 1
ATOM 2582 N N . LYS A 1 321 ? -11.948 13.885 12.390 1.00 91.38 321 LYS A N 1
ATOM 2583 C CA . LYS A 1 321 ? -11.373 14.567 11.230 1.00 91.38 321 LYS A CA 1
ATOM 2584 C C . LYS A 1 321 ? -10.015 13.970 10.902 1.00 91.38 321 LYS A C 1
ATOM 2586 O O . LYS A 1 321 ? -9.085 14.035 11.707 1.00 91.38 321 LYS A O 1
ATOM 2591 N N . GLY A 1 322 ? -9.877 13.408 9.710 1.00 89.06 322 GLY A N 1
ATOM 2592 C CA . GLY A 1 322 ? -8.625 12.798 9.281 1.00 89.06 322 GLY A CA 1
ATOM 2593 C C . GLY A 1 322 ? -7.532 13.818 8.946 1.00 89.06 322 GLY A C 1
ATOM 2594 O O . GLY A 1 322 ? -7.780 14.827 8.284 1.00 89.06 322 GLY A O 1
ATOM 2595 N N . ARG A 1 323 ? -6.288 13.541 9.356 1.00 86.81 323 ARG A N 1
ATOM 2596 C CA . ARG A 1 323 ? -5.078 14.140 8.766 1.00 86.81 323 ARG A CA 1
ATOM 2597 C C . ARG A 1 323 ? -4.052 13.065 8.429 1.00 86.81 323 ARG A C 1
ATOM 2599 O O . ARG A 1 323 ? -3.869 12.108 9.179 1.00 86.81 323 ARG A O 1
ATOM 2606 N N . GLN A 1 324 ? -3.358 13.240 7.307 1.00 83.06 324 GLN A N 1
ATOM 2607 C CA . GLN A 1 324 ? -2.352 12.286 6.817 1.00 83.06 324 GLN A CA 1
ATOM 2608 C C . GLN A 1 324 ? -1.024 12.336 7.584 1.00 83.06 324 GLN A C 1
ATOM 2610 O O . GLN A 1 324 ? -0.324 11.330 7.647 1.00 83.06 324 GLN A O 1
ATOM 2615 N N . ARG A 1 325 ? -0.675 13.493 8.165 1.00 81.56 325 ARG A N 1
ATOM 2616 C CA . ARG A 1 325 ? 0.555 13.704 8.945 1.00 81.56 325 ARG A CA 1
ATOM 2617 C C . ARG A 1 325 ? 0.239 14.330 10.292 1.00 81.56 325 ARG A C 1
ATOM 2619 O O . ARG A 1 325 ? -0.345 15.414 10.342 1.00 81.56 325 ARG A O 1
ATOM 2626 N N . MET A 1 326 ? 0.654 13.672 11.369 1.00 85.88 326 MET A N 1
ATOM 2627 C CA . MET A 1 326 ? 0.534 14.159 12.743 1.00 85.88 326 MET A CA 1
ATOM 2628 C C . MET A 1 326 ? 1.664 13.588 13.605 1.00 85.88 326 MET A C 1
ATOM 2630 O O . MET A 1 326 ? 2.117 12.474 13.374 1.00 85.88 326 MET A O 1
ATOM 2634 N N . ALA A 1 327 ? 2.099 14.340 14.619 1.00 81.06 327 ALA A N 1
ATOM 2635 C CA . ALA A 1 327 ? 3.088 13.857 15.589 1.00 81.06 327 ALA A CA 1
ATOM 2636 C C . ALA A 1 327 ? 2.482 12.908 16.641 1.00 81.06 327 ALA A C 1
ATOM 2638 O O . ALA A 1 327 ? 3.173 12.054 17.184 1.00 81.06 327 ALA A O 1
ATOM 2639 N N . ARG A 1 328 ? 1.190 13.073 16.946 1.00 87.12 328 ARG A N 1
ATOM 2640 C CA . ARG A 1 328 ? 0.421 12.229 17.871 1.00 87.12 328 ARG A CA 1
ATOM 2641 C C . ARG A 1 328 ? -0.624 11.436 17.095 1.00 87.12 328 ARG A C 1
ATOM 2643 O O . ARG A 1 328 ? -1.046 11.867 16.025 1.00 87.12 328 ARG A O 1
ATOM 2650 N N . GLN A 1 329 ? -1.076 10.322 17.668 1.00 89.62 329 GLN A N 1
ATOM 2651 C CA . GLN A 1 329 ? -2.131 9.488 17.080 1.00 89.62 329 GLN A CA 1
ATOM 2652 C C . GLN A 1 329 ? -3.453 10.256 16.933 1.00 89.62 329 GLN A C 1
ATOM 2654 O O . GLN A 1 329 ? -4.145 10.102 15.929 1.00 89.62 329 GLN A O 1
ATOM 2659 N N . TYR A 1 330 ? -3.777 11.119 17.899 1.00 93.81 330 TYR A N 1
ATOM 2660 C CA . TYR A 1 330 ? -4.925 12.012 17.828 1.00 93.81 330 TYR A CA 1
ATOM 2661 C C . TYR A 1 330 ? -4.698 13.304 18.624 1.00 93.81 330 TYR A C 1
ATOM 2663 O O . TYR A 1 330 ? -3.858 13.359 19.524 1.00 93.81 330 TYR A O 1
ATOM 2671 N N . ASN A 1 331 ? -5.479 14.333 18.296 1.00 91.62 331 ASN A N 1
ATOM 2672 C CA . ASN A 1 331 ? -5.636 15.564 19.070 1.00 91.62 331 ASN A CA 1
ATOM 2673 C C . ASN A 1 331 ? -7.123 15.810 19.325 1.00 91.62 331 ASN A C 1
ATOM 2675 O O . ASN A 1 331 ? -7.943 15.532 18.451 1.00 91.62 331 ASN A O 1
ATOM 2679 N N . VAL A 1 332 ? -7.453 16.367 20.489 1.00 93.81 332 VAL A N 1
ATOM 2680 C CA . VAL A 1 332 ? -8.833 16.686 20.875 1.00 93.81 332 VAL A CA 1
ATOM 2681 C C . VAL A 1 332 ? -9.043 18.192 20.811 1.00 93.81 332 VAL A C 1
ATOM 2683 O O . VAL A 1 332 ? -8.162 18.965 21.186 1.00 93.81 332 VAL A O 1
ATOM 2686 N N . THR A 1 333 ? -10.200 18.609 20.319 1.00 91.62 333 THR A N 1
ATOM 2687 C CA . THR A 1 333 ? -10.644 20.001 20.308 1.00 91.62 333 THR A CA 1
ATOM 2688 C C . THR A 1 333 ? -12.088 20.043 20.778 1.00 91.62 333 THR A C 1
ATOM 2690 O O . THR A 1 333 ? -12.939 19.368 20.200 1.00 91.62 333 THR A O 1
ATOM 2693 N N . ASP A 1 334 ? -12.356 20.813 21.827 1.00 88.69 334 ASP A N 1
ATOM 2694 C CA . ASP A 1 334 ? -13.721 21.093 22.259 1.00 88.69 334 ASP A CA 1
ATOM 2695 C C . ASP A 1 334 ? -14.352 22.107 21.291 1.00 88.69 334 ASP A C 1
ATOM 2697 O O . ASP A 1 334 ? -13.698 23.047 20.828 1.00 88.69 334 ASP A O 1
ATOM 2701 N N . LEU A 1 335 ? -15.597 21.850 20.895 1.00 85.56 335 LEU A N 1
ATOM 2702 C CA . LEU A 1 335 ? -16.304 22.635 19.891 1.00 85.56 335 LEU A CA 1
ATOM 2703 C C . LEU A 1 335 ? -17.289 23.593 20.555 1.00 85.56 335 LEU A C 1
ATOM 2705 O O . LEU A 1 335 ? -18.290 23.160 21.118 1.00 85.56 335 LEU A O 1
ATOM 2709 N N . ASP A 1 336 ? -17.041 24.892 20.388 1.00 83.25 336 ASP A N 1
ATOM 2710 C CA . ASP A 1 336 ? -17.855 25.943 21.017 1.00 83.25 336 ASP A CA 1
ATOM 2711 C C . ASP A 1 336 ? -18.761 26.690 20.026 1.00 83.25 336 ASP A C 1
ATOM 2713 O O . ASP A 1 336 ? -19.620 27.481 20.422 1.00 83.25 336 ASP A O 1
ATOM 2717 N N . ARG A 1 337 ? -18.556 26.502 18.716 1.00 84.19 337 ARG A N 1
ATOM 2718 C CA . ARG A 1 337 ? -19.230 27.267 17.654 1.00 84.19 337 ARG A CA 1
ATOM 2719 C C . ARG A 1 337 ? -19.666 26.388 16.496 1.00 84.19 337 ARG A C 1
ATOM 2721 O O . ARG A 1 337 ? -19.008 25.401 16.171 1.00 84.19 337 ARG A O 1
ATOM 2728 N N . ILE A 1 338 ? -20.739 26.811 15.834 1.00 80.75 338 ILE A N 1
ATOM 2729 C CA . ILE A 1 338 ? -21.227 26.176 14.609 1.00 80.75 338 ILE A CA 1
ATOM 2730 C C . ILE A 1 338 ? -20.330 26.605 13.428 1.00 80.75 338 ILE A C 1
ATOM 2732 O O . ILE A 1 338 ? -20.221 27.809 13.166 1.00 80.75 338 ILE A O 1
ATOM 2736 N N . PRO A 1 339 ? -19.707 25.663 12.692 1.00 78.81 339 PRO A N 1
ATOM 2737 C CA . PRO A 1 339 ? -18.859 25.942 11.534 1.00 78.81 339 PRO A CA 1
ATOM 2738 C C . PRO A 1 339 ? -19.538 26.849 10.506 1.00 78.81 339 PRO A C 1
ATOM 2740 O O . PRO A 1 339 ? -20.701 26.652 10.167 1.00 78.81 339 PRO A O 1
ATOM 2743 N N . GLY A 1 340 ? -18.807 27.846 10.003 1.00 73.56 340 GLY A N 1
ATOM 2744 C CA . GLY A 1 340 ? -19.332 28.813 9.030 1.00 73.56 340 GLY A CA 1
ATOM 2745 C C . GLY A 1 340 ? -20.210 29.917 9.631 1.00 73.56 340 GLY A C 1
ATOM 2746 O O . GLY A 1 340 ? -20.635 30.811 8.906 1.00 73.56 340 GLY A O 1
ATOM 2747 N N . THR A 1 341 ? -20.449 29.916 10.947 1.00 74.62 341 THR A N 1
ATOM 2748 C CA . THR A 1 341 ? -21.229 30.960 11.626 1.00 74.62 341 THR A CA 1
ATOM 2749 C C . THR A 1 341 ? -20.530 31.460 12.894 1.00 74.62 341 THR A C 1
ATOM 2751 O O . THR A 1 341 ? -19.614 30.833 13.420 1.00 74.62 341 THR A O 1
ATOM 2754 N N . ASN A 1 342 ? -20.994 32.593 13.427 1.00 77.00 342 ASN A N 1
ATOM 2755 C CA . ASN A 1 342 ? -20.568 33.102 14.736 1.00 77.00 342 ASN A CA 1
ATOM 2756 C C . ASN A 1 342 ? -21.462 32.634 15.896 1.00 77.00 342 ASN A C 1
ATOM 2758 O O . ASN A 1 342 ? -21.295 33.111 17.018 1.00 77.00 342 ASN A O 1
ATOM 2762 N N . LYS A 1 343 ? -22.419 31.733 15.643 1.00 82.31 343 LYS A N 1
ATOM 2763 C CA . LYS A 1 343 ? -23.350 31.258 16.671 1.00 82.31 343 LYS A CA 1
ATOM 2764 C C . LYS A 1 343 ? -22.668 30.216 17.573 1.00 82.31 343 LYS A C 1
ATOM 2766 O O . LYS A 1 343 ? -21.922 29.373 17.058 1.00 82.31 343 LYS A O 1
ATOM 2771 N N . PRO A 1 344 ? -22.910 30.258 18.897 1.00 81.94 344 PRO A N 1
ATOM 2772 C CA . PRO A 1 344 ? -22.425 29.226 19.802 1.00 81.94 344 PRO A CA 1
ATOM 2773 C C . PRO A 1 344 ? -23.097 27.886 19.490 1.00 81.94 344 PRO A C 1
ATOM 2775 O O . PRO A 1 344 ? -24.240 27.847 19.026 1.00 81.94 344 PRO A O 1
ATOM 2778 N N . LEU A 1 345 ? -22.383 26.792 19.739 1.00 84.19 345 LEU A N 1
ATOM 2779 C CA . LEU A 1 345 ? -22.951 25.453 19.651 1.00 84.19 345 LEU A CA 1
ATOM 2780 C C . LEU A 1 345 ? -23.904 25.242 20.849 1.00 84.19 345 LEU A C 1
ATOM 2782 O O . LEU A 1 345 ? -23.520 25.550 21.977 1.00 84.19 345 LEU A O 1
ATOM 2786 N N . PRO A 1 346 ? -25.141 24.747 20.650 1.00 79.94 346 PRO A N 1
ATOM 2787 C CA . PRO A 1 346 ? -26.139 24.624 21.722 1.00 79.94 346 PRO A CA 1
ATOM 2788 C C . PRO A 1 346 ? -25.839 23.508 22.743 1.00 79.94 346 PRO A C 1
ATOM 2790 O O . PRO A 1 346 ? -26.635 23.275 23.648 1.00 79.94 346 PRO A O 1
ATOM 2793 N N . GLY A 1 347 ? -24.699 22.830 22.617 1.00 80.19 347 GLY A N 1
ATOM 2794 C CA . GLY A 1 347 ? -24.220 21.778 23.508 1.00 80.19 347 GLY A CA 1
ATOM 2795 C C . GLY A 1 347 ? -22.704 21.634 23.390 1.00 80.19 347 GLY A C 1
ATOM 2796 O O . GLY A 1 347 ? -22.058 22.406 22.682 1.00 80.19 347 GLY A O 1
ATOM 2797 N N . SER A 1 348 ? -22.132 20.641 24.068 1.00 78.94 348 SER A N 1
ATOM 2798 C CA . SER A 1 348 ? -20.707 20.327 23.960 1.00 78.94 348 SER A CA 1
ATOM 2799 C C . SER A 1 348 ? -20.489 19.156 23.006 1.00 78.94 348 SER A C 1
ATOM 2801 O O . SER A 1 348 ? -21.095 18.096 23.137 1.00 78.94 348 SER A O 1
ATOM 2803 N N . ALA A 1 349 ? -19.592 19.344 22.043 1.00 88.31 349 ALA A N 1
ATOM 2804 C CA . ALA A 1 349 ? -19.134 18.284 21.156 1.00 88.31 349 ALA A CA 1
ATOM 2805 C C . ALA A 1 349 ? -17.606 18.278 21.121 1.00 88.31 349 ALA A C 1
ATOM 2807 O O . ALA A 1 349 ? -16.960 19.314 21.285 1.00 88.31 349 ALA A O 1
ATOM 2808 N N . LYS A 1 350 ? -17.020 17.099 20.904 1.00 91.06 350 LYS A N 1
ATOM 2809 C CA . LYS A 1 350 ? -15.568 16.934 20.799 1.00 91.06 350 LYS A CA 1
ATOM 2810 C C . LYS A 1 350 ? -15.185 16.520 19.394 1.00 91.06 350 LYS A C 1
ATOM 2812 O O . LYS A 1 350 ? -15.725 15.548 18.868 1.00 91.06 350 LYS A O 1
ATOM 2817 N N . LEU A 1 351 ? -14.210 17.224 18.832 1.00 93.12 351 LEU A N 1
ATOM 2818 C CA . LEU A 1 351 ? -13.567 16.872 17.578 1.00 93.12 351 LEU A CA 1
ATOM 2819 C C . LEU A 1 351 ? -12.220 16.203 17.843 1.00 93.12 351 LEU A C 1
ATOM 2821 O O . LEU A 1 351 ? -11.305 16.801 18.409 1.00 93.12 351 LEU A O 1
ATOM 2825 N N . TYR A 1 352 ? -12.081 14.980 17.357 1.00 94.94 352 TYR A N 1
ATOM 2826 C CA . TYR A 1 352 ? -10.848 14.217 17.352 1.00 94.94 352 TYR A CA 1
ATOM 2827 C C . TYR A 1 352 ? -10.213 14.305 15.971 1.00 94.94 352 TYR A C 1
ATOM 2829 O O . TYR A 1 352 ? -10.677 13.709 14.999 1.00 94.94 352 TYR A O 1
ATOM 2837 N N . THR A 1 353 ? -9.110 15.044 15.878 1.00 93.69 353 THR A N 1
ATOM 2838 C CA . THR A 1 353 ? -8.265 14.980 14.686 1.00 93.69 353 THR A CA 1
ATOM 2839 C C . THR A 1 353 ? -7.401 13.730 14.788 1.00 93.69 353 THR A C 1
ATOM 2841 O O . THR A 1 353 ? -6.622 13.635 15.733 1.00 93.69 353 THR A O 1
ATOM 2844 N N . ILE A 1 354 ? -7.530 12.787 13.853 1.00 93.56 354 ILE A N 1
ATOM 2845 C CA . ILE A 1 354 ? -6.868 11.473 13.917 1.00 93.56 354 ILE A CA 1
ATOM 2846 C C . ILE A 1 354 ? -5.821 11.294 12.818 1.00 93.56 354 ILE A C 1
ATOM 2848 O O . ILE A 1 354 ? -5.985 11.760 11.685 1.00 93.56 354 ILE A O 1
ATOM 2852 N N . HIS A 1 355 ? -4.741 10.587 13.155 1.00 92.25 355 HIS A N 1
ATOM 2853 C CA . HIS A 1 355 ? -3.663 10.270 12.228 1.00 92.25 355 HIS A CA 1
ATOM 2854 C C . HIS A 1 355 ? -4.058 9.105 11.313 1.00 92.25 355 HIS A C 1
ATOM 2856 O O . HIS A 1 355 ? -3.839 7.936 11.629 1.00 92.25 355 HIS A O 1
ATOM 2862 N N . THR A 1 356 ? -4.653 9.447 10.170 1.00 89.50 356 THR A N 1
ATOM 2863 C CA . THR A 1 356 ? -5.226 8.488 9.205 1.00 89.50 356 THR A CA 1
ATOM 2864 C C . THR A 1 356 ? -4.232 7.415 8.778 1.00 89.50 356 THR A C 1
ATOM 2866 O O . THR A 1 356 ? -4.542 6.236 8.889 1.00 89.50 356 THR A O 1
ATOM 2869 N N . THR A 1 357 ? -3.009 7.794 8.401 1.00 88.06 357 THR A N 1
ATOM 2870 C CA . THR A 1 357 ? -1.959 6.853 7.980 1.00 88.06 357 THR A CA 1
ATOM 2871 C C . THR A 1 357 ? -1.662 5.795 9.046 1.00 88.06 357 THR A C 1
ATOM 2873 O O . THR A 1 357 ? -1.602 4.614 8.730 1.00 88.06 357 THR A O 1
ATOM 2876 N N . PHE A 1 358 ? -1.549 6.191 10.320 1.00 90.88 358 PHE A N 1
ATOM 2877 C CA . PHE A 1 358 ? -1.263 5.253 11.415 1.00 90.88 358 PHE A CA 1
ATOM 2878 C C . PHE A 1 358 ? -2.412 4.279 11.668 1.00 90.88 358 PHE A C 1
ATOM 2880 O O . PHE A 1 358 ? -2.176 3.085 11.821 1.00 90.88 358 PHE A O 1
ATOM 2887 N N . PHE A 1 359 ? -3.655 4.765 11.707 1.00 93.62 359 PHE A N 1
ATOM 2888 C CA . PHE A 1 359 ? -4.793 3.880 11.954 1.00 93.62 359 PHE A CA 1
ATOM 2889 C C . PHE A 1 359 ? -5.104 2.983 10.752 1.00 93.62 359 PHE A C 1
ATOM 2891 O O . PHE A 1 359 ? -5.461 1.826 10.956 1.00 93.62 359 PHE A O 1
ATOM 2898 N N . LYS A 1 360 ? -4.903 3.465 9.519 1.00 93.12 360 LYS A N 1
ATOM 2899 C CA . LYS A 1 360 ? -5.012 2.642 8.305 1.00 93.12 360 LYS A CA 1
ATOM 2900 C C . LYS A 1 360 ? -3.912 1.577 8.247 1.00 93.12 360 LYS A C 1
ATOM 2902 O O . LYS A 1 360 ? -4.198 0.449 7.866 1.00 93.12 360 LYS A O 1
ATOM 2907 N N . ASP A 1 361 ? -2.702 1.880 8.722 1.00 89.88 361 ASP A N 1
ATOM 2908 C CA . ASP A 1 361 ? -1.630 0.886 8.893 1.00 89.88 361 ASP A CA 1
ATOM 2909 C C . ASP A 1 361 ? -1.962 -0.167 9.943 1.00 89.88 361 ASP A C 1
ATOM 2911 O O . ASP A 1 361 ? -1.814 -1.362 9.683 1.00 89.88 361 ASP A O 1
ATOM 2915 N N . LYS A 1 362 ? -2.477 0.262 11.100 1.00 91.00 362 LYS A N 1
ATOM 2916 C CA . LYS A 1 362 ? -2.954 -0.650 12.147 1.00 91.00 362 LYS A CA 1
ATOM 2917 C C . LYS A 1 362 ? -4.064 -1.562 11.611 1.00 91.00 362 LYS A C 1
ATOM 2919 O O . LYS A 1 362 ? -4.024 -2.765 11.847 1.00 91.00 362 LYS A O 1
ATOM 2924 N N . LEU A 1 363 ? -5.015 -1.010 10.854 1.00 93.62 363 LEU A N 1
ATOM 2925 C CA . LEU A 1 363 ? -6.090 -1.771 10.218 1.00 93.62 363 LEU A CA 1
ATOM 2926 C C . LEU A 1 363 ? -5.553 -2.768 9.187 1.00 93.62 363 LEU A C 1
ATOM 2928 O O . LEU A 1 363 ? -5.954 -3.927 9.191 1.00 93.62 363 LEU A O 1
ATOM 2932 N N . ALA A 1 364 ? -4.630 -2.334 8.326 1.00 89.69 364 ALA A N 1
ATOM 2933 C CA . ALA A 1 364 ? -4.031 -3.189 7.310 1.00 89.69 364 ALA A CA 1
ATOM 2934 C C . ALA A 1 364 ? -3.296 -4.385 7.922 1.00 89.69 364 ALA A C 1
ATOM 2936 O O . ALA A 1 364 ? -3.464 -5.497 7.430 1.00 89.69 364 ALA A O 1
ATOM 2937 N N . GLY A 1 365 ? -2.545 -4.174 9.009 1.00 87.50 365 GLY A N 1
ATOM 2938 C CA . GLY A 1 365 ? -1.906 -5.260 9.752 1.00 87.50 365 GLY A CA 1
ATOM 2939 C C . GLY A 1 365 ? -2.922 -6.199 10.405 1.00 87.50 365 GLY A C 1
ATOM 2940 O O . GLY A 1 365 ? -2.798 -7.412 10.291 1.00 87.50 365 GLY A O 1
ATOM 2941 N N . LYS A 1 366 ? -3.976 -5.652 11.024 1.00 89.69 366 LYS A N 1
ATOM 2942 C CA . LYS A 1 366 ? -5.002 -6.451 11.712 1.00 89.69 366 LYS A CA 1
ATOM 2943 C C . LYS A 1 366 ? -5.794 -7.359 10.764 1.00 89.69 366 LYS A C 1
ATOM 2945 O O . LYS A 1 366 ? -6.161 -8.461 11.143 1.00 89.69 366 LYS A O 1
ATOM 2950 N N . LEU A 1 367 ? -6.004 -6.931 9.520 1.00 91.06 367 LEU A N 1
ATOM 2951 C CA . LEU A 1 367 ? -6.675 -7.732 8.487 1.00 91.06 367 LEU A CA 1
ATOM 2952 C C . LEU A 1 367 ? -5.800 -8.848 7.892 1.00 91.06 367 LEU A C 1
ATOM 2954 O O . LEU A 1 367 ? -6.307 -9.658 7.126 1.00 91.06 367 LEU A O 1
ATOM 2958 N N . GLN A 1 368 ? -4.499 -8.878 8.197 1.00 87.00 368 GLN A N 1
ATOM 2959 C CA . GLN A 1 368 ? -3.597 -9.966 7.795 1.00 87.00 368 GLN A CA 1
ATOM 2960 C C . GLN A 1 368 ? -3.484 -11.066 8.857 1.00 87.00 368 GLN A C 1
ATOM 2962 O O . GLN A 1 368 ? -2.894 -12.110 8.585 1.00 87.00 368 GLN A O 1
ATOM 2967 N N . VAL A 1 369 ? -4.018 -10.834 10.059 1.00 84.69 369 VAL A N 1
ATOM 2968 C CA . VAL A 1 369 ? -4.028 -11.822 11.140 1.00 84.69 369 VAL A CA 1
ATOM 2969 C C . VAL A 1 369 ? -4.993 -12.945 10.766 1.00 84.69 369 VAL A C 1
ATOM 2971 O O . VAL A 1 369 ? -6.126 -12.678 10.362 1.00 84.69 369 VAL A O 1
ATOM 2974 N N . SER A 1 370 ? -4.540 -14.197 10.878 1.00 84.38 370 SER A N 1
ATOM 2975 C CA . SER A 1 370 ? -5.387 -15.363 10.613 1.00 84.38 370 SER A CA 1
ATOM 2976 C C . SER A 1 370 ? -6.587 -15.365 11.568 1.00 84.38 370 SER A C 1
ATOM 2978 O O . SER A 1 370 ? -6.394 -15.073 12.746 1.00 84.38 370 SER A O 1
ATOM 2980 N N . PRO A 1 371 ? -7.799 -15.765 11.137 1.00 86.50 371 PRO A N 1
ATOM 2981 C CA . PRO A 1 371 ? -8.956 -15.900 12.031 1.00 86.50 371 PRO A CA 1
ATOM 2982 C C . PRO A 1 371 ? -8.720 -16.820 13.238 1.00 86.50 371 PRO A C 1
ATOM 2984 O O . PRO A 1 371 ? -9.422 -16.726 14.236 1.00 86.50 371 PRO A O 1
ATOM 2987 N N . SER A 1 372 ? -7.747 -17.730 13.152 1.00 84.12 372 SER A N 1
ATOM 2988 C CA . SER A 1 372 ? -7.351 -18.614 14.253 1.00 84.12 372 SER A CA 1
ATOM 2989 C C . SER A 1 372 ? -6.487 -17.943 15.320 1.00 84.12 372 SER A C 1
ATOM 2991 O O . SER A 1 372 ? -6.307 -18.515 16.396 1.00 84.12 372 SER A O 1
ATOM 2993 N N . ASP A 1 373 ? -5.898 -16.791 15.006 1.00 84.25 373 ASP A N 1
ATOM 2994 C CA . ASP A 1 373 ? -4.864 -16.170 15.821 1.00 84.25 373 ASP A CA 1
ATOM 2995 C C . ASP A 1 373 ? -5.465 -15.049 16.687 1.00 84.25 373 ASP A C 1
ATOM 2997 O O . ASP A 1 373 ? -6.333 -14.300 16.222 1.00 84.25 373 ASP A O 1
ATOM 3001 N N . PRO A 1 374 ? -4.999 -14.883 17.940 1.00 85.75 374 PRO A N 1
ATOM 3002 C CA . PRO A 1 374 ? -5.458 -13.801 18.802 1.00 85.75 374 PRO A CA 1
ATOM 3003 C C . PRO A 1 374 ? -5.316 -12.432 18.133 1.00 85.75 374 PRO A C 1
ATOM 3005 O O . PRO A 1 374 ? -4.309 -12.131 17.492 1.00 85.75 374 PRO A O 1
ATOM 3008 N N . GLY A 1 375 ? -6.325 -11.579 18.309 1.00 88.00 375 GLY A N 1
ATOM 3009 C CA . GLY A 1 375 ? -6.317 -10.239 17.720 1.00 88.00 375 GLY A CA 1
ATOM 3010 C C . GLY A 1 375 ? -6.787 -10.179 16.267 1.00 88.00 375 GLY A C 1
ATOM 3011 O O . GLY A 1 375 ? -6.683 -9.113 15.652 1.00 88.00 375 GLY A O 1
ATOM 3012 N N . ALA A 1 376 ? -7.349 -11.263 15.733 1.00 91.12 376 ALA A N 1
ATOM 3013 C CA . ALA A 1 376 ? -8.006 -11.277 14.434 1.00 91.12 376 ALA A CA 1
ATOM 3014 C C . ALA A 1 376 ? -9.146 -10.245 14.311 1.00 91.12 376 ALA A C 1
ATOM 3016 O O . ALA A 1 376 ? -9.719 -9.760 15.297 1.00 91.12 376 ALA A O 1
ATOM 3017 N N . TRP A 1 377 ? -9.451 -9.890 13.061 1.00 95.69 377 TRP A N 1
ATOM 3018 C CA . TRP A 1 377 ? -10.621 -9.097 12.694 1.00 95.69 377 TRP A CA 1
ATOM 3019 C C . TRP A 1 377 ? -11.688 -10.012 12.104 1.00 95.69 377 TRP A C 1
ATOM 3021 O O . TRP A 1 377 ? -11.629 -10.333 10.923 1.00 95.69 377 TRP A O 1
ATOM 3031 N N . HIS A 1 378 ? -12.683 -10.401 12.890 1.00 96.56 378 HIS A N 1
ATOM 3032 C CA . HIS A 1 378 ? -13.733 -11.318 12.455 1.00 96.56 378 HIS A CA 1
ATOM 3033 C C . HIS A 1 378 ? -14.893 -10.594 11.771 1.00 96.56 378 HIS A C 1
ATOM 3035 O O . HIS A 1 378 ? -15.348 -9.518 12.191 1.00 96.56 378 HIS A O 1
ATOM 3041 N N . LEU A 1 379 ? -15.410 -11.222 10.721 1.00 96.81 379 LEU A N 1
ATOM 3042 C CA . LEU A 1 379 ? -16.587 -10.798 9.971 1.00 96.81 379 LEU A CA 1
ATOM 3043 C C . LEU A 1 379 ? -17.717 -11.815 10.173 1.00 96.81 379 LEU A C 1
ATOM 3045 O O . LEU A 1 379 ? -17.455 -13.004 10.295 1.00 96.81 379 LEU A O 1
ATOM 3049 N N . HIS A 1 380 ? -18.972 -11.370 10.199 1.00 96.44 380 HIS A N 1
ATOM 3050 C CA . HIS A 1 380 ? -20.108 -12.299 10.186 1.00 96.44 380 HIS A CA 1
ATOM 3051 C C . HIS A 1 380 ? -20.306 -12.879 8.776 1.00 96.44 380 HIS A C 1
ATOM 3053 O O . HIS A 1 380 ? -19.904 -12.269 7.777 1.00 96.44 380 HIS A O 1
ATOM 3059 N N . LYS A 1 381 ? -20.953 -14.044 8.674 1.00 95.38 381 LYS A N 1
ATOM 3060 C CA . LYS A 1 381 ? -21.109 -14.775 7.402 1.00 95.38 381 LYS A CA 1
ATOM 3061 C C . LYS A 1 381 ? -21.847 -13.991 6.311 1.00 95.38 381 LYS A C 1
ATOM 3063 O O . LYS A 1 381 ? -21.595 -14.215 5.129 1.00 95.38 381 LYS A O 1
ATOM 3068 N N . ASP A 1 382 ? -22.743 -13.091 6.725 1.00 94.69 382 ASP A N 1
ATOM 3069 C CA . ASP A 1 382 ? -23.643 -12.334 5.842 1.00 94.69 382 ASP A CA 1
ATOM 3070 C C . ASP A 1 382 ? -23.005 -11.061 5.253 1.00 94.69 382 ASP A C 1
ATOM 3072 O O . ASP A 1 382 ? -23.653 -10.360 4.480 1.00 94.69 382 ASP A O 1
ATOM 3076 N N . ILE A 1 383 ? -21.742 -10.751 5.584 1.00 94.25 383 ILE A N 1
ATOM 3077 C CA . ILE A 1 383 ? -20.981 -9.713 4.870 1.00 94.25 383 ILE A CA 1
ATOM 3078 C C . ILE A 1 383 ? -20.985 -10.049 3.378 1.00 94.25 383 ILE A C 1
ATOM 3080 O O . ILE A 1 383 ? -20.880 -11.215 3.022 1.00 94.25 383 ILE A O 1
ATOM 3084 N N . ASP A 1 384 ? -21.081 -9.063 2.491 1.00 90.81 384 ASP A N 1
ATOM 3085 C CA . ASP A 1 384 ? -21.123 -9.281 1.044 1.00 90.81 384 ASP A CA 1
ATOM 3086 C C . ASP A 1 384 ? -19.765 -9.006 0.369 1.00 90.81 384 ASP A C 1
ATOM 3088 O O . ASP A 1 384 ? -18.737 -8.793 1.020 1.00 90.81 384 ASP A O 1
ATOM 3092 N N . GLU A 1 385 ? -19.723 -9.111 -0.960 1.00 90.25 385 GLU A N 1
ATOM 3093 C CA . GLU A 1 385 ? -18.521 -8.766 -1.723 1.00 90.25 385 GLU A CA 1
ATOM 3094 C C . GLU A 1 385 ? -18.282 -7.258 -1.812 1.00 90.25 385 GLU A C 1
ATOM 3096 O O . GLU A 1 385 ? -17.133 -6.848 -1.982 1.00 90.25 385 GLU A O 1
ATOM 3101 N N . ASP A 1 386 ? -19.338 -6.441 -1.760 1.00 90.94 386 ASP A N 1
ATOM 3102 C CA . ASP A 1 386 ? -19.213 -4.989 -1.882 1.00 90.94 386 ASP A CA 1
ATOM 3103 C C . ASP A 1 386 ? -18.444 -4.426 -0.689 1.00 90.94 386 ASP A C 1
ATOM 3105 O O . ASP A 1 386 ? -17.417 -3.769 -0.868 1.00 90.94 386 ASP A O 1
ATOM 3109 N N . PHE A 1 387 ? -18.824 -4.834 0.523 1.00 93.25 387 PHE A N 1
ATOM 3110 C CA . PHE A 1 387 ? -18.088 -4.542 1.745 1.00 93.25 387 PHE A CA 1
ATOM 3111 C C . PHE A 1 387 ? -16.599 -4.883 1.607 1.00 93.25 387 PHE A C 1
ATOM 3113 O O . PHE A 1 387 ? -15.723 -4.064 1.890 1.00 93.25 387 PHE A O 1
ATOM 3120 N N . ALA A 1 388 ? -16.291 -6.087 1.123 1.00 91.44 388 ALA A N 1
ATOM 3121 C CA . ALA A 1 388 ? -14.915 -6.556 0.990 1.00 91.44 388 ALA A CA 1
ATOM 3122 C C . ALA A 1 388 ? -14.109 -5.766 -0.048 1.00 91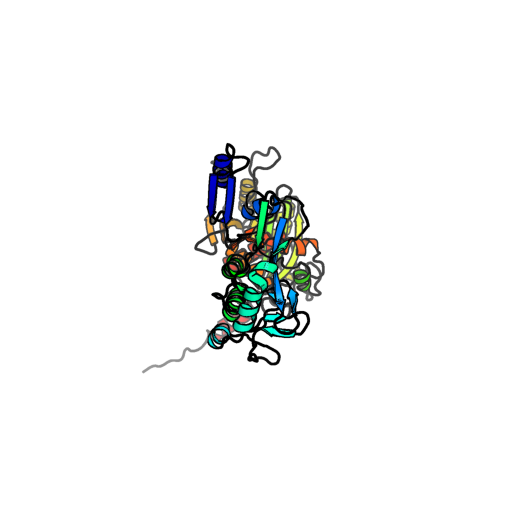.44 388 ALA A C 1
ATOM 3124 O O . ALA A 1 388 ? -12.921 -5.506 0.162 1.00 91.44 388 ALA A O 1
ATOM 3125 N N . LYS A 1 389 ? -14.753 -5.354 -1.147 1.00 90.25 389 LYS A N 1
ATOM 3126 C CA . LYS A 1 389 ? -14.157 -4.485 -2.170 1.00 90.25 389 LYS A CA 1
ATOM 3127 C C . LYS A 1 389 ? -13.853 -3.103 -1.595 1.00 90.25 389 LYS A C 1
ATOM 3129 O O . LYS A 1 389 ? -12.729 -2.631 -1.764 1.00 90.25 389 LYS A O 1
ATOM 3134 N N . GLN A 1 390 ? -14.784 -2.500 -0.852 1.00 92.19 390 GLN A N 1
ATOM 3135 C CA . GLN A 1 390 ? -14.563 -1.206 -0.194 1.00 92.19 390 GLN A CA 1
ATOM 3136 C C . GLN A 1 390 ? -13.411 -1.261 0.828 1.00 92.19 390 GLN A C 1
ATOM 3138 O O . GLN A 1 390 ? -12.628 -0.321 0.932 1.00 92.19 390 GLN A O 1
ATOM 3143 N N . MET A 1 391 ? -13.235 -2.385 1.531 1.00 91.44 391 MET A N 1
ATOM 3144 C CA . MET A 1 391 ? -12.121 -2.605 2.471 1.00 91.44 391 MET A CA 1
ATOM 3145 C C . MET A 1 391 ? -10.737 -2.738 1.804 1.00 91.44 391 MET A C 1
ATOM 3147 O O . MET A 1 391 ? -9.715 -2.707 2.494 1.00 91.44 391 MET A O 1
ATOM 3151 N N . CYS A 1 392 ? -10.684 -2.900 0.480 1.00 85.81 392 CYS A N 1
ATOM 3152 C CA . CYS A 1 392 ? -9.454 -3.140 -0.284 1.00 85.81 392 CYS A CA 1
ATOM 3153 C C . CYS A 1 392 ? -9.110 -2.028 -1.280 1.00 85.81 392 CYS A C 1
ATOM 3155 O O . CYS A 1 392 ? -8.061 -2.081 -1.918 1.00 85.81 392 CYS A O 1
ATOM 3157 N N . VAL A 1 393 ? -9.998 -1.047 -1.436 1.00 84.00 393 VAL A N 1
ATOM 3158 C CA . VAL A 1 393 ? -9.948 -0.068 -2.525 1.00 84.00 393 VAL A CA 1
ATOM 3159 C C . VAL A 1 393 ? -8.778 0.913 -2.405 1.00 84.00 393 VAL A C 1
ATOM 3161 O O . VAL A 1 393 ? -8.239 1.373 -3.412 1.00 84.00 393 VAL A O 1
ATOM 3164 N N . GLU A 1 394 ? -8.378 1.244 -1.178 1.00 84.19 394 GLU A N 1
ATOM 3165 C CA . GLU A 1 394 ? -7.304 2.194 -0.935 1.00 84.19 394 GLU A CA 1
ATOM 3166 C C . GLU A 1 394 ? -5.928 1.549 -1.021 1.00 84.19 394 GLU A C 1
ATOM 3168 O O . GLU A 1 394 ? -5.677 0.465 -0.490 1.00 84.19 394 GLU A O 1
ATOM 3173 N N . PHE A 1 395 ? -4.991 2.291 -1.602 1.00 75.31 395 PHE A N 1
ATOM 3174 C CA . PHE A 1 395 ? -3.602 1.879 -1.734 1.00 75.31 395 PHE A CA 1
ATOM 3175 C C . PHE A 1 395 ? -2.670 2.951 -1.174 1.00 75.31 395 PHE A C 1
ATOM 3177 O O . PHE A 1 395 ? -2.990 4.140 -1.179 1.00 75.31 395 PHE A O 1
ATOM 3184 N N . LYS A 1 396 ? -1.490 2.539 -0.699 1.00 75.44 396 LYS A N 1
ATOM 3185 C CA . LYS A 1 396 ? -0.435 3.485 -0.332 1.00 75.44 396 LYS A CA 1
ATOM 3186 C C . LYS A 1 396 ? 0.233 4.035 -1.586 1.00 75.44 396 LYS A C 1
ATOM 3188 O O . LYS A 1 396 ? 0.721 3.272 -2.413 1.00 75.44 396 LYS A O 1
ATOM 3193 N N . ASN A 1 397 ? 0.284 5.354 -1.706 1.00 72.56 397 ASN A N 1
ATOM 3194 C CA . ASN A 1 397 ? 1.084 6.033 -2.714 1.00 72.56 397 ASN A CA 1
ATOM 3195 C C . ASN A 1 397 ? 2.569 6.091 -2.308 1.00 72.56 397 ASN A C 1
ATOM 3197 O O . ASN A 1 397 ? 2.947 5.734 -1.192 1.00 72.56 397 ASN A O 1
ATOM 3201 N N . ASN A 1 398 ? 3.416 6.613 -3.197 1.00 59.12 398 ASN A N 1
ATOM 3202 C CA . ASN A 1 398 ? 4.876 6.675 -3.020 1.00 59.12 398 ASN A CA 1
ATOM 3203 C C . ASN A 1 398 ? 5.328 7.512 -1.811 1.00 59.12 398 ASN A C 1
ATOM 3205 O O . ASN A 1 398 ? 6.487 7.458 -1.416 1.00 59.12 398 ASN A O 1
ATOM 3209 N N . GLN A 1 399 ? 4.438 8.330 -1.245 1.00 62.88 399 GLN A N 1
ATOM 3210 C CA . GLN A 1 399 ? 4.710 9.120 -0.043 1.00 62.88 399 GLN A CA 1
ATOM 3211 C C . GLN A 1 399 ? 4.282 8.390 1.242 1.00 62.88 399 GLN A C 1
ATOM 3213 O O . GLN A 1 399 ? 4.401 8.950 2.332 1.00 62.88 399 GLN A O 1
ATOM 3218 N N . GLY A 1 400 ? 3.774 7.159 1.115 1.00 67.44 400 GLY A N 1
ATOM 3219 C CA . GLY A 1 400 ? 3.273 6.333 2.207 1.00 67.44 400 GLY A CA 1
ATOM 3220 C C . GLY A 1 400 ? 1.838 6.650 2.637 1.00 67.44 400 GLY A C 1
ATOM 3221 O O . GLY A 1 400 ? 1.415 6.150 3.678 1.00 67.44 400 GLY A O 1
ATOM 3222 N N . TYR A 1 401 ? 1.087 7.462 1.880 1.00 76.06 401 TYR A N 1
ATOM 3223 C CA . TYR A 1 401 ? -0.296 7.829 2.216 1.00 76.06 401 TYR A CA 1
ATOM 3224 C C . TYR A 1 401 ? -1.305 6.953 1.504 1.00 76.06 401 TYR A C 1
ATOM 3226 O O . TYR A 1 401 ? -1.137 6.655 0.326 1.00 76.06 401 TYR A O 1
ATOM 3234 N N . TYR A 1 402 ? -2.378 6.606 2.208 1.00 80.62 402 TYR A N 1
ATOM 3235 C CA . TYR A 1 402 ? -3.511 5.932 1.597 1.00 80.62 402 TYR A CA 1
ATOM 3236 C C . TYR A 1 402 ? -4.284 6.890 0.693 1.00 80.62 402 TYR A C 1
ATOM 3238 O O . TYR A 1 402 ? -4.614 8.011 1.092 1.00 80.62 402 TYR A O 1
ATOM 3246 N N . GLU A 1 403 ? -4.553 6.431 -0.521 1.00 80.12 403 GLU A N 1
ATOM 3247 C CA . GLU A 1 403 ? -5.293 7.141 -1.552 1.00 80.12 403 GLU A CA 1
ATOM 3248 C C . GLU A 1 403 ? -6.370 6.214 -2.121 1.00 80.12 403 GLU A C 1
ATOM 3250 O O . GLU A 1 403 ? -6.111 5.044 -2.414 1.00 80.12 403 GLU A O 1
ATOM 3255 N N . CYS A 1 404 ? -7.586 6.742 -2.260 1.00 81.94 404 CYS A N 1
ATOM 3256 C CA . CYS A 1 404 ? -8.692 6.044 -2.899 1.00 81.94 404 CYS A CA 1
ATOM 3257 C C . CYS A 1 404 ? -8.720 6.395 -4.402 1.00 81.94 404 CYS A C 1
ATOM 3259 O O . CYS A 1 404 ? -8.705 7.584 -4.748 1.00 81.94 404 CYS A O 1
ATOM 3261 N N . PRO A 1 405 ? -8.759 5.404 -5.315 1.00 75.62 405 PRO A N 1
ATOM 3262 C CA . PRO A 1 405 ? -9.024 5.638 -6.730 1.00 75.62 405 PRO A CA 1
ATOM 3263 C C . PRO A 1 405 ? -10.310 6.448 -6.950 1.00 75.62 405 PRO A C 1
ATOM 3265 O O . PRO A 1 405 ? -11.317 6.250 -6.275 1.00 75.62 405 PRO A O 1
ATOM 3268 N N . LYS A 1 406 ? -10.313 7.333 -7.954 1.00 75.81 406 LYS A N 1
ATOM 3269 C CA . LYS A 1 406 ? -11.509 8.121 -8.294 1.00 75.81 406 LYS A CA 1
ATOM 3270 C C . LYS A 1 406 ? -12.682 7.214 -8.689 1.00 75.81 406 LYS A C 1
ATOM 3272 O O . LYS A 1 406 ? -12.513 6.316 -9.511 1.00 75.81 406 LYS A O 1
ATOM 3277 N N . GLY A 1 407 ? -13.873 7.520 -8.169 1.00 74.19 407 GLY A N 1
ATOM 3278 C CA . GLY A 1 407 ? -15.119 6.823 -8.513 1.00 74.19 407 GLY A CA 1
ATOM 3279 C C . GLY A 1 407 ? -15.261 5.440 -7.876 1.00 74.19 407 GLY A C 1
ATOM 3280 O O . GLY A 1 407 ? -15.995 4.606 -8.402 1.00 74.19 407 GLY A O 1
ATOM 3281 N N . LYS A 1 408 ? -14.526 5.177 -6.793 1.00 81.31 408 LYS A N 1
ATOM 3282 C CA . LYS A 1 408 ? -14.668 3.973 -5.983 1.00 81.31 408 LYS A CA 1
ATOM 3283 C C . LYS A 1 408 ? -15.024 4.348 -4.548 1.00 81.31 408 LYS A C 1
ATOM 3285 O O . LYS A 1 408 ? -14.557 5.371 -4.049 1.00 81.31 408 LYS A O 1
ATOM 3290 N N . ASP A 1 409 ? -15.796 3.482 -3.910 1.00 87.06 409 ASP A N 1
ATOM 3291 C CA . ASP A 1 409 ? -16.294 3.684 -2.555 1.00 87.06 409 ASP A CA 1
ATOM 3292 C C . ASP A 1 409 ? -15.365 3.006 -1.539 1.00 87.06 409 ASP A C 1
ATOM 3294 O O . ASP A 1 409 ? -14.918 1.876 -1.747 1.00 87.06 409 ASP A O 1
ATOM 3298 N N . ASN A 1 410 ? -15.050 3.707 -0.448 1.00 92.12 410 ASN A N 1
ATOM 3299 C CA . ASN A 1 410 ? -14.147 3.273 0.629 1.00 92.12 410 ASN A CA 1
ATOM 3300 C C . ASN A 1 410 ? -14.796 3.410 2.022 1.00 92.12 410 ASN A C 1
ATOM 3302 O O . ASN A 1 410 ? -14.101 3.424 3.038 1.00 92.12 410 ASN A O 1
ATOM 3306 N N . HIS A 1 411 ? -16.122 3.520 2.091 1.00 93.69 411 HIS A N 1
ATOM 3307 C CA . HIS A 1 411 ? -16.835 3.930 3.301 1.00 93.69 411 HIS A CA 1
ATOM 3308 C C . HIS A 1 411 ? -16.580 2.990 4.482 1.00 93.69 411 HIS A C 1
ATOM 3310 O O . HIS A 1 411 ? -16.250 3.429 5.584 1.00 93.69 411 HIS A O 1
ATOM 3316 N N . TYR A 1 412 ? -16.634 1.675 4.252 1.00 95.38 412 TYR A N 1
ATOM 3317 C CA . TYR A 1 412 ? -16.358 0.694 5.305 1.00 95.38 412 TYR A CA 1
ATOM 3318 C C . TYR A 1 412 ? -14.895 0.671 5.760 1.00 95.38 412 TYR A C 1
ATOM 3320 O O . TYR A 1 412 ? -14.618 0.350 6.923 1.00 95.38 412 TYR A O 1
ATOM 3328 N N . TRP A 1 413 ? -13.961 1.049 4.885 1.00 94.12 413 TRP A N 1
ATOM 3329 C CA . TRP A 1 413 ? -12.551 1.203 5.233 1.00 94.12 413 TRP A CA 1
ATOM 3330 C C . TRP A 1 413 ? -12.347 2.381 6.192 1.00 94.12 413 TRP A C 1
ATOM 3332 O O . TRP A 1 413 ? -11.723 2.222 7.246 1.00 94.12 413 TRP A O 1
ATOM 3342 N N . ASP A 1 414 ? -12.956 3.528 5.887 1.00 93.69 414 ASP A N 1
ATOM 3343 C CA . ASP A 1 414 ? -12.902 4.714 6.745 1.00 93.69 414 ASP A CA 1
ATOM 3344 C C . ASP A 1 414 ? -13.663 4.501 8.067 1.00 93.69 414 ASP A C 1
ATOM 3346 O O . ASP A 1 414 ? -13.141 4.847 9.133 1.00 93.69 414 ASP A O 1
ATOM 3350 N N . CYS A 1 415 ? -14.820 3.822 8.054 1.00 96.38 415 CYS A N 1
ATOM 3351 C CA . CYS A 1 415 ? -15.483 3.363 9.280 1.00 96.38 415 CYS A CA 1
ATOM 3352 C C . CYS A 1 415 ? -14.538 2.507 10.135 1.00 96.38 415 CYS A C 1
ATOM 3354 O O . CYS A 1 415 ? -14.299 2.817 11.297 1.00 96.38 415 CYS A O 1
ATOM 3356 N N . SER A 1 416 ? -13.929 1.467 9.568 1.00 96.31 416 SER A N 1
ATOM 3357 C CA . SER A 1 416 ? -13.045 0.563 10.320 1.00 96.31 416 SER A CA 1
ATOM 3358 C C . SER A 1 416 ? -11.844 1.290 10.942 1.00 96.31 416 SER A C 1
ATOM 3360 O O . SER A 1 416 ? -11.431 0.992 12.066 1.00 96.31 416 SER A O 1
ATOM 3362 N N . GLN A 1 417 ? -11.303 2.293 10.244 1.00 95.31 417 GLN A N 1
ATOM 3363 C CA . GLN A 1 417 ? -10.262 3.162 10.784 1.00 95.31 417 GLN A CA 1
ATOM 3364 C C . GLN A 1 417 ? -10.771 3.989 11.978 1.00 95.31 417 GLN A C 1
ATOM 3366 O O . GLN A 1 417 ? -10.065 4.128 12.982 1.00 95.31 417 GLN A O 1
ATOM 3371 N N . MET A 1 418 ? -11.978 4.5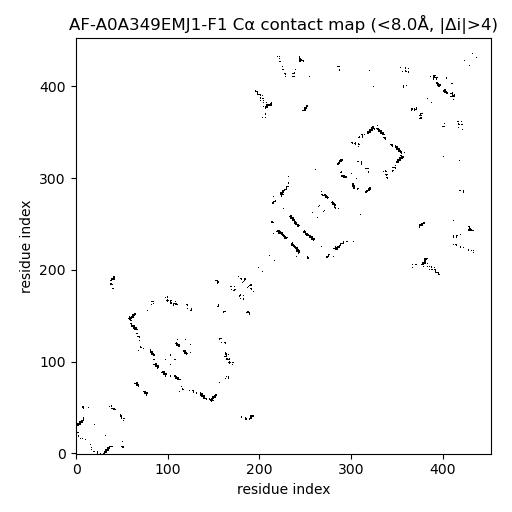52 11.883 1.00 96.31 418 MET A N 1
ATOM 3372 C CA . MET A 1 418 ? -12.592 5.310 12.975 1.00 96.31 418 MET A CA 1
ATOM 3373 C C . MET A 1 418 ? -12.888 4.433 14.194 1.00 96.31 418 MET A C 1
ATOM 3375 O O . MET A 1 418 ? -12.657 4.882 15.314 1.00 96.31 418 MET A O 1
ATOM 3379 N N . GLU A 1 419 ? -13.320 3.182 14.011 1.00 97.44 419 GLU A N 1
ATOM 3380 C CA . GLU A 1 419 ? -13.520 2.243 15.127 1.00 97.44 419 GLU A CA 1
ATOM 3381 C C . GLU A 1 419 ? -12.209 2.002 15.883 1.00 97.44 419 GLU A C 1
ATOM 3383 O O . GLU A 1 419 ? -12.177 2.110 17.110 1.00 97.44 419 GLU A O 1
ATOM 3388 N N . LEU A 1 420 ? -11.106 1.769 15.158 1.00 96.44 420 LEU A N 1
ATOM 3389 C CA . LEU A 1 420 ? -9.774 1.619 15.755 1.00 96.44 420 LEU A CA 1
ATOM 3390 C C . LEU A 1 420 ? -9.327 2.868 16.517 1.00 96.44 420 LEU A C 1
ATOM 3392 O O . LEU A 1 420 ? -8.720 2.756 17.584 1.00 96.44 420 LEU A O 1
ATOM 3396 N N . ALA A 1 421 ? -9.619 4.055 15.985 1.00 96.12 421 ALA A N 1
ATOM 3397 C CA . ALA A 1 421 ? -9.340 5.301 16.684 1.00 96.12 421 ALA A CA 1
ATOM 3398 C C . ALA A 1 421 ? -10.177 5.420 17.962 1.00 96.12 421 ALA A C 1
ATOM 3400 O O . ALA A 1 421 ? -9.648 5.795 19.006 1.00 96.12 421 ALA A O 1
ATOM 3401 N N . LEU A 1 422 ? -11.457 5.056 17.903 1.00 95.94 422 LEU A N 1
ATOM 3402 C CA . LEU A 1 422 ? -12.388 5.153 19.020 1.00 95.94 422 LEU A CA 1
ATOM 3403 C C . LEU A 1 422 ? -11.986 4.240 20.186 1.00 95.94 422 LEU A C 1
ATOM 3405 O O . LEU A 1 422 ? -11.933 4.698 21.328 1.00 95.94 422 LEU A O 1
ATOM 3409 N N . VAL A 1 423 ? -11.618 2.984 19.905 1.00 96.12 423 VAL A N 1
ATOM 3410 C CA . VAL A 1 423 ? -11.137 2.056 20.945 1.00 96.12 423 VAL A CA 1
ATOM 3411 C C . VAL A 1 423 ? -9.775 2.449 21.512 1.00 96.12 423 VAL A C 1
ATOM 3413 O O . VAL A 1 423 ? -9.510 2.203 22.689 1.00 96.12 423 VAL A O 1
ATOM 3416 N N . GLU A 1 424 ? -8.913 3.081 20.711 1.00 94.69 424 GLU A N 1
ATOM 3417 C CA . GLU A 1 424 ? -7.635 3.618 21.188 1.00 94.69 424 GLU A CA 1
ATOM 3418 C C . GLU A 1 424 ? -7.859 4.839 22.091 1.00 94.69 424 GLU A C 1
ATOM 3420 O O . GLU A 1 424 ? -7.285 4.916 23.172 1.00 94.69 424 GLU A O 1
ATOM 3425 N N . ILE A 1 425 ? -8.744 5.764 21.713 1.00 94.44 425 ILE A N 1
ATOM 3426 C CA . ILE A 1 425 ? -9.089 6.944 22.522 1.00 94.44 425 ILE A CA 1
ATOM 3427 C C . ILE A 1 425 ? -9.696 6.530 23.867 1.00 94.44 425 ILE A C 1
ATOM 3429 O O . ILE A 1 425 ? -9.325 7.079 24.903 1.00 94.44 425 ILE A O 1
ATOM 3433 N N . ALA A 1 426 ? -10.603 5.552 23.857 1.00 94.19 426 ALA A N 1
ATOM 3434 C CA . ALA A 1 426 ? -11.236 5.024 25.063 1.00 94.19 426 ALA A CA 1
ATOM 3435 C C . ALA A 1 426 ? -10.332 4.065 25.863 1.00 94.19 426 ALA A C 1
ATOM 3437 O O . ALA A 1 426 ? -10.706 3.643 26.958 1.00 94.19 426 ALA A O 1
ATOM 3438 N N . GLN A 1 427 ? -9.149 3.725 25.332 1.00 93.25 427 GLN A N 1
ATOM 3439 C CA . GLN A 1 427 ? -8.197 2.788 25.931 1.00 93.25 427 GLN A CA 1
ATOM 3440 C C . GLN A 1 427 ? -8.841 1.429 26.266 1.00 93.25 427 GLN A C 1
ATOM 3442 O O . GLN A 1 427 ? -8.565 0.832 27.302 1.00 93.25 427 GLN A O 1
ATOM 3447 N N . VAL A 1 428 ? -9.684 0.908 25.368 1.00 91.75 428 VAL A N 1
ATOM 3448 C CA . VAL A 1 428 ? -10.432 -0.352 25.570 1.00 91.75 428 VAL A CA 1
ATOM 3449 C C . VAL A 1 428 ? -9.508 -1.529 25.905 1.00 91.75 428 VAL A C 1
ATOM 3451 O O . VAL A 1 428 ? -9.840 -2.380 26.722 1.00 91.75 428 VAL A O 1
ATOM 3454 N N . LYS A 1 429 ? -8.290 -1.532 25.352 1.00 86.75 429 LYS A N 1
ATOM 3455 C CA . LYS A 1 429 ? -7.265 -2.564 25.579 1.00 86.75 429 LYS A CA 1
ATOM 3456 C C . LYS A 1 429 ? -6.838 -2.760 27.044 1.00 86.75 429 LYS A C 1
ATOM 3458 O O . LYS A 1 429 ? -6.265 -3.796 27.362 1.00 86.75 429 LYS A O 1
ATOM 3463 N N . ILE A 1 430 ? -7.067 -1.770 27.916 1.00 90.25 430 ILE A N 1
ATOM 3464 C CA . ILE A 1 430 ? -6.749 -1.842 29.357 1.00 90.25 430 ILE A CA 1
ATOM 3465 C C . ILE A 1 430 ? -7.998 -1.966 30.240 1.00 90.25 430 ILE A C 1
ATOM 3467 O O . ILE A 1 430 ? -7.883 -1.913 31.466 1.00 90.25 430 ILE A O 1
ATOM 3471 N N . TRP A 1 431 ? -9.191 -2.091 29.652 1.00 91.00 431 TRP A N 1
ATOM 3472 C CA . TRP A 1 431 ? -10.405 -2.330 30.429 1.00 91.00 431 TRP A CA 1
ATOM 3473 C C . TRP A 1 431 ? -10.307 -3.702 31.105 1.00 91.00 431 TRP A C 1
ATOM 3475 O O . TRP A 1 431 ? -9.757 -4.644 30.540 1.00 91.00 431 TRP A O 1
ATOM 3485 N N . GLN A 1 432 ? -10.799 -3.797 32.337 1.00 83.56 432 GLN A N 1
ATOM 3486 C CA . GLN A 1 432 ? -10.722 -5.010 33.154 1.00 83.56 432 GLN A CA 1
ATOM 3487 C C . GLN A 1 432 ? -11.991 -5.837 32.981 1.00 83.56 432 GLN A C 1
ATOM 3489 O O . GLN A 1 432 ? -13.088 -5.272 32.897 1.00 83.56 432 GLN A O 1
ATOM 3494 N N . GLN A 1 433 ? -11.856 -7.162 32.970 1.00 80.75 433 GLN A N 1
ATOM 3495 C CA . GLN A 1 433 ? -13.030 -8.028 32.984 1.00 80.75 433 GLN A CA 1
ATOM 3496 C C . GLN A 1 433 ? -13.742 -7.920 34.343 1.00 80.75 433 GLN A C 1
ATOM 3498 O O . GLN A 1 433 ? -13.072 -7.845 35.377 1.00 80.75 433 GLN A O 1
ATOM 3503 N N . PRO A 1 434 ? -15.088 -7.936 34.390 1.00 72.44 434 PRO A N 1
ATOM 3504 C CA . PRO A 1 434 ? -15.831 -7.838 35.647 1.00 72.44 434 PRO A CA 1
ATOM 3505 C C . PRO A 1 434 ? -15.425 -8.883 36.704 1.00 72.44 434 PRO A C 1
ATOM 3507 O O . PRO A 1 434 ? -15.422 -8.576 37.896 1.00 72.44 434 PRO A O 1
ATOM 3510 N N . GLU A 1 435 ? -15.018 -10.089 36.291 1.00 60.59 435 GLU A N 1
ATOM 3511 C CA . GLU A 1 435 ? -14.570 -11.154 37.203 1.00 60.59 435 GLU A CA 1
ATOM 3512 C C . GLU A 1 435 ? -13.193 -10.873 37.845 1.00 60.59 435 GLU A C 1
ATOM 3514 O O . GLU A 1 435 ? -12.976 -11.199 39.017 1.00 60.59 435 GLU A O 1
ATOM 3519 N N . GLU A 1 436 ? -12.283 -10.186 37.146 1.00 52.12 436 GLU A N 1
ATOM 3520 C CA . GLU A 1 436 ? -10.950 -9.822 37.662 1.00 52.12 436 GLU A CA 1
ATOM 3521 C C . GLU A 1 436 ? -11.027 -8.730 38.745 1.00 52.12 436 GLU A C 1
ATOM 3523 O O . GLU A 1 436 ? -10.267 -8.742 39.721 1.00 52.12 436 GLU A O 1
ATOM 3528 N N . VAL A 1 437 ? -12.006 -7.821 38.640 1.00 52.50 437 VAL A N 1
ATOM 3529 C CA . VAL A 1 437 ? -12.231 -6.747 39.625 1.00 52.50 437 VAL A CA 1
ATOM 3530 C C . VAL A 1 437 ? -12.620 -7.318 40.997 1.00 52.50 437 VAL A C 1
ATOM 3532 O O . VAL A 1 437 ? -12.202 -6.789 42.034 1.00 52.50 437 VAL A O 1
ATOM 3535 N N . HIS A 1 438 ? -13.360 -8.432 41.029 1.00 42.25 438 HIS A N 1
ATOM 3536 C CA . HIS A 1 438 ? -13.741 -9.098 42.276 1.00 42.25 438 HIS A CA 1
ATOM 3537 C C . HIS A 1 438 ? -12.577 -9.838 42.952 1.00 42.25 438 HIS A C 1
ATOM 3539 O O . HIS A 1 438 ? -12.463 -9.786 44.181 1.00 42.25 438 HIS A O 1
ATOM 3545 N N . GLN A 1 439 ? -11.663 -10.443 42.188 1.00 43.06 439 GLN A N 1
ATOM 3546 C CA . GLN A 1 439 ? -10.477 -11.104 42.751 1.00 43.06 439 GLN A CA 1
ATOM 3547 C C . GLN A 1 439 ? -9.459 -10.090 43.311 1.00 43.06 439 GLN A C 1
ATOM 3549 O O . GLN A 1 439 ? -8.896 -10.299 44.390 1.00 43.06 439 GLN A O 1
ATOM 3554 N N . GLY A 1 440 ? -9.292 -8.933 42.657 1.00 45.12 440 GLY A N 1
ATOM 3555 C CA . GLY A 1 440 ? -8.404 -7.858 43.122 1.00 45.12 440 GLY A CA 1
ATOM 3556 C C . GLY A 1 440 ? -8.873 -7.141 44.400 1.00 45.12 440 GLY A C 1
ATOM 3557 O O . GLY A 1 440 ? -8.048 -6.663 45.184 1.00 45.12 440 GLY A O 1
ATOM 3558 N N . GLN A 1 441 ? -10.186 -7.086 44.656 1.00 44.91 441 GLN A N 1
ATOM 3559 C CA . GLN A 1 441 ? -10.735 -6.496 45.886 1.00 44.91 441 GLN A CA 1
ATOM 3560 C C . GLN A 1 441 ? -10.734 -7.464 47.079 1.00 44.91 441 GLN A C 1
ATOM 3562 O O . GLN A 1 441 ? -10.547 -7.014 48.213 1.00 44.91 441 GLN A O 1
ATOM 3567 N N . GLN A 1 442 ? -10.867 -8.777 46.855 1.00 40.75 442 GLN A N 1
ATOM 3568 C CA . GLN A 1 442 ? -10.737 -9.772 47.929 1.00 40.75 442 GLN A CA 1
ATOM 3569 C C . GLN A 1 442 ? -9.284 -9.932 48.412 1.00 40.75 442 GLN A C 1
ATOM 3571 O O . GLN A 1 442 ? -9.064 -10.112 49.607 1.00 40.75 442 GLN A O 1
ATOM 3576 N N . GLY A 1 443 ? -8.284 -9.747 47.540 1.00 39.81 443 GLY A N 1
ATOM 3577 C CA . GLY A 1 443 ? -6.860 -9.796 47.910 1.00 39.81 443 GLY A CA 1
ATOM 3578 C C . GLY A 1 443 ? -6.335 -8.599 48.723 1.00 39.81 443 GLY A C 1
ATOM 3579 O O . GLY A 1 443 ? -5.204 -8.635 49.204 1.00 39.81 443 GLY A O 1
ATOM 3580 N N . ARG A 1 444 ? -7.129 -7.528 48.897 1.00 44.59 444 ARG A N 1
ATOM 3581 C CA . ARG A 1 444 ? -6.724 -6.303 49.622 1.00 44.59 444 ARG A CA 1
ATOM 3582 C C . ARG A 1 444 ? -7.276 -6.176 51.042 1.00 44.59 444 ARG A C 1
ATOM 3584 O O . ARG A 1 444 ? -6.974 -5.193 51.719 1.00 44.59 444 ARG A O 1
ATOM 3591 N N . ARG A 1 445 ? -8.033 -7.159 51.538 1.00 43.53 445 ARG A N 1
ATOM 3592 C CA . ARG A 1 445 ? -8.404 -7.239 52.957 1.00 43.53 445 ARG A CA 1
ATOM 3593 C C . ARG A 1 445 ? -7.625 -8.372 53.628 1.00 43.53 445 ARG A C 1
ATOM 3595 O O . ARG A 1 445 ? -7.754 -9.522 53.243 1.00 43.53 445 ARG A O 1
ATOM 3602 N N . ILE A 1 446 ? -6.910 -8.003 54.696 1.00 45.72 446 ILE A N 1
ATOM 3603 C CA . ILE A 1 446 ? -6.183 -8.835 55.675 1.00 45.72 446 ILE A CA 1
ATOM 3604 C C . ILE A 1 446 ? -4.679 -9.029 55.389 1.00 45.72 446 ILE A C 1
ATOM 3606 O O . ILE A 1 446 ? -4.243 -10.017 54.813 1.00 45.72 446 ILE A O 1
ATOM 3610 N N . ARG A 1 447 ? -3.874 -8.115 55.950 1.00 36.59 447 ARG A N 1
ATOM 3611 C CA . ARG A 1 447 ? -2.732 -8.437 56.833 1.00 36.59 447 ARG A CA 1
ATOM 3612 C C . ARG A 1 447 ? -2.478 -7.249 57.767 1.00 36.59 447 ARG A C 1
ATOM 3614 O O . ARG A 1 447 ? -1.580 -6.443 57.565 1.00 36.59 447 ARG A O 1
ATOM 3621 N N . GLY A 1 448 ? -3.335 -7.126 58.777 1.00 40.00 448 GLY A N 1
ATOM 3622 C CA . GLY A 1 448 ? -3.030 -6.374 59.989 1.00 40.00 448 GLY A CA 1
ATOM 3623 C C . GLY A 1 448 ? -2.684 -7.362 61.098 1.00 40.00 448 GLY A C 1
ATOM 3624 O O . GLY A 1 448 ? -3.590 -7.975 61.644 1.00 40.00 448 GLY A O 1
ATOM 3625 N N . GLN A 1 449 ? -1.397 -7.525 61.396 1.00 35.09 449 GLN A N 1
ATOM 3626 C CA . GLN A 1 449 ? -0.857 -8.019 62.670 1.00 35.09 449 GLN A CA 1
ATOM 3627 C C . GLN A 1 449 ? 0.500 -7.313 62.826 1.00 35.09 449 GLN A C 1
ATOM 3629 O O . GLN A 1 449 ? 1.385 -7.483 61.997 1.00 35.09 449 GLN A O 1
ATOM 3634 N N . ALA A 1 450 ? 0.560 -6.254 63.633 1.00 36.53 450 ALA A N 1
ATOM 3635 C CA . ALA A 1 450 ? 0.901 -6.311 65.055 1.00 36.53 450 ALA A CA 1
ATOM 3636 C C . ALA A 1 450 ? 2.372 -6.696 65.274 1.00 36.53 450 ALA A C 1
ATOM 3638 O O . ALA A 1 450 ? 2.707 -7.874 65.301 1.00 36.53 450 ALA A O 1
ATOM 3639 N N . ILE A 1 451 ? 3.221 -5.688 65.490 1.00 32.41 451 ILE A N 1
ATOM 3640 C CA . ILE A 1 451 ? 4.441 -5.835 66.289 1.00 32.41 451 ILE A CA 1
ATOM 3641 C C . ILE A 1 451 ? 4.474 -4.650 67.261 1.00 32.41 451 ILE A C 1
ATOM 3643 O O . ILE A 1 451 ? 4.760 -3.519 66.878 1.00 32.41 451 ILE A O 1
ATOM 3647 N N . GLN A 1 452 ? 4.084 -4.932 68.505 1.00 33.94 452 GLN A N 1
ATOM 3648 C CA . GLN A 1 452 ? 4.501 -4.192 69.692 1.00 33.94 452 GLN A CA 1
ATOM 3649 C C . GLN A 1 452 ? 5.835 -4.782 70.156 1.00 33.94 452 GLN A C 1
ATOM 3651 O O . GLN A 1 452 ? 5.890 -5.987 70.402 1.00 33.94 452 GLN A O 1
ATOM 3656 N N . ALA A 1 453 ? 6.855 -3.934 70.270 1.00 35.22 453 ALA A N 1
ATOM 3657 C CA . ALA A 1 453 ? 7.862 -3.854 71.337 1.00 35.22 453 ALA A CA 1
ATOM 3658 C C . ALA A 1 453 ? 8.944 -2.867 70.890 1.00 35.22 453 ALA A C 1
ATOM 3660 O O . ALA A 1 453 ? 9.575 -3.135 69.841 1.00 35.22 453 ALA A O 1
#

Solvent-accessible surface area (backbone atoms only — not comparable to full-atom values): 25428 Å² total; per-residue (Å²): 80,81,48,80,44,71,48,57,53,74,50,90,57,67,64,57,58,55,57,59,54,57,74,37,64,94,32,81,92,58,46,45,79,46,79,42,61,55,41,42,51,55,47,95,49,75,93,70,23,35,62,56,56,61,55,50,72,70,27,70,32,45,32,42,56,31,33,39,36,86,84,77,58,55,71,40,69,88,56,78,89,38,52,48,62,74,62,41,82,33,98,49,93,92,40,69,41,68,53,44,68,58,28,47,76,64,59,53,20,28,41,38,40,90,83,81,60,48,76,30,43,58,68,52,46,42,53,20,41,60,74,22,66,86,73,16,70,42,64,76,57,94,65,98,78,67,89,36,72,35,77,65,74,36,38,78,73,38,82,90,39,49,51,13,54,56,51,23,52,52,65,73,11,75,90,32,70,70,49,38,38,50,39,28,13,66,39,56,49,33,59,27,63,83,75,74,76,60,55,57,39,67,60,56,57,65,25,42,44,92,43,54,71,44,48,44,69,94,58,76,68,67,46,21,36,31,24,30,31,51,54,97,77,30,31,38,37,38,29,35,39,26,31,55,34,84,57,47,24,33,38,43,27,48,72,52,75,39,68,46,72,66,57,48,48,44,57,52,73,65,45,72,34,34,30,94,84,66,54,79,45,56,56,71,42,40,38,30,45,38,60,55,65,81,60,97,58,100,56,103,59,40,50,35,27,51,41,49,52,51,21,25,75,39,80,72,35,36,32,34,41,80,36,78,77,63,98,50,69,59,48,81,42,80,43,62,54,36,66,98,54,91,49,68,40,98,35,69,27,44,39,35,41,32,25,42,42,60,38,48,48,53,49,57,55,34,64,69,43,50,77,90,43,90,30,15,54,37,33,25,54,72,66,58,70,64,60,27,43,18,60,26,51,56,38,69,44,100,87,66,42,73,44,70,56,90,98,62,66,42,55,61,35,55,23,53,30,49,44,54,48,50,42,57,76,70,44,43,44,73,52,75,55,78,72,56,58,54,54,62,57,58,73,70,64,87,88,87,78,87,84,90,132

pLDDT: mean 86.24, std 14.31, range [32.41, 98.44]

Sequence (453 aa):
RVVLLDEISKYKKRGNIQDAKGRTTVYPDTKKLFIFSSPAVYSDDPAKCDPLLAEIESCDVAYQYHVACPDCGVEQVMTFENFKWPEQRGLLPGTSVADPAAIRRLKSAWYECPLCKGRWNDYKRDKAVLANMETGWQPNKQVEFPQSIYVHYPSWLSPYMSLSEVAARWLEAQDDDEKLQKWYNLIAGATYTYHKKERPYHQILALRDDRPEGLVPSVPISAITCVADMQKRGFWYKITAWGYGLEQESWTLKAGFVDSWESLRLIMFESQFQDVHGNQYIVTLRGMDSGGGEGEDHQDLSRTAEAYLFAAANPGVVLFKGRQRMARQYNVTDLDRIPGTNKPLPGSAKLYTIHTTFFKDKLAGKLQVSPSDPGAWHLHKDIDEDFAKQMCVEFKNNQGYYECPKGKDNHYWDCSQMELALVEIAQVKIWQQPEEVHQGQQGRRIRGQAIQA

Radius of gyration: 31.18 Å; Cα contacts (8 Å, |Δi|>4): 815; chains: 1; bounding box: 67×60×116 Å

Foldseek 3Di:
DEQEAEALQPDPDVVVVVVSVVVCVVPVPPYDYHHYHQAEAADPPPVNGRVVVVQQVPWPWEWAFWFQQPVHRDTDGQDPVQKDFDWPDDPDVPDTHDDLVCLVVVQGIFGADPPPRDTHFLVRLQVRLVVCVPPRTDIPDDDPDTPGYHYFDACSSDSVDGSSNLVSLCSVCPVPVVSNRCSCRRHVSHHDYPPFVQVPLVLLLLLADAAAAQADEPAAWLFKEKEWEDDLQWTWIWIKTFHEADLRAIETRDTDTDRDLVVVVCQQFVDWGAYPVGDIDHHDAAEYELDDDAHPDDDPARSNLVRLLSCFVPDRYAYEDEDQDDPDQKDKDWAQDRPPDPDGRPGIYIYIYGNQLVLLVVVVVQSPDRSVDRSHHHYYNPDDSLLSCLLRQWGQDPVSGTDGPPPHHNGNNVNSSVRSVRCVVVVSNPDDGPVVVVVVVVVPDDDDDDDDD